Protein AF-M7AT17-F1 (afdb_monomer)

Sequence (692 aa):
MFPAANNSLFRRRFQAIQIISGFTQISFGIALMITESPAPALTVASGVYFWIGFLLVSSGSVLVETERRESIWLVKVCYIISGLVILATLAAVIIHSVEIGQDIPWCSILEGSKMTLLNCSQSVYILSHGINSVFILLCLLELCTAIAALVFGHKAMKQQDYTRMDKPLHTSWERKMKERQEKKIVKDFARHLQEEKQREREEKKQRREENLKRRLENERKAEIVQVIRNPLKLKRAKKKQLRRIEKRDTLALLQKRQAQRKEAKEFQAQHPSVMIQLRVTPETSLVDMPVRIHVSGLAPTQLVTLQSSLTDERGVQFRARAFYRADEAGEVDLERAAATGGDYVGIWPMGLFWFLKPEKLFHRLVKRDVMSGPFCFQLDLFDSCQLLPSPQVVPLATCTVERWYVGPGVERVPVKQGRVRGALFLPPGPGPFPGVIDMFGGAGGLIEFRSSLLASRGFAVLALAFFGYDDLPQVLAEVDLEYFEEAANLLLKHPKVRGPGLGVIGVSKGAEVSLAMAAFLEQVVAAVWINGTGFLNGTPLRYKGIHIPHIPYCPERLLITEMGALDNYHVFRDPQDPAHAAAVIPVEKAQGEVLFVVGEADRNFNSKLFAEMAIERMKSHGKKNYTLLSYPGAGHLIEPPGSPLCSISLIRGSPKPVHWGGEPEPHAKAQEHSWQEILKFLDRCLGPSSNL

Secondary structure (DSSP, 8-state):
----STTHHHHHHHHHHHHHHHHHHHHHHHHHHHHTTTS--HHHHTTHHHHHHHHHHHHHHHHHHHHHS--HHHHHHHHHHHHHHHHHHHHHHHHHHHHHH------SS--SS--------HHHHHHHHHHHHHHHHHHHHHHHHHHHHHHHHHHHHHHHHHHHH-PPS---HHHHHHHHHHHHHHHHHHHHHHHHHHHHHHHHHHHHHHHHHHHHHHHHHH--PPP---THHHHTS-HHHHTT------HHHHHHHHHHHHHHHHHHHH--PPPPEEEEESSEEETTS--EEEEESPPTT-EEEEEEEEE-TTS-EEEEEEEEE--TTS-EETTTPPB-EES--B--TTHHHHT-EESSTTPPP----SSS--EEEEEEEESS---S--TTPPPSEEEEEEEESS-TT-EEEEEEETTEEEEEEE-SSS--EEEEEEE--TT-S---HHHHHHHTTT-EEEEEE-SSSTTS-SS---EEHHHHHHHHHHHHTSTTEEEEEEEEEEETHHHHHHHHHHHH-TTEEEEEEES--SB-BSS-EEETTEEE--BPP-GGG-EE-TTS-EE-TTTS--TTSGGGGGGB--GGG--SEEEEEEETTBSSS-HHHHHHHHHHHHHHTT---EEEEEETT--S--PSTTPPP-SEE--TT-SS-EE-B--HHHHHHHHHHHHHHHHHHHHHHH---S--

Solvent-accessible surface area (backbone atoms only — not comparable to full-atom values): 36832 Å² total; per-residue (Å²): 135,78,85,73,76,84,43,56,68,57,50,53,52,52,34,50,49,35,32,53,51,10,54,49,32,32,52,50,37,53,52,51,47,66,74,30,70,90,70,57,52,71,56,54,69,67,40,46,37,43,55,50,13,51,45,30,32,50,32,20,51,37,51,53,46,42,74,76,38,98,42,69,68,46,41,54,50,35,29,53,45,21,51,51,45,38,55,48,35,54,50,44,43,51,46,44,49,50,61,66,68,54,88,72,80,91,80,80,86,78,90,78,82,90,79,81,92,68,84,85,48,73,65,57,57,55,50,50,47,48,51,44,52,53,48,43,55,50,39,52,52,49,39,55,52,26,50,54,52,29,54,50,31,51,53,57,52,54,56,43,59,58,53,64,73,64,64,79,80,81,82,55,71,66,58,57,50,51,53,51,49,52,53,48,52,55,51,53,50,55,48,50,55,51,52,50,56,48,48,54,52,51,51,54,49,53,52,50,55,50,50,50,52,51,48,55,51,47,53,61,68,66,56,87,76,81,83,84,85,56,75,71,56,64,81,73,51,56,77,78,61,60,74,73,65,78,95,74,91,54,64,70,61,50,52,52,52,50,50,53,52,48,53,52,52,57,56,58,72,74,50,94,66,69,72,58,43,61,48,56,47,66,42,66,43,50,40,69,52,87,51,50,45,38,34,38,51,48,56,57,60,38,52,29,20,44,34,26,33,37,65,49,99,84,72,49,43,32,40,16,40,31,28,38,58,22,38,86,83,5,34,40,43,30,84,72,43,47,26,77,30,73,68,50,67,43,70,46,54,58,40,56,44,36,47,33,40,50,78,51,84,47,54,64,92,71,68,75,64,46,84,84,52,52,53,60,33,41,36,36,31,31,86,39,88,72,90,64,96,52,95,86,64,75,59,74,30,72,42,70,34,35,32,21,42,48,43,88,67,49,43,80,44,80,39,81,54,92,88,44,41,37,36,36,20,35,36,62,76,84,64,59,18,37,29,34,40,34,31,62,37,87,59,47,31,78,73,42,45,65,27,29,42,45,8,55,51,30,26,25,16,33,16,47,33,86,18,45,40,93,91,43,51,76,63,72,74,58,46,57,47,59,57,54,50,50,46,51,53,54,50,54,65,35,85,48,26,35,65,91,44,28,34,30,36,12,31,32,55,16,9,31,48,27,47,45,42,27,28,73,36,89,47,28,37,28,27,37,32,29,34,30,46,41,43,33,62,70,27,30,38,37,43,92,96,46,73,36,52,42,44,67,66,37,74,89,48,51,42,70,46,98,88,63,27,37,30,35,38,58,16,54,67,71,78,83,42,76,91,40,60,71,16,52,50,63,52,62,56,34,80,27,40,36,40,40,38,25,20,67,31,26,26,48,36,65,21,49,60,27,50,52,53,43,50,49,49,19,46,78,68,73,49,75,56,62,47,80,47,79,29,70,39,10,19,47,80,78,49,64,35,56,61,41,69,60,36,42,25,63,50,68,92,52,97,49,32,36,31,22,34,42,39,68,68,45,27,49,53,40,15,46,53,51,45,54,52,50,52,54,48,49,29,66,63,62,42,76,38,93,61,128

Nearest PDB structures (foldseek):
  3hlk-assembly2_B  TM=9.603E-01  e=2.230E-57  Homo sapiens
  3k2i-assembly1_A  TM=9.736E-01  e=3.328E-56  Homo sapiens
  3hlk-assembly1_A  TM=9.611E-01  e=2.527E-55  Homo sapiens
  8zgt-assembly1_B  TM=7.626E-01  e=5.104E-05  Rattus norvegicus
  6y90-assembly1_B  TM=5.721E-01  e=1.564E-05  Homo sapiens

Foldseek 3Di:
DPDPPPCPVVLVVLLVVLLVQLVVLLVVLVVQCVVQPVHHQLLNVVCLSNVLSVLSNVLSVLSVVVVVDVDLVSLVVNLVSLVVNLVSLVVLLVSLVVSLVDPDPPPPPDPDDDDDDDPPDPVVNVVSNVVSVVVNVVSVVSNVSSVVSNVVSVVVVVVVVVVVVVDDPDDDPVVVVVVVVVVVVVVVVVVVVVVVVVVVVVVVVVVVVVVVVVVVVVVVVPPDDDDDPDVVVLVVDDPVVVVVDDDDDCPVVVVVVVVVVVVVVVVCVPDPQDQWDWDKPPLEDALLDAIKIKIARAAAQFKKKKKKWFAAPVRWIKIFIFIWTAHNRRMDTLQPTFGPDTLDTGRDRLCRLASIDTPDPFAFHADAPLPPFFTKMKIFMFRDDDPDDDPVGDGSDIGIGGHHLAAPQWDWAFDDDDPWGWIKTAADDDAQFAEEEEEEAQLFEFGCSQQRNVNNQQYGYTRTTQECYDPHHPHQQAAELVNVLVVLVVRCPDPSHDDDAHAYEYAERGLCSQLLCLQPPPRHQYYEHALYAQFAACHWYDYDPDTQDHDYFDVVQWDQDPVRAIQQAPRGDDCPPPVRVSRGRQSLNGPHAYEYQYECFFRNYRSVVRVVVSVVSNVVSVHDRYHYDYFYQAWRDLEAASGYDSQWHDGHPDPGIHGGGGDSVSNNVSNSVVVVVVSVRNCVRRPHRPHD

pLDDT: mean 85.52, std 16.24, range [27.02, 98.94]

InterPro domains:
  IPR006862 Acyl-CoA thioester hydrolase/bile acid-CoA amino acid N-acetyltransferase [PF04775] (288-417)
  IPR007237 CD20-like, transmembrane domain [PF04103] (15-153)
  IPR014940 BAAT/Acyl-CoA thioester hydrolase C-terminal [PF08840] (479-687)
  IPR029058 Alpha/Beta hydrolase fold [G3DSA:3.40.50.1820] (407-690)
  IPR029058 Alpha/Beta hydrolase fold [SSF53474] (340-689)
  IPR042490 Acyl-CoA thioester hydrolase/BAAT, N-terminal [G3DSA:2.60.40.2240] (258-406)

Radius of gyration: 37.88 Å; Cα contacts (8 Å, |Δi|>4): 1193; chains: 1; bounding box: 81×113×100 Å

Mean predicted aligned error: 17.93 Å

Organism: Chelonia mydas (NCBI:txid8469)

Structure (mmCIF, N/CA/C/O backbone):
data_AF-M7AT17-F1
#
_entry.id   AF-M7AT17-F1
#
loop_
_atom_site.group_PDB
_atom_site.id
_atom_site.type_symbol
_atom_site.label_atom_id
_atom_site.label_alt_id
_atom_site.label_comp_id
_atom_site.label_asym_id
_atom_site.label_entity_id
_atom_site.label_seq_id
_atom_site.pdbx_PDB_ins_code
_atom_site.Cartn_x
_atom_site.Cartn_y
_atom_site.Cartn_z
_atom_site.occupancy
_atom_site.B_iso_or_equiv
_atom_site.auth_seq_id
_atom_site.auth_comp_id
_atom_site.auth_asym_id
_atom_site.auth_atom_id
_atom_site.pdbx_PDB_model_num
ATOM 1 N N . MET A 1 1 ? 15.123 30.249 16.321 1.00 32.62 1 MET A N 1
ATOM 2 C CA . MET A 1 1 ? 14.551 30.642 15.012 1.00 32.62 1 MET A CA 1
ATOM 3 C C . MET A 1 1 ? 13.028 30.565 15.148 1.00 32.62 1 MET A C 1
ATOM 5 O O . MET A 1 1 ? 12.520 29.476 15.350 1.00 32.62 1 MET A O 1
ATOM 9 N N . PHE A 1 2 ? 12.308 31.693 15.199 1.00 27.02 2 PHE A N 1
ATOM 10 C CA . PHE A 1 2 ? 10.831 31.697 15.286 1.00 27.02 2 PHE A CA 1
ATOM 11 C C . PHE A 1 2 ? 10.215 31.299 13.924 1.00 27.02 2 PHE A C 1
ATOM 13 O O . PHE A 1 2 ? 10.840 31.572 12.897 1.00 27.02 2 PHE A O 1
ATOM 20 N N . PRO A 1 3 ? 9.022 30.671 13.875 1.00 33.19 3 PRO A N 1
ATOM 21 C CA . PRO A 1 3 ? 8.499 30.009 12.679 1.00 33.19 3 PRO A CA 1
ATOM 22 C C . PRO A 1 3 ? 8.146 31.035 11.591 1.00 33.19 3 PRO A C 1
ATOM 24 O O . PRO A 1 3 ? 7.141 31.741 11.668 1.00 33.19 3 PRO A O 1
ATOM 27 N N . ALA A 1 4 ? 8.992 31.128 10.565 1.00 38.94 4 ALA A N 1
ATOM 28 C CA . ALA A 1 4 ? 8.856 32.088 9.469 1.00 38.94 4 ALA A CA 1
ATOM 29 C C . ALA A 1 4 ? 7.935 31.611 8.325 1.00 38.94 4 ALA A C 1
ATOM 31 O O . ALA A 1 4 ? 7.623 32.392 7.432 1.00 38.94 4 ALA A O 1
ATOM 32 N N . ALA A 1 5 ? 7.459 30.361 8.342 1.00 36.03 5 ALA A N 1
ATOM 33 C CA . ALA A 1 5 ? 6.724 29.793 7.207 1.00 36.03 5 ALA A CA 1
ATOM 34 C C . ALA A 1 5 ? 5.196 30.021 7.245 1.00 36.03 5 ALA A C 1
ATOM 36 O O . ALA A 1 5 ? 4.594 30.185 6.189 1.00 36.03 5 ALA A O 1
ATOM 37 N N . ASN A 1 6 ? 4.568 30.128 8.425 1.00 35.91 6 ASN A N 1
ATOM 38 C CA . ASN A 1 6 ? 3.104 30.303 8.536 1.00 35.91 6 ASN A CA 1
ATOM 39 C C . ASN A 1 6 ? 2.611 31.757 8.395 1.00 35.91 6 ASN A C 1
ATOM 41 O O . ASN A 1 6 ? 1.409 31.998 8.393 1.00 35.91 6 ASN A O 1
ATOM 45 N N . ASN A 1 7 ? 3.513 32.734 8.249 1.00 51.84 7 ASN A N 1
ATOM 46 C CA . ASN A 1 7 ? 3.166 34.160 8.292 1.00 51.84 7 ASN A CA 1
ATOM 47 C C . ASN A 1 7 ? 3.278 34.905 6.954 1.00 51.84 7 ASN A C 1
ATOM 49 O O . ASN A 1 7 ? 2.933 36.083 6.907 1.00 51.84 7 ASN A O 1
ATOM 53 N N . SER A 1 8 ? 3.726 34.277 5.862 1.00 56.31 8 SER A N 1
ATOM 54 C CA . SER A 1 8 ? 3.899 34.990 4.582 1.00 56.31 8 SER A CA 1
ATOM 55 C C . SER A 1 8 ? 2.560 35.384 3.947 1.00 56.31 8 SER A C 1
ATOM 57 O O . SER A 1 8 ? 2.399 36.505 3.472 1.00 56.31 8 SER A O 1
ATOM 59 N N . LEU A 1 9 ? 1.561 34.496 3.999 1.00 53.53 9 LEU A N 1
ATOM 60 C CA . LEU A 1 9 ? 0.222 34.780 3.478 1.00 53.53 9 LEU A CA 1
ATOM 61 C C . LEU A 1 9 ? -0.512 35.817 4.343 1.00 53.53 9 LEU A C 1
ATOM 63 O O . LEU A 1 9 ? -1.179 36.702 3.814 1.00 53.53 9 LEU A O 1
ATOM 67 N N . PHE A 1 10 ? -0.355 35.727 5.668 1.00 55.75 10 PHE A N 1
ATOM 68 C CA . PHE A 1 10 ? -0.950 36.661 6.624 1.00 55.75 10 PHE A CA 1
ATOM 69 C C . PHE A 1 10 ? -0.348 38.070 6.490 1.00 55.75 10 PHE A C 1
ATOM 71 O O . PHE A 1 10 ? -1.092 39.043 6.408 1.00 55.75 10 PHE A O 1
ATOM 78 N N . ARG A 1 11 ? 0.982 38.191 6.350 1.00 63.56 11 ARG A N 1
ATOM 79 C CA . ARG A 1 11 ? 1.666 39.482 6.141 1.00 63.56 11 ARG A CA 1
ATOM 80 C C . ARG A 1 11 ? 1.321 40.142 4.810 1.00 63.56 11 ARG A C 1
ATOM 82 O O . ARG A 1 11 ? 1.053 41.339 4.788 1.00 63.56 11 ARG A O 1
ATOM 89 N N . ARG A 1 12 ? 1.238 39.370 3.721 1.00 66.38 12 ARG A N 1
ATOM 90 C CA . ARG A 1 12 ? 0.817 39.897 2.410 1.00 66.38 12 ARG A CA 1
ATOM 91 C C . ARG A 1 12 ? -0.625 40.395 2.420 1.00 66.38 12 ARG A C 1
ATOM 93 O O . ARG A 1 12 ? -0.915 41.437 1.840 1.00 66.38 12 ARG A O 1
ATOM 100 N N . ARG A 1 13 ? -1.528 39.680 3.103 1.00 70.69 13 ARG A N 1
ATOM 101 C CA . ARG A 1 13 ? -2.917 40.131 3.298 1.00 70.69 13 ARG A CA 1
ATOM 102 C C . ARG A 1 13 ? -2.974 41.410 4.132 1.00 70.69 13 ARG A C 1
ATOM 104 O O . ARG A 1 13 ? -3.710 42.320 3.780 1.00 70.69 13 ARG A O 1
ATOM 111 N N . PHE A 1 14 ? -2.153 41.511 5.171 1.00 69.12 14 PHE A N 1
ATOM 112 C CA . PHE A 1 14 ? -2.066 42.689 6.030 1.00 69.12 14 PHE A CA 1
ATOM 113 C C . PHE A 1 14 ? -1.559 43.945 5.297 1.00 69.12 14 PHE A C 1
ATOM 115 O O . PHE A 1 14 ? -2.155 45.011 5.418 1.00 69.12 14 PHE A O 1
ATOM 122 N N . GLN A 1 15 ? -0.515 43.809 4.474 1.00 78.00 15 GLN A N 1
ATOM 123 C CA . GLN A 1 15 ? 0.001 44.891 3.620 1.00 78.00 15 GLN A CA 1
ATOM 124 C C . GLN A 1 15 ? -1.053 45.392 2.628 1.00 78.00 15 GLN A C 1
ATOM 126 O O . GLN A 1 15 ? -1.236 46.596 2.465 1.00 78.00 15 GLN A O 1
ATOM 131 N N . ALA A 1 16 ? -1.771 44.466 1.986 1.00 79.88 16 ALA A N 1
ATOM 132 C CA . ALA A 1 16 ? -2.835 44.814 1.053 1.00 79.88 16 ALA A CA 1
ATOM 133 C C . ALA A 1 16 ? -3.976 45.577 1.747 1.00 79.88 16 ALA A C 1
ATOM 135 O O . ALA A 1 16 ? -4.474 46.553 1.193 1.00 79.88 16 ALA A O 1
ATOM 136 N N . ILE A 1 17 ? -4.348 45.180 2.970 1.00 79.38 17 ILE A N 1
ATOM 137 C CA . ILE A 1 17 ? -5.390 45.855 3.757 1.00 79.38 17 ILE A CA 1
ATOM 138 C C . ILE A 1 17 ? -5.005 47.309 4.063 1.00 79.38 17 ILE A C 1
ATOM 140 O O . ILE A 1 17 ? -5.834 48.189 3.860 1.00 79.38 17 ILE A O 1
ATOM 144 N N . GLN A 1 18 ? -3.764 47.591 4.477 1.00 79.19 18 GLN A N 1
ATOM 145 C CA . GLN A 1 18 ? -3.329 48.969 4.768 1.00 79.19 18 GLN A CA 1
ATOM 146 C C . GLN A 1 18 ? -3.375 49.875 3.531 1.00 79.19 18 GLN A C 1
ATOM 148 O O . GLN A 1 18 ? -3.844 51.009 3.611 1.00 79.19 18 GLN A O 1
ATOM 153 N N . ILE A 1 19 ? -2.944 49.364 2.373 1.00 86.50 19 ILE A N 1
ATOM 154 C CA . ILE A 1 19 ? -2.974 50.122 1.114 1.00 86.50 19 ILE A CA 1
ATOM 155 C C . ILE A 1 19 ? -4.422 50.396 0.682 1.00 86.50 19 ILE A C 1
ATOM 157 O O . ILE A 1 19 ? -4.751 51.523 0.317 1.00 86.50 19 ILE A O 1
ATOM 161 N N . ILE A 1 20 ? -5.299 49.389 0.752 1.00 86.25 20 ILE A N 1
ATOM 162 C CA . ILE A 1 20 ? -6.714 49.531 0.377 1.00 86.25 20 ILE A CA 1
ATOM 163 C C . ILE A 1 20 ? -7.447 50.481 1.336 1.00 86.25 20 ILE A C 1
ATOM 165 O O . ILE A 1 20 ? -8.200 51.337 0.867 1.00 86.25 20 ILE A O 1
ATOM 169 N N . SER A 1 21 ? -7.204 50.382 2.649 1.00 82.81 21 SER A N 1
ATOM 170 C CA . SER A 1 21 ? -7.790 51.300 3.640 1.00 82.81 21 SER A CA 1
ATOM 171 C C . SER A 1 21 ? -7.372 52.740 3.357 1.00 82.81 21 SER A C 1
ATOM 173 O O . SER A 1 21 ? -8.219 53.628 3.292 1.00 82.81 21 SER A O 1
ATOM 175 N N . GLY A 1 22 ? -6.087 52.960 3.058 1.00 86.38 22 GLY A N 1
ATOM 176 C CA . GLY A 1 22 ? -5.578 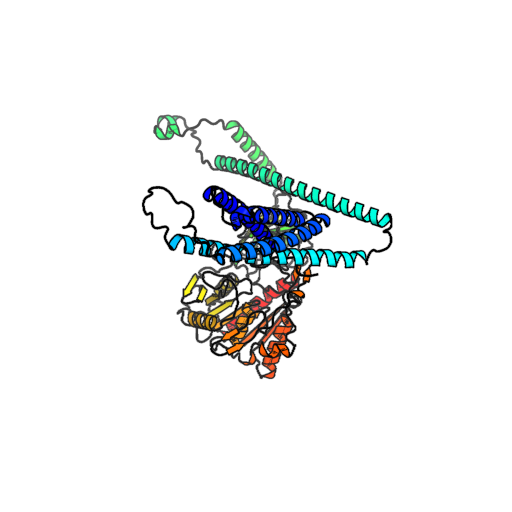54.293 2.754 1.00 86.38 22 GLY A CA 1
ATOM 177 C C . GLY A 1 22 ? -6.205 54.921 1.504 1.00 86.38 22 GLY A C 1
ATOM 178 O O . GLY A 1 22 ? -6.637 56.072 1.546 1.00 86.38 22 GLY A O 1
ATOM 179 N N . PHE A 1 23 ? -6.353 54.165 0.409 1.00 88.62 23 PHE A N 1
ATOM 180 C CA . PHE A 1 23 ? -7.069 54.657 -0.778 1.00 88.62 23 PHE A CA 1
ATOM 181 C C . PHE A 1 23 ? -8.551 54.929 -0.509 1.00 88.62 23 PHE A C 1
ATOM 183 O O . PHE A 1 23 ? -9.108 55.890 -1.045 1.00 88.62 23 PHE A O 1
ATOM 190 N N . THR A 1 24 ? -9.182 54.105 0.327 1.00 84.88 24 THR A N 1
ATOM 191 C CA . THR A 1 24 ? -10.584 54.282 0.716 1.00 84.88 24 THR A CA 1
ATOM 192 C C . THR A 1 24 ? -10.755 55.592 1.485 1.00 84.88 24 THR A C 1
ATOM 194 O O . THR A 1 24 ? -11.587 56.409 1.099 1.00 84.88 24 THR A O 1
ATOM 197 N N . GLN A 1 25 ? -9.913 55.861 2.486 1.00 83.12 25 GLN A N 1
ATOM 198 C CA . GLN A 1 25 ? -9.959 57.108 3.259 1.00 83.12 25 GLN A CA 1
ATOM 199 C C . GLN A 1 25 ? -9.713 58.358 2.411 1.00 83.12 25 GLN A C 1
ATOM 201 O O . GLN A 1 25 ? -10.453 59.328 2.544 1.00 83.12 25 GLN A O 1
ATOM 206 N N . ILE A 1 26 ? -8.734 58.330 1.500 1.00 86.50 26 ILE A N 1
ATOM 207 C CA . ILE A 1 26 ? -8.482 59.456 0.585 1.00 86.50 26 ILE A CA 1
ATOM 208 C C . ILE A 1 26 ? -9.715 59.719 -0.286 1.00 86.50 26 ILE A C 1
ATOM 210 O O . ILE A 1 26 ? -10.133 60.864 -0.440 1.00 86.50 26 ILE A O 1
ATOM 214 N N . SER A 1 27 ? -10.317 58.659 -0.831 1.00 84.19 27 SER A N 1
ATOM 215 C CA . SER A 1 27 ? -11.486 58.771 -1.710 1.00 84.19 27 SER A CA 1
ATOM 216 C C . SER A 1 27 ? -12.701 59.340 -0.972 1.00 84.19 27 SER A C 1
ATOM 218 O O . SER A 1 27 ? -13.363 60.240 -1.486 1.00 84.19 27 SER A O 1
ATOM 220 N N . PHE A 1 28 ? -12.963 58.867 0.251 1.00 81.50 28 PHE A N 1
ATOM 221 C CA . PHE A 1 28 ? -14.031 59.404 1.099 1.00 81.50 28 PHE A CA 1
ATOM 222 C C . PHE A 1 28 ? -13.756 60.846 1.533 1.00 81.50 28 PHE A C 1
ATOM 224 O O . PHE A 1 28 ? -14.663 61.670 1.469 1.00 81.50 28 PHE A O 1
ATOM 231 N N . GLY A 1 29 ? -12.517 61.181 1.903 1.00 80.62 29 GLY A N 1
ATOM 232 C CA . GLY A 1 29 ? -12.135 62.543 2.277 1.00 80.62 29 GLY A CA 1
ATOM 233 C C . GLY A 1 29 ? -12.348 63.550 1.145 1.00 80.62 29 GLY A C 1
ATOM 234 O O . GLY A 1 29 ? -12.890 64.626 1.379 1.00 80.62 29 GLY A O 1
ATOM 235 N N . ILE A 1 30 ? -11.994 63.185 -0.093 1.00 81.62 30 ILE A N 1
ATOM 236 C CA . ILE A 1 30 ? -12.245 64.023 -1.277 1.00 81.62 30 ILE A CA 1
ATOM 237 C C . ILE A 1 30 ? -13.750 64.191 -1.511 1.00 81.62 30 ILE A C 1
ATOM 239 O O . ILE A 1 30 ? -14.207 65.304 -1.763 1.00 81.62 30 ILE A O 1
ATOM 243 N N . ALA A 1 31 ? -14.525 63.106 -1.413 1.00 80.88 31 ALA A N 1
ATOM 244 C CA . ALA A 1 31 ? -15.972 63.164 -1.596 1.00 80.88 31 ALA A CA 1
ATOM 245 C C . ALA A 1 31 ? -16.640 64.083 -0.560 1.00 80.88 31 ALA A C 1
ATOM 247 O O . ALA A 1 31 ? -17.401 64.966 -0.949 1.00 80.88 31 ALA A O 1
ATOM 248 N N . LEU A 1 32 ? -16.295 63.933 0.725 1.00 75.06 32 LEU A N 1
ATOM 249 C CA . LEU A 1 32 ? -16.825 64.757 1.816 1.00 75.06 32 LEU A CA 1
ATOM 250 C C . LEU A 1 32 ? -16.436 66.235 1.668 1.00 75.06 32 LEU A C 1
ATOM 252 O O . LEU A 1 32 ? -17.274 67.119 1.842 1.00 75.06 32 LEU A O 1
ATOM 256 N N . MET A 1 33 ? -15.195 66.512 1.257 1.00 78.19 33 MET A N 1
ATOM 257 C CA . MET A 1 33 ? -14.732 67.877 0.997 1.00 78.19 33 MET A CA 1
ATOM 258 C C . MET A 1 33 ? -15.529 68.560 -0.119 1.00 78.19 33 MET A C 1
ATOM 260 O O . MET A 1 33 ? -15.831 69.742 -0.008 1.00 78.19 33 MET A O 1
ATOM 264 N N . ILE A 1 34 ? -15.898 67.831 -1.176 1.00 77.38 34 ILE A N 1
ATOM 265 C CA . ILE A 1 34 ? -16.710 68.375 -2.273 1.00 77.38 34 ILE A CA 1
ATOM 266 C C . ILE A 1 34 ? -18.155 68.613 -1.816 1.00 77.38 34 ILE A C 1
ATOM 268 O O . ILE A 1 34 ? -18.758 69.616 -2.197 1.00 77.38 34 ILE A O 1
ATOM 272 N N . THR A 1 35 ? -18.718 67.716 -1.002 1.00 71.69 35 THR A N 1
ATOM 273 C CA . THR A 1 35 ? -20.123 67.803 -0.577 1.00 71.69 35 THR A CA 1
ATOM 274 C C . THR A 1 35 ? -20.386 68.872 0.482 1.00 71.69 35 THR A C 1
ATOM 276 O O . THR A 1 35 ? -21.495 69.396 0.528 1.00 71.69 35 THR A O 1
ATOM 279 N N . GLU A 1 36 ? -19.399 69.228 1.308 1.00 68.75 36 GLU A N 1
ATOM 280 C CA . GLU A 1 36 ? -19.579 70.149 2.446 1.00 68.75 36 GLU A CA 1
ATOM 281 C C . GLU A 1 36 ? -19.055 71.582 2.198 1.00 68.75 36 GLU A C 1
ATOM 283 O O . GLU A 1 36 ? -18.945 72.388 3.121 1.00 68.75 36 GLU A O 1
ATOM 288 N N . SER A 1 37 ? -18.727 71.934 0.950 1.00 57.91 37 SER A N 1
ATOM 289 C CA . SER A 1 37 ? -17.960 73.145 0.609 1.00 57.91 37 SER A CA 1
ATOM 290 C C . SER A 1 37 ? -18.773 74.448 0.460 1.00 57.91 37 SER A C 1
ATOM 292 O O . SER A 1 37 ? -18.560 75.207 -0.493 1.00 57.91 37 SER A O 1
ATOM 294 N N . PRO A 1 38 ? -19.656 74.780 1.414 1.00 58.56 38 PRO A N 1
ATOM 295 C CA . PRO A 1 38 ? -19.527 76.129 1.974 1.00 58.56 38 PRO A CA 1
ATOM 296 C C . PRO A 1 38 ? -19.246 76.168 3.487 1.00 58.56 38 PRO A C 1
ATOM 298 O O . PRO A 1 38 ? -18.842 77.220 3.975 1.00 58.56 38 PRO A O 1
ATOM 301 N N . ALA A 1 39 ? -19.406 75.061 4.222 1.00 68.50 39 ALA A N 1
ATOM 302 C CA . ALA A 1 39 ? -19.170 74.976 5.669 1.00 68.50 39 ALA A CA 1
ATOM 303 C C . ALA A 1 39 ? -18.754 73.543 6.078 1.00 68.50 39 ALA A C 1
ATOM 305 O O . ALA A 1 39 ? -19.603 72.769 6.522 1.00 68.50 39 ALA A O 1
ATOM 306 N N . PRO A 1 40 ? -17.470 73.168 5.909 1.00 70.81 40 PRO A N 1
ATOM 307 C CA . PRO A 1 40 ? -17.007 71.810 6.180 1.00 70.81 40 PRO A CA 1
ATOM 308 C C . PRO A 1 40 ? -17.059 71.470 7.670 1.00 70.81 40 PRO A C 1
ATOM 310 O O . PRO A 1 40 ? -16.732 72.305 8.520 1.00 70.81 40 PRO A O 1
ATOM 313 N N . ALA A 1 41 ? -17.403 70.221 7.980 1.00 71.38 41 ALA A N 1
ATOM 314 C CA . ALA A 1 41 ? -17.291 69.663 9.319 1.00 71.38 41 ALA A CA 1
ATOM 315 C C . ALA A 1 41 ? -15.831 69.686 9.802 1.00 71.38 41 ALA A C 1
ATOM 317 O O . ALA A 1 41 ? -14.889 69.723 9.005 1.00 71.38 41 ALA A O 1
ATOM 318 N N . LEU A 1 42 ? -15.614 69.648 11.119 1.00 78.12 42 LEU A N 1
ATOM 319 C CA . LEU A 1 42 ? -14.275 69.728 11.717 1.00 78.12 42 LEU A CA 1
ATOM 320 C C . LEU A 1 42 ? -13.355 68.603 11.206 1.00 78.12 42 LEU A C 1
ATOM 322 O O . LEU A 1 42 ? -12.171 68.821 10.928 1.00 78.12 42 LEU A O 1
ATOM 326 N N . THR A 1 43 ? -13.908 67.408 11.020 1.00 76.69 43 THR A N 1
ATOM 327 C CA . THR A 1 43 ? -13.230 66.246 10.431 1.00 76.69 43 THR A CA 1
ATOM 328 C C . THR A 1 43 ? -12.792 66.484 8.985 1.00 76.69 43 THR A C 1
ATOM 330 O O . THR A 1 43 ? -11.670 66.135 8.616 1.00 76.69 43 THR A O 1
ATOM 333 N N . VAL A 1 44 ? -13.616 67.142 8.173 1.00 77.56 44 VAL A N 1
ATOM 334 C CA . VAL A 1 44 ? -13.298 67.470 6.777 1.00 77.56 44 VAL A CA 1
ATOM 335 C C . VAL A 1 44 ? -12.300 68.627 6.701 1.00 77.56 44 VAL A C 1
ATOM 337 O O . VAL A 1 44 ? -11.292 68.528 6.000 1.00 77.56 44 VAL A O 1
ATOM 340 N N . ALA A 1 45 ? -12.512 69.683 7.489 1.00 78.75 45 ALA A N 1
ATOM 341 C CA . ALA A 1 45 ? -11.639 70.854 7.555 1.00 78.75 45 ALA A CA 1
ATOM 342 C C . ALA A 1 45 ? -10.226 70.518 8.063 1.00 78.75 45 ALA A C 1
ATOM 344 O O . ALA A 1 45 ? -9.245 71.094 7.597 1.00 78.75 45 ALA A O 1
ATOM 345 N N . SER A 1 46 ? -10.102 69.558 8.985 1.00 80.75 46 SER A N 1
ATOM 346 C CA . SER A 1 46 ? -8.803 69.093 9.492 1.00 80.75 46 SER A CA 1
ATOM 347 C C . SER A 1 46 ? -7.985 68.297 8.465 1.00 80.75 46 SER A C 1
ATOM 349 O O . SER A 1 46 ? -6.793 68.063 8.677 1.00 80.75 46 SER A O 1
ATOM 351 N N . GLY A 1 47 ? -8.597 67.861 7.356 1.00 81.38 47 GLY A N 1
ATOM 352 C CA . GLY A 1 47 ? -7.942 67.048 6.330 1.00 81.38 47 GLY A CA 1
ATOM 353 C C . GLY A 1 47 ? -7.512 65.663 6.824 1.00 81.38 47 GLY A C 1
ATOM 354 O O . GLY A 1 47 ? -6.684 65.009 6.184 1.00 81.38 47 GLY A O 1
ATOM 355 N N . VAL A 1 48 ? -8.048 65.210 7.961 1.00 83.00 48 VAL A N 1
ATOM 356 C CA . VAL A 1 48 ? -7.576 64.013 8.668 1.00 83.00 48 VAL A CA 1
ATOM 357 C C . VAL A 1 48 ? -7.673 62.753 7.801 1.00 83.00 48 VAL A C 1
ATOM 359 O O . VAL A 1 48 ? -6.732 61.963 7.753 1.00 83.00 48 VAL A O 1
ATOM 362 N N . TYR A 1 49 ? -8.738 62.631 7.007 1.00 79.88 49 TYR A N 1
ATOM 363 C CA . TYR A 1 49 ? -8.941 61.527 6.064 1.00 79.88 49 TYR A CA 1
ATOM 364 C C . TYR A 1 49 ? -7.875 61.462 4.967 1.00 79.88 49 TYR A C 1
ATOM 366 O O . TYR A 1 49 ? -7.415 60.385 4.588 1.00 79.88 49 TYR A O 1
ATOM 374 N N . PHE A 1 50 ? -7.460 62.622 4.459 1.00 83.56 50 PHE A N 1
ATOM 375 C CA . PHE A 1 50 ? -6.461 62.701 3.403 1.00 83.56 50 PHE A CA 1
ATOM 376 C C . PHE A 1 50 ? -5.072 62.333 3.938 1.00 83.56 50 PHE A C 1
ATOM 378 O O . PHE A 1 50 ? -4.364 61.514 3.346 1.00 83.56 50 PHE A O 1
ATOM 385 N N . TRP A 1 51 ? -4.696 62.892 5.091 1.00 83.94 51 TRP A N 1
ATOM 386 C CA . TRP A 1 51 ? -3.371 62.686 5.673 1.00 83.94 51 TRP A CA 1
ATOM 387 C C . TRP A 1 51 ? -3.177 61.283 6.252 1.00 83.94 51 TRP A C 1
ATOM 389 O O . TRP A 1 51 ? -2.122 60.683 6.031 1.00 83.94 51 TRP A O 1
ATOM 399 N N . ILE A 1 52 ? -4.180 60.715 6.931 1.00 85.12 52 ILE A N 1
ATOM 400 C CA . ILE A 1 52 ? -4.101 59.331 7.428 1.00 85.12 52 ILE A CA 1
ATOM 401 C C . ILE A 1 52 ? -4.068 58.354 6.261 1.00 85.12 52 ILE A C 1
ATOM 403 O O . ILE A 1 52 ? -3.208 57.470 6.236 1.00 85.12 52 ILE A O 1
ATOM 407 N N . GLY A 1 53 ? -4.910 58.563 5.248 1.00 85.38 53 GLY A N 1
ATOM 408 C CA . GLY A 1 53 ? -4.914 57.707 4.074 1.00 85.38 53 GLY A CA 1
ATOM 409 C C . GLY A 1 53 ? -3.567 57.711 3.342 1.00 85.38 53 GLY A C 1
ATOM 410 O O . GLY A 1 53 ? -3.054 56.647 2.984 1.00 85.38 53 GLY A O 1
ATOM 411 N N . PHE A 1 54 ? -2.920 58.875 3.208 1.00 88.69 54 PHE A N 1
ATOM 412 C CA . PHE A 1 54 ? -1.574 58.972 2.634 1.00 88.69 54 PHE A CA 1
ATOM 413 C C . PHE A 1 54 ? -0.519 58.233 3.471 1.00 88.69 54 PHE A C 1
ATOM 415 O O . PHE A 1 54 ? 0.327 57.514 2.923 1.00 88.69 54 PHE A O 1
ATOM 422 N N . LEU A 1 55 ? -0.569 58.371 4.800 1.00 87.44 55 LEU A N 1
ATOM 423 C CA . LEU A 1 55 ? 0.343 57.674 5.707 1.00 87.44 55 LEU A CA 1
ATOM 424 C C . LEU A 1 55 ? 0.152 56.150 5.653 1.00 87.44 55 LEU A C 1
ATOM 426 O O . LEU A 1 55 ? 1.144 55.421 5.664 1.00 87.44 55 LEU A O 1
ATOM 430 N N . LEU A 1 56 ? -1.084 55.659 5.524 1.00 85.50 56 LEU A N 1
ATOM 431 C CA . LEU A 1 56 ? -1.391 54.229 5.391 1.00 85.50 56 LEU A CA 1
ATOM 432 C C . LEU A 1 56 ? -0.897 53.641 4.067 1.00 85.50 56 LEU A C 1
ATOM 434 O O . LEU A 1 56 ? -0.263 52.582 4.073 1.00 85.50 56 LEU A O 1
ATOM 438 N N . VAL A 1 57 ? -1.106 54.339 2.945 1.00 89.56 57 VAL A N 1
ATOM 439 C CA . VAL A 1 57 ? -0.572 53.915 1.637 1.00 89.56 57 VAL A CA 1
ATOM 440 C C . VAL A 1 57 ? 0.956 53.897 1.665 1.00 89.56 57 VAL A C 1
ATOM 442 O O . VAL A 1 57 ? 1.570 52.932 1.200 1.00 89.56 57 VAL A O 1
ATOM 445 N N . SER A 1 58 ? 1.576 54.924 2.248 1.00 87.69 58 SER A N 1
ATOM 446 C CA . SER A 1 58 ? 3.034 55.017 2.377 1.00 87.69 58 SER A CA 1
ATOM 447 C C . SER A 1 58 ? 3.590 53.897 3.260 1.00 87.69 58 SER A C 1
ATOM 449 O O . SER A 1 58 ? 4.526 53.208 2.858 1.00 87.69 58 SER A O 1
ATOM 451 N N . SER A 1 59 ? 2.979 53.659 4.424 1.00 84.94 59 SER A N 1
ATOM 452 C CA . SER A 1 59 ? 3.362 52.589 5.353 1.00 84.94 59 SER A CA 1
ATOM 453 C C . SER A 1 59 ? 3.242 51.208 4.706 1.00 84.94 59 SER A C 1
ATOM 455 O O . SER A 1 59 ? 4.211 50.447 4.680 1.00 84.94 59 SER A O 1
ATOM 457 N N . GLY A 1 60 ? 2.093 50.913 4.088 1.00 84.44 60 GLY A N 1
ATOM 458 C CA . GLY A 1 60 ? 1.852 49.646 3.403 1.00 84.44 60 GLY A CA 1
ATOM 459 C C . GLY A 1 60 ? 2.810 49.419 2.231 1.00 84.44 60 GLY A C 1
ATOM 460 O O . GLY A 1 60 ? 3.331 48.316 2.068 1.00 84.44 60 GLY A O 1
ATOM 461 N N . SER A 1 61 ? 3.122 50.464 1.459 1.00 87.50 61 SER A N 1
ATOM 462 C CA . SER A 1 61 ? 4.066 50.386 0.333 1.00 87.50 61 SER A CA 1
ATOM 463 C C . SER A 1 61 ? 5.497 50.105 0.793 1.00 87.50 61 SER A C 1
ATOM 465 O O . SER A 1 61 ? 6.177 49.252 0.220 1.00 87.50 61 SER A O 1
ATOM 467 N N . VAL A 1 62 ? 5.953 50.774 1.858 1.00 84.56 62 VAL A N 1
ATOM 468 C CA . VAL A 1 62 ? 7.274 50.511 2.448 1.00 84.56 62 VAL A CA 1
ATOM 469 C C . VAL A 1 62 ? 7.322 49.096 3.024 1.00 84.56 62 VAL A C 1
ATOM 471 O O . VAL A 1 62 ? 8.316 48.400 2.825 1.00 84.56 62 VAL A O 1
ATOM 474 N N . LEU A 1 63 ? 6.245 48.626 3.659 1.00 78.81 63 LEU A N 1
ATOM 475 C CA . LEU A 1 63 ? 6.167 47.274 4.211 1.00 78.81 63 LEU A CA 1
ATOM 476 C C . LEU A 1 63 ? 6.254 46.196 3.111 1.00 78.81 63 LEU A C 1
ATOM 478 O O . LEU A 1 63 ? 6.990 45.222 3.273 1.00 78.81 63 LEU A O 1
ATOM 482 N N . VAL A 1 64 ? 5.605 46.398 1.958 1.00 83.44 64 VAL A N 1
ATOM 483 C CA . VAL A 1 64 ? 5.758 45.521 0.777 1.00 83.44 64 VAL A CA 1
ATOM 484 C C . VAL A 1 64 ? 7.207 45.507 0.283 1.00 83.44 64 VAL A C 1
ATOM 486 O O . VAL A 1 64 ? 7.753 44.445 -0.028 1.00 83.44 64 VAL A O 1
ATOM 489 N N . GLU A 1 65 ? 7.857 46.669 0.222 1.00 80.12 65 GLU A N 1
ATOM 490 C CA . GLU A 1 65 ? 9.234 46.750 -0.268 1.00 80.12 65 GLU A CA 1
ATOM 491 C C . GLU A 1 65 ? 10.243 46.156 0.728 1.00 80.12 65 GLU A C 1
ATOM 493 O O . GLU A 1 65 ? 11.226 45.552 0.298 1.00 80.12 65 GLU A O 1
ATOM 498 N N . THR A 1 66 ? 9.976 46.214 2.041 1.00 75.50 66 THR A N 1
ATOM 499 C CA . THR A 1 66 ? 10.790 45.508 3.052 1.00 75.50 66 THR A CA 1
ATOM 500 C C . THR A 1 66 ? 10.737 43.984 2.916 1.00 75.50 66 THR A C 1
ATOM 502 O O . THR A 1 66 ? 11.696 43.319 3.300 1.00 75.50 66 THR A O 1
ATOM 505 N N . GLU A 1 67 ? 9.670 43.405 2.347 1.00 70.75 67 GLU A N 1
ATOM 506 C CA . GLU A 1 67 ? 9.638 41.967 2.025 1.00 70.75 67 GLU A CA 1
ATOM 507 C C . GLU A 1 67 ? 10.437 41.626 0.765 1.00 70.75 67 GLU A C 1
ATOM 509 O O . GLU A 1 67 ? 10.962 40.518 0.645 1.00 70.75 67 GLU A O 1
ATOM 514 N N . ARG A 1 68 ? 10.512 42.551 -0.197 1.00 72.62 68 ARG A N 1
ATOM 515 C CA . ARG A 1 68 ? 11.229 42.334 -1.461 1.00 72.62 68 ARG A CA 1
ATOM 516 C C . ARG A 1 68 ? 12.722 42.590 -1.338 1.00 72.62 68 ARG A C 1
ATOM 518 O O . ARG A 1 68 ? 13.508 41.953 -2.039 1.00 72.62 68 ARG A O 1
ATOM 525 N N . ARG A 1 69 ? 13.110 43.539 -0.487 1.00 70.44 69 ARG A N 1
ATOM 526 C CA . ARG A 1 69 ? 14.496 43.948 -0.277 1.00 70.44 69 ARG A CA 1
ATOM 527 C C . ARG A 1 69 ? 14.827 43.888 1.202 1.00 70.44 69 ARG A C 1
ATOM 529 O O . ARG A 1 69 ? 14.223 44.587 2.008 1.00 70.44 69 ARG A O 1
ATOM 536 N N . GLU A 1 70 ? 15.879 43.151 1.537 1.00 65.62 70 GLU A N 1
ATOM 537 C CA . GLU A 1 70 ? 16.468 43.135 2.879 1.00 65.62 70 GLU A CA 1
ATOM 538 C C . GLU A 1 70 ? 17.244 44.442 3.145 1.00 65.62 70 GLU A C 1
ATOM 540 O O . GLU A 1 70 ? 18.469 44.465 3.256 1.00 65.62 70 GLU A O 1
ATOM 545 N N . SER A 1 71 ? 16.531 45.571 3.192 1.00 77.00 71 SER A N 1
ATOM 546 C CA . SER A 1 71 ? 17.096 46.894 3.460 1.00 77.00 71 SER A CA 1
ATOM 547 C C . SER A 1 71 ? 16.682 47.386 4.840 1.00 77.00 71 SER A C 1
ATOM 549 O O . SER A 1 71 ? 15.524 47.705 5.101 1.00 77.00 71 SER A O 1
ATOM 551 N N . ILE A 1 72 ? 17.668 47.522 5.721 1.00 73.69 72 ILE A N 1
ATOM 552 C CA . ILE A 1 72 ? 17.487 48.030 7.088 1.00 73.69 72 ILE A CA 1
ATOM 553 C C . ILE A 1 72 ? 16.976 49.474 7.083 1.00 73.69 72 ILE A C 1
ATOM 555 O O . ILE A 1 72 ? 16.207 49.869 7.959 1.00 73.69 72 ILE A O 1
ATOM 559 N N . TRP A 1 73 ? 17.384 50.266 6.090 1.00 81.88 73 TRP A N 1
ATOM 560 C CA . TRP A 1 73 ? 16.895 51.632 5.943 1.00 81.88 73 TRP A CA 1
ATOM 561 C C . TRP A 1 73 ? 15.376 51.650 5.740 1.00 81.88 73 TRP A C 1
ATOM 563 O O . TRP A 1 73 ? 14.689 52.420 6.403 1.00 81.88 73 TRP A O 1
ATOM 573 N N . LEU A 1 74 ? 14.839 50.723 4.936 1.00 81.06 74 LEU A N 1
ATOM 574 C CA . LEU A 1 74 ? 13.393 50.588 4.746 1.00 81.06 74 LEU A CA 1
ATOM 575 C C . LEU A 1 74 ? 12.677 50.167 6.036 1.00 81.06 74 LEU A C 1
ATOM 577 O O . LEU A 1 74 ? 11.601 50.679 6.319 1.00 81.06 74 LEU A O 1
ATOM 581 N N . VAL A 1 75 ? 13.281 49.305 6.864 1.00 80.25 75 VAL A N 1
ATOM 582 C CA . VAL A 1 75 ? 12.703 48.909 8.165 1.00 80.25 75 VAL A CA 1
ATOM 583 C C . VAL A 1 75 ? 12.635 50.095 9.133 1.00 80.25 75 VAL A C 1
ATOM 585 O O . VAL A 1 75 ? 11.623 50.277 9.808 1.00 80.25 75 VAL A O 1
ATOM 588 N N . LYS A 1 76 ? 13.673 50.942 9.176 1.00 83.12 76 LYS A N 1
ATOM 589 C CA . LYS A 1 76 ? 13.678 52.169 9.994 1.00 83.12 76 LYS A CA 1
ATOM 590 C C . LYS A 1 76 ? 12.638 53.178 9.518 1.00 83.12 76 LYS A C 1
ATOM 592 O O . LYS A 1 76 ? 11.919 53.743 10.335 1.00 83.12 76 LYS A O 1
ATOM 597 N N . VAL A 1 77 ? 12.534 53.369 8.204 1.00 86.44 77 VAL A N 1
ATOM 598 C CA . VAL A 1 77 ? 11.510 54.227 7.596 1.00 86.44 77 VAL A CA 1
ATOM 599 C C . VAL A 1 77 ? 10.111 53.695 7.922 1.00 86.44 77 VAL A C 1
ATOM 601 O O . VAL A 1 77 ? 9.271 54.456 8.389 1.00 86.44 77 VAL A O 1
ATOM 604 N N . CYS A 1 78 ? 9.882 52.385 7.795 1.00 84.19 78 CYS A N 1
ATOM 605 C CA . CYS A 1 78 ? 8.615 51.743 8.152 1.00 84.19 78 CYS A CA 1
ATOM 606 C C . CYS A 1 78 ? 8.254 51.946 9.631 1.00 84.19 78 CYS A C 1
ATOM 608 O O . CYS A 1 78 ? 7.100 52.226 9.952 1.00 84.19 78 CYS A O 1
ATOM 610 N N . TYR A 1 79 ? 9.234 51.823 10.532 1.00 84.94 79 TYR A N 1
ATOM 611 C CA . TYR A 1 79 ? 9.050 52.041 11.967 1.00 84.94 79 TYR A CA 1
ATOM 612 C C . TYR A 1 79 ? 8.622 53.482 12.277 1.00 84.94 79 TYR A C 1
ATOM 614 O O . TYR A 1 79 ? 7.664 53.690 13.020 1.00 84.94 79 TYR A O 1
ATOM 622 N N . ILE A 1 80 ? 9.283 54.470 11.664 1.00 88.12 80 ILE A N 1
ATOM 623 C CA . ILE A 1 80 ? 8.958 55.893 11.845 1.00 88.12 80 ILE A CA 1
ATOM 624 C C . ILE A 1 80 ? 7.560 56.199 11.297 1.00 88.12 80 ILE A C 1
ATOM 626 O O . ILE A 1 80 ? 6.746 56.789 12.004 1.00 88.12 80 ILE A O 1
ATOM 630 N N . ILE A 1 81 ? 7.251 55.752 10.074 1.00 87.19 81 ILE A N 1
ATOM 631 C CA . ILE A 1 81 ? 5.938 55.982 9.453 1.00 87.19 81 ILE A CA 1
ATOM 632 C C . ILE A 1 81 ? 4.827 55.320 10.279 1.00 87.19 81 ILE A C 1
ATOM 634 O O . ILE A 1 81 ? 3.793 55.938 10.507 1.00 87.19 81 ILE A O 1
ATOM 638 N N . SER A 1 82 ? 5.048 54.108 10.800 1.00 85.19 82 SER A N 1
ATOM 639 C CA . SER A 1 82 ? 4.065 53.427 11.659 1.00 85.19 82 SER A CA 1
ATOM 640 C C . SER A 1 82 ? 3.795 54.200 12.954 1.00 85.19 82 SER A C 1
ATOM 642 O O . SER A 1 82 ? 2.650 54.277 13.387 1.00 85.19 82 SER A O 1
ATOM 644 N N . GLY A 1 83 ? 4.818 54.824 13.549 1.00 87.69 83 GLY A N 1
ATOM 645 C CA . GLY A 1 83 ? 4.642 55.709 14.706 1.00 87.69 83 GLY A CA 1
ATOM 646 C C . GLY A 1 83 ? 3.817 56.958 14.379 1.00 87.69 83 GLY A C 1
ATOM 647 O O . GLY A 1 83 ? 2.944 57.340 15.157 1.00 87.69 83 GLY A O 1
ATOM 648 N N . LEU A 1 84 ? 4.030 57.554 13.202 1.00 89.00 84 LEU A N 1
ATOM 649 C CA . LEU A 1 84 ? 3.239 58.696 12.730 1.00 89.00 84 LEU A CA 1
ATOM 650 C C . LEU A 1 84 ? 1.774 58.319 12.466 1.00 89.00 84 LEU A C 1
ATOM 652 O O . LEU A 1 84 ? 0.887 59.089 12.820 1.00 89.00 84 LEU A O 1
ATOM 656 N N . VAL A 1 85 ? 1.509 57.126 11.918 1.00 87.50 85 VAL A N 1
ATOM 657 C CA . VAL A 1 85 ? 0.139 56.607 11.739 1.00 87.50 85 VAL A CA 1
ATOM 658 C C . VAL A 1 85 ? -0.576 56.470 13.087 1.00 87.50 85 VAL A C 1
ATOM 660 O O . VAL A 1 85 ? -1.737 56.851 13.198 1.00 87.50 85 VAL A O 1
ATOM 663 N N . ILE A 1 86 ? 0.102 55.984 14.132 1.00 88.31 86 ILE A N 1
ATOM 664 C CA . ILE A 1 86 ? -0.482 55.876 15.483 1.00 88.31 86 ILE A CA 1
ATOM 665 C C . ILE A 1 86 ? -0.866 57.258 16.027 1.00 88.31 86 ILE A C 1
ATOM 667 O O . ILE A 1 86 ? -1.971 57.442 16.527 1.00 88.31 86 ILE A O 1
ATOM 671 N N . LEU A 1 87 ? 0.019 58.248 15.907 1.00 89.38 87 LEU A N 1
ATOM 672 C CA . LEU A 1 87 ? -0.271 59.604 16.380 1.00 89.38 87 LEU A CA 1
ATOM 673 C C . LEU A 1 87 ? -1.424 60.247 15.596 1.00 89.38 87 LEU A C 1
ATOM 675 O O . LEU A 1 87 ? -2.317 60.843 16.196 1.00 89.38 87 LEU A O 1
ATOM 679 N N . ALA A 1 88 ? -1.430 60.087 14.271 1.00 87.69 88 ALA A N 1
ATOM 680 C CA . ALA A 1 88 ? -2.474 60.634 13.412 1.00 87.69 88 ALA A CA 1
ATOM 681 C C . ALA A 1 88 ? -3.839 59.972 13.670 1.00 87.69 88 ALA A C 1
ATOM 683 O O . ALA A 1 88 ? -4.843 60.672 13.757 1.00 87.69 88 ALA A O 1
ATOM 684 N N . THR A 1 89 ? -3.881 58.650 13.868 1.00 87.12 89 THR A N 1
ATOM 685 C CA . THR A 1 89 ? -5.122 57.921 14.198 1.00 87.12 89 THR A CA 1
ATOM 686 C C . THR A 1 89 ? -5.677 58.313 15.567 1.00 87.12 89 THR A C 1
ATOM 688 O O . THR A 1 89 ? -6.883 58.504 15.691 1.00 87.12 89 THR A O 1
ATOM 691 N N . LEU A 1 90 ? -4.826 58.524 16.578 1.00 88.31 90 LEU A N 1
ATOM 692 C CA . LEU A 1 90 ? -5.266 59.041 17.881 1.00 88.31 90 LEU A CA 1
ATOM 693 C C . LEU A 1 90 ? -5.851 60.456 17.771 1.00 88.31 90 LEU A C 1
ATOM 695 O O . LEU A 1 90 ? -6.898 60.729 18.357 1.00 88.31 90 LEU A O 1
ATOM 699 N N . ALA A 1 91 ? -5.221 61.338 16.988 1.00 87.44 91 ALA A N 1
ATOM 700 C CA . ALA A 1 91 ? -5.761 62.669 16.717 1.00 87.44 91 ALA A CA 1
ATOM 701 C C . ALA A 1 91 ? -7.114 62.596 15.987 1.00 87.44 91 ALA A C 1
ATOM 703 O O . ALA A 1 91 ? -8.040 63.314 16.355 1.00 87.44 91 ALA A O 1
ATOM 704 N N . ALA A 1 92 ? -7.265 61.683 15.021 1.00 86.19 92 ALA A N 1
ATOM 705 C CA . ALA A 1 92 ? -8.526 61.447 14.316 1.00 86.19 92 ALA A CA 1
ATOM 706 C C . ALA A 1 92 ? -9.648 61.033 15.263 1.00 86.19 92 ALA A C 1
ATOM 708 O O . ALA A 1 92 ? -10.732 61.604 15.218 1.00 86.19 92 ALA A O 1
ATOM 709 N N . VAL A 1 93 ? -9.380 60.074 16.156 1.00 86.81 93 VAL A N 1
ATOM 710 C CA . VAL A 1 93 ? -10.366 59.610 17.140 1.00 86.81 93 VAL A CA 1
ATOM 711 C C . VAL A 1 93 ? -10.827 60.767 18.023 1.00 86.81 93 VAL A C 1
ATOM 713 O O . VAL A 1 93 ? -12.024 60.888 18.275 1.00 86.81 93 VAL A O 1
ATOM 716 N N . ILE A 1 94 ? -9.915 61.649 18.444 1.00 86.19 94 ILE A N 1
ATOM 717 C CA . ILE A 1 94 ? -10.267 62.846 19.218 1.00 86.19 94 ILE A CA 1
ATOM 718 C C . ILE A 1 94 ? -11.143 63.787 18.384 1.00 86.19 94 ILE A C 1
ATOM 720 O O . ILE A 1 94 ? -12.185 64.213 18.871 1.00 86.19 94 ILE A O 1
ATOM 724 N N . ILE A 1 95 ? -10.773 64.072 17.133 1.00 85.62 95 ILE A N 1
ATOM 725 C CA . ILE A 1 95 ? -11.534 64.970 16.250 1.00 85.62 95 ILE A CA 1
ATOM 726 C C . ILE A 1 95 ? -12.949 64.425 15.989 1.00 85.62 95 ILE A C 1
ATOM 728 O O . ILE A 1 95 ? -13.917 65.159 16.176 1.00 85.62 95 ILE A O 1
ATOM 732 N N . HIS A 1 96 ? -13.095 63.136 15.658 1.00 83.19 96 HIS A N 1
ATOM 733 C CA . HIS A 1 96 ? -14.407 62.493 15.495 1.00 83.19 96 HIS A CA 1
ATOM 734 C C . HIS A 1 96 ? -15.219 62.505 16.794 1.00 83.19 96 HIS A C 1
ATOM 736 O O . HIS A 1 96 ? -16.423 62.736 16.764 1.00 83.19 96 HIS A O 1
ATOM 742 N N . SER A 1 97 ? -14.573 62.286 17.943 1.00 81.88 97 SER A N 1
ATOM 743 C CA . SER A 1 97 ? -15.255 62.298 19.246 1.00 81.88 97 SER A CA 1
ATOM 744 C C . SER A 1 97 ? -15.739 63.698 19.628 1.00 81.88 97 SER A C 1
ATOM 746 O O . SER A 1 97 ? -16.828 63.836 20.177 1.00 81.88 97 SER A O 1
ATOM 748 N N . VAL A 1 98 ? -14.958 64.738 19.320 1.00 81.88 98 VAL A N 1
ATOM 749 C CA . VAL A 1 98 ? -15.353 66.140 19.524 1.00 81.88 98 VAL A CA 1
ATOM 750 C C . VAL A 1 98 ? -16.517 66.504 18.611 1.00 81.88 98 VAL A C 1
ATOM 752 O O . VAL A 1 98 ? -17.457 67.136 19.075 1.00 81.88 98 VAL A O 1
ATOM 755 N N . GLU A 1 99 ? -16.506 66.063 17.353 1.00 76.81 99 GLU A N 1
ATOM 756 C CA . GLU A 1 99 ? -17.610 66.312 16.420 1.00 76.81 99 GLU A CA 1
ATOM 757 C C . GLU A 1 99 ? -18.903 65.591 16.837 1.00 76.81 99 GLU A C 1
ATOM 759 O O . GLU A 1 99 ? -19.987 66.151 16.717 1.00 76.81 99 GLU A O 1
ATOM 764 N N . ILE A 1 100 ? -18.802 64.388 17.416 1.00 76.50 100 ILE A N 1
ATOM 765 C CA . ILE A 1 100 ? -19.955 63.711 18.031 1.00 76.50 100 ILE A CA 1
ATOM 766 C C . ILE A 1 100 ? -20.445 64.464 19.278 1.00 76.50 100 ILE A C 1
ATOM 768 O O . ILE A 1 100 ? -21.645 64.489 19.534 1.00 76.50 100 ILE A O 1
ATOM 772 N N . GLY A 1 101 ? -19.535 65.055 20.057 1.00 69.50 101 GLY A N 1
ATOM 773 C CA . GLY A 1 101 ? -19.851 65.753 21.305 1.00 69.50 101 GLY A CA 1
ATOM 774 C C . GLY A 1 101 ? -20.307 67.210 21.154 1.00 69.50 101 GLY A C 1
ATOM 775 O O . GLY A 1 101 ? -20.782 67.788 22.130 1.00 69.50 101 GLY A O 1
ATOM 776 N N . GLN A 1 102 ? -20.152 67.824 19.978 1.00 70.19 102 GLN A N 1
ATOM 777 C CA . GLN A 1 102 ? -20.579 69.199 19.715 1.00 70.19 102 GLN A CA 1
ATOM 778 C C . GLN A 1 102 ? -22.016 69.242 19.166 1.00 70.19 102 GLN A C 1
ATOM 780 O O . GLN A 1 102 ? -22.234 69.165 17.960 1.00 70.19 102 GLN A O 1
ATOM 785 N N . ASP A 1 103 ? -23.001 69.456 20.044 1.00 55.81 103 ASP A N 1
ATOM 786 C CA . ASP A 1 103 ? -24.349 69.908 19.662 1.00 55.81 103 ASP A CA 1
ATOM 787 C C . ASP A 1 103 ? -24.278 71.377 19.192 1.00 55.81 103 ASP A C 1
ATOM 789 O O . ASP A 1 103 ? -24.460 72.304 19.984 1.00 55.81 103 ASP A O 1
ATOM 793 N N . ILE A 1 104 ? -23.971 71.631 17.913 1.00 51.81 104 ILE A N 1
ATOM 794 C CA . ILE A 1 104 ? -24.048 72.991 17.348 1.00 51.81 104 ILE A CA 1
ATOM 795 C C . ILE A 1 104 ? -25.427 73.194 16.693 1.00 51.81 104 ILE A C 1
ATOM 797 O O . ILE A 1 104 ? -25.705 72.589 15.652 1.00 51.81 104 ILE A O 1
ATOM 801 N N . PRO A 1 105 ? -26.292 74.079 17.230 1.00 44.94 105 PRO A N 1
ATOM 802 C CA . PRO A 1 105 ? -27.541 74.458 16.586 1.00 44.94 105 PRO A CA 1
ATOM 803 C C . PRO A 1 105 ? -27.245 75.411 15.420 1.00 44.94 105 PRO A C 1
ATOM 805 O O . PRO A 1 105 ? -27.145 76.623 15.589 1.00 44.94 105 PRO A O 1
ATOM 808 N N . TRP A 1 106 ? -27.133 74.882 14.203 1.00 44.19 106 TRP A N 1
ATOM 809 C CA . TRP A 1 106 ? -27.016 75.676 12.969 1.00 44.19 106 TRP A CA 1
ATOM 810 C C . TRP A 1 106 ? -28.357 76.309 12.540 1.00 44.19 106 TRP A C 1
ATOM 812 O O . TRP A 1 106 ? -28.750 76.255 11.379 1.00 44.19 106 TRP A O 1
ATOM 822 N N . CYS A 1 107 ? -29.088 76.917 13.481 1.00 43.06 107 CYS A N 1
ATOM 823 C CA . CYS A 1 107 ? -30.368 77.579 13.202 1.00 43.06 107 CYS A CA 1
ATOM 824 C C . CYS A 1 107 ? -30.410 79.058 13.620 1.00 43.06 107 CYS A C 1
ATOM 826 O O . CYS A 1 107 ? -31.491 79.625 13.755 1.00 43.06 107 CYS A O 1
ATOM 828 N N . SER A 1 108 ? -29.259 79.705 13.818 1.00 38.78 108 SER A N 1
ATOM 829 C CA . SER A 1 108 ? -29.214 81.097 14.288 1.00 38.78 108 SER A CA 1
ATOM 830 C C . SER A 1 108 ? -28.249 82.003 13.523 1.00 38.78 108 SER A C 1
ATOM 832 O O . SER A 1 108 ? -27.705 82.929 14.113 1.00 38.78 108 SER A O 1
ATOM 834 N N . ILE A 1 109 ? -28.045 81.778 12.219 1.00 43.06 109 ILE A N 1
ATOM 835 C CA . ILE A 1 109 ? -27.457 82.790 11.323 1.00 43.06 109 ILE A CA 1
ATOM 836 C C . ILE A 1 109 ? -28.137 82.700 9.951 1.00 43.06 109 ILE A C 1
ATOM 838 O O . ILE A 1 109 ? -27.673 81.980 9.075 1.00 43.06 109 ILE A O 1
ATOM 842 N N . LEU A 1 110 ? -29.270 83.395 9.807 1.00 36.94 110 LEU A N 1
ATOM 843 C CA . LEU A 1 110 ? -29.752 84.066 8.587 1.00 36.94 110 LEU A CA 1
ATOM 844 C C . LEU A 1 110 ? -31.084 84.760 8.927 1.00 36.94 110 LEU A C 1
ATOM 846 O O . LEU A 1 110 ? -32.176 84.282 8.623 1.00 36.94 110 LEU A O 1
ATOM 850 N N . GLU A 1 111 ? -30.981 85.903 9.610 1.00 39.66 111 GLU A N 1
ATOM 851 C CA . GLU A 1 111 ? -32.030 86.921 9.580 1.00 39.66 111 GLU A CA 1
ATOM 852 C C . GLU A 1 111 ? -32.136 87.467 8.151 1.00 39.66 111 GLU A C 1
ATOM 854 O O . GLU A 1 111 ? -31.153 87.942 7.587 1.00 39.66 111 GLU A O 1
ATOM 859 N N . GLY A 1 112 ? -33.340 87.421 7.578 1.00 37.59 112 GLY A N 1
ATOM 860 C CA . GLY A 1 112 ? -33.671 88.178 6.374 1.00 37.59 112 GLY A CA 1
ATOM 861 C C . GLY A 1 112 ? -34.242 87.346 5.232 1.00 37.59 112 GLY A C 1
ATOM 862 O O . GLY A 1 112 ? -33.529 86.891 4.347 1.00 37.59 112 GLY A O 1
ATOM 863 N N . SER A 1 113 ? -35.576 87.311 5.179 1.00 35.44 113 SER A N 1
ATOM 864 C CA . SER A 1 113 ? -36.421 87.043 4.001 1.00 35.44 113 SER A CA 1
ATOM 865 C C . SER A 1 113 ? -36.510 85.610 3.439 1.00 35.44 113 SER A C 1
ATOM 867 O O . SER A 1 113 ? -35.741 85.187 2.589 1.00 35.44 113 SER A O 1
ATOM 869 N N . LYS A 1 114 ? -37.621 84.959 3.827 1.00 44.00 114 LYS A N 1
ATOM 870 C CA . LYS A 1 114 ? -38.444 83.992 3.071 1.00 44.00 114 LYS A CA 1
ATOM 871 C C . LYS A 1 114 ? -37.691 82.874 2.339 1.00 44.00 114 LYS A C 1
ATOM 873 O O . LYS A 1 114 ? -37.448 82.965 1.140 1.00 44.00 114 LYS A O 1
ATOM 878 N N . MET A 1 115 ? -37.523 81.742 3.020 1.00 32.97 115 MET A N 1
ATOM 879 C CA . MET A 1 115 ? -37.347 80.463 2.341 1.00 32.97 115 MET A CA 1
ATOM 880 C C . MET A 1 115 ? -38.097 79.339 3.059 1.00 32.97 115 MET A C 1
ATOM 882 O O . MET A 1 115 ? -38.174 79.271 4.282 1.00 32.97 115 MET A O 1
ATOM 886 N N . THR A 1 116 ? -38.726 78.527 2.227 1.00 35.19 116 THR A N 1
ATOM 887 C CA . THR A 1 116 ? -39.634 77.412 2.474 1.00 35.19 116 THR A CA 1
ATOM 888 C C . THR A 1 116 ? -39.083 76.401 3.485 1.00 35.19 116 THR A C 1
ATOM 890 O O . THR A 1 116 ? -37.935 75.979 3.375 1.00 35.19 116 THR A O 1
ATOM 893 N N . LEU A 1 117 ? -39.929 75.974 4.432 1.00 36.88 117 LEU A N 1
ATOM 894 C CA . LEU A 1 117 ? -39.692 74.837 5.325 1.00 36.88 117 LEU A CA 1
ATOM 895 C C . LEU A 1 117 ? -39.330 73.582 4.513 1.00 36.88 117 LEU A C 1
ATOM 897 O O . LEU A 1 117 ? -40.204 72.937 3.933 1.00 36.88 117 LEU A O 1
ATOM 901 N N . LEU A 1 118 ? -38.055 73.199 4.532 1.00 38.84 118 LEU A N 1
ATOM 902 C CA . LEU A 1 118 ? -37.658 71.805 4.405 1.00 38.84 118 LEU A CA 1
ATOM 903 C C . LEU A 1 118 ? -37.288 71.347 5.816 1.00 38.84 118 LEU A C 1
ATOM 905 O O . LEU A 1 118 ? -36.373 71.898 6.422 1.00 38.84 118 LEU A O 1
ATOM 909 N N . ASN A 1 119 ? -38.029 70.375 6.349 1.00 39.78 119 ASN A N 1
ATOM 910 C CA . ASN A 1 119 ? -37.669 69.641 7.559 1.00 39.78 119 ASN A CA 1
ATOM 911 C C . ASN A 1 119 ? -36.212 69.167 7.441 1.00 39.78 119 ASN A C 1
ATOM 913 O O . ASN A 1 119 ? -35.950 68.148 6.799 1.00 39.78 119 ASN A O 1
ATOM 917 N N . CYS A 1 120 ? -35.267 69.880 8.057 1.00 44.25 120 CYS A N 1
ATOM 918 C CA . CYS A 1 120 ? -33.917 69.374 8.255 1.00 44.25 120 CYS A CA 1
ATOM 919 C C . CYS A 1 120 ? -34.019 68.314 9.355 1.00 44.25 120 CYS A C 1
ATOM 921 O O . CYS A 1 120 ? -34.033 68.595 10.551 1.00 44.25 120 CYS A O 1
ATOM 923 N N . SER A 1 121 ? -34.306 67.097 8.906 1.00 53.59 121 SER A N 1
ATOM 924 C CA . SER A 1 121 ? -34.744 65.977 9.720 1.00 53.59 121 SER A CA 1
ATOM 925 C C . SER A 1 121 ? -33.650 65.518 10.679 1.00 53.59 121 SER A C 1
ATOM 927 O O . SER A 1 121 ? -32.505 65.335 10.267 1.00 53.59 121 SER A O 1
ATOM 929 N N . GLN A 1 122 ? -34.045 65.192 11.907 1.00 55.66 122 GLN A N 1
ATOM 930 C CA . GLN A 1 122 ? -33.305 64.405 12.903 1.00 55.66 122 GLN A CA 1
ATOM 931 C C . GLN A 1 122 ? -32.546 63.193 12.306 1.00 55.66 122 GLN A C 1
ATOM 933 O O . GLN A 1 122 ? -31.509 62.782 12.819 1.00 55.66 122 GLN A O 1
ATOM 938 N N . SER A 1 123 ? -33.008 62.674 11.166 1.00 56.09 123 SER A N 1
ATOM 939 C CA . SER A 1 123 ? -32.369 61.637 10.351 1.00 56.09 123 SER A CA 1
ATOM 940 C C . SER A 1 123 ? -30.957 61.985 9.851 1.00 56.09 123 SER A C 1
ATOM 942 O O . SER A 1 123 ? -30.121 61.091 9.765 1.00 56.09 123 SER A O 1
ATOM 944 N N . VAL A 1 124 ? -30.664 63.253 9.534 1.00 60.19 124 VAL A N 1
ATOM 945 C CA . VAL A 1 124 ? -29.338 63.687 9.039 1.00 60.19 124 VAL A CA 1
ATOM 946 C C . VAL A 1 124 ? -28.310 63.684 10.173 1.00 60.19 124 VAL A C 1
ATOM 948 O O . VAL A 1 124 ? -27.187 63.226 9.978 1.00 60.19 124 VAL A O 1
ATOM 951 N N . TYR A 1 125 ? -28.717 64.094 11.379 1.00 60.00 125 TYR A N 1
ATOM 952 C CA . TYR A 1 125 ? -27.884 64.025 12.584 1.00 60.00 125 TYR A CA 1
ATOM 953 C C . TYR A 1 125 ? -27.560 62.579 12.967 1.00 60.00 125 TYR A C 1
ATOM 955 O O . TYR A 1 125 ? -26.397 62.240 13.174 1.00 60.00 125 TYR A O 1
ATOM 963 N N . ILE A 1 126 ? -28.566 61.696 12.983 1.00 64.75 126 ILE A N 1
ATOM 964 C CA . ILE A 1 126 ? -28.366 60.263 13.260 1.00 64.75 126 ILE A CA 1
ATOM 965 C C . ILE A 1 126 ? -27.418 59.637 12.228 1.00 64.75 126 ILE A C 1
ATOM 967 O O . ILE A 1 126 ? -26.543 58.852 12.593 1.00 64.75 126 ILE A O 1
ATOM 971 N N . LEU A 1 127 ? -27.558 60.003 10.950 1.00 67.12 127 LEU A N 1
ATOM 972 C CA . LEU A 1 127 ? -26.684 59.513 9.890 1.00 67.12 127 LEU A CA 1
ATOM 973 C C . LEU A 1 127 ? -25.244 60.026 10.054 1.00 67.12 127 LEU A C 1
ATOM 975 O O . LEU A 1 127 ? -24.318 59.229 9.949 1.00 67.12 127 LEU A O 1
ATOM 979 N N . SER A 1 128 ? -25.046 61.308 10.371 1.00 69.19 128 SER A N 1
ATOM 980 C CA . SER A 1 128 ? -23.714 61.893 10.586 1.00 69.19 128 SER A CA 1
ATOM 981 C C . SER A 1 128 ? -23.000 61.297 11.807 1.00 69.19 128 SER A C 1
ATOM 983 O O . SER A 1 128 ? -21.865 60.828 11.697 1.00 69.19 128 SER A O 1
ATOM 985 N N . HIS A 1 129 ? -23.676 61.194 12.957 1.00 74.00 129 HIS A N 1
ATOM 986 C CA . HIS A 1 129 ? -23.108 60.540 14.143 1.00 74.00 129 HIS A CA 1
ATOM 987 C C . HIS A 1 129 ? -22.847 59.048 13.912 1.00 74.00 129 HIS A C 1
ATOM 989 O O . HIS A 1 129 ? -21.831 58.520 14.373 1.00 74.00 129 HIS A O 1
ATOM 995 N N . GLY A 1 130 ? -23.727 58.367 13.171 1.00 75.44 130 GLY A N 1
ATOM 996 C CA . GLY A 1 130 ? -23.525 56.981 12.754 1.00 75.44 130 GLY A CA 1
ATOM 997 C C . GLY A 1 130 ? -22.279 56.817 11.882 1.00 75.44 130 GLY A C 1
ATOM 998 O O . GLY A 1 130 ? -21.462 55.935 12.138 1.00 75.44 130 GLY A O 1
ATOM 999 N N . ILE A 1 131 ? -22.088 57.705 10.905 1.00 76.25 131 ILE A N 1
ATOM 1000 C CA . ILE A 1 131 ? -20.915 57.725 10.024 1.00 76.25 131 ILE A CA 1
ATOM 1001 C C . ILE A 1 131 ? -19.633 58.000 10.829 1.00 76.25 131 ILE A C 1
ATOM 1003 O O . ILE A 1 131 ? -18.682 57.222 10.737 1.00 76.25 131 ILE A O 1
ATOM 1007 N N . ASN A 1 132 ? -19.619 59.024 11.689 1.00 76.44 132 ASN A N 1
ATOM 1008 C CA . ASN A 1 132 ? -18.482 59.329 12.566 1.00 76.44 132 ASN A CA 1
ATOM 1009 C C . ASN A 1 132 ? -18.154 58.166 13.530 1.00 76.44 132 ASN A C 1
ATOM 1011 O O . ASN A 1 132 ? -16.984 57.859 13.757 1.00 76.44 132 ASN A O 1
ATOM 1015 N N . SER A 1 133 ? -19.162 57.443 14.033 1.00 79.56 133 SER A N 1
ATOM 1016 C CA . SER A 1 133 ? -18.959 56.250 14.877 1.00 79.56 133 SER A CA 1
ATOM 1017 C C . SER A 1 133 ? -18.316 55.087 14.115 1.00 79.56 133 SER A C 1
ATOM 1019 O O . SER A 1 133 ? -17.422 54.415 14.634 1.00 79.56 133 SER A O 1
ATOM 1021 N N . VAL A 1 134 ? -18.730 54.857 12.865 1.00 82.00 134 VAL A N 1
ATOM 1022 C CA . VAL A 1 134 ? -18.096 53.861 11.986 1.00 82.00 134 VAL A CA 1
ATOM 1023 C C . VAL A 1 134 ? -16.639 54.241 11.713 1.00 82.00 134 VAL A C 1
ATOM 1025 O O . VAL A 1 134 ? -15.767 53.372 11.745 1.00 82.00 134 VAL A O 1
ATOM 1028 N N . PHE A 1 135 ? -16.345 55.526 11.513 1.00 80.00 135 PHE A N 1
ATOM 1029 C CA . PHE A 1 135 ? -14.973 55.986 11.307 1.00 80.00 135 PHE A CA 1
ATOM 1030 C C . PHE A 1 135 ? -14.089 55.816 12.541 1.00 80.00 135 PHE A C 1
ATOM 1032 O O . PHE A 1 135 ? -12.949 55.383 12.394 1.00 80.00 135 PHE A O 1
ATOM 1039 N N . ILE A 1 136 ? -14.612 56.016 13.753 1.00 83.50 136 ILE A N 1
ATOM 1040 C CA . ILE A 1 136 ? -13.871 55.695 14.984 1.00 83.50 136 ILE A CA 1
ATOM 1041 C C . ILE A 1 136 ? -13.494 54.207 15.021 1.00 83.50 136 ILE A C 1
ATOM 1043 O O . ILE A 1 136 ? -12.349 53.872 15.327 1.00 83.50 136 ILE A O 1
ATOM 1047 N N . LEU A 1 137 ? -14.413 53.304 14.661 1.00 83.75 137 LEU A N 1
ATOM 1048 C CA . LEU A 1 137 ? -14.120 51.866 14.599 1.00 83.75 137 LEU A CA 1
ATOM 1049 C C . LEU A 1 137 ? -13.042 51.537 13.556 1.00 83.75 137 LEU A C 1
ATOM 1051 O O . LEU A 1 137 ? -12.168 50.706 13.817 1.00 83.75 137 LEU A O 1
ATOM 1055 N N . LEU A 1 138 ? -13.068 52.204 12.400 1.00 82.06 138 LEU A N 1
ATOM 1056 C CA . LEU A 1 138 ? -12.030 52.060 11.377 1.00 82.06 138 LEU A CA 1
ATOM 1057 C C . LEU A 1 138 ? -10.673 52.586 11.869 1.00 82.06 138 LEU A C 1
ATOM 1059 O O . LEU A 1 138 ? -9.673 51.887 11.720 1.00 82.06 138 LEU A O 1
ATOM 1063 N N . CYS A 1 139 ? -10.628 53.740 12.541 1.00 83.25 139 CYS A N 1
ATOM 1064 C CA . CYS A 1 139 ? -9.399 54.272 13.137 1.00 83.25 139 CYS A CA 1
ATOM 1065 C C . CYS A 1 139 ? -8.826 53.346 14.222 1.00 83.25 139 CYS A C 1
ATOM 1067 O O . CYS A 1 139 ? -7.608 53.197 14.322 1.00 83.25 139 CYS A O 1
ATOM 1069 N N . LEU A 1 140 ? -9.675 52.682 15.014 1.00 84.12 140 LEU A N 1
ATOM 1070 C CA . LEU A 1 140 ? -9.234 51.691 16.003 1.00 84.12 140 LEU A CA 1
ATOM 1071 C C . LEU A 1 140 ? -8.646 50.441 15.339 1.00 84.12 140 LEU A C 1
ATOM 1073 O O . LEU A 1 140 ? -7.610 49.938 15.780 1.00 84.12 140 LEU A O 1
ATOM 1077 N N . LEU A 1 141 ? -9.259 49.960 14.255 1.00 82.88 141 LEU A N 1
ATOM 1078 C CA . LEU A 1 141 ? -8.699 48.866 13.462 1.00 82.88 141 LEU A CA 1
ATOM 1079 C C . LEU A 1 141 ? -7.328 49.258 12.890 1.00 82.88 141 LEU A C 1
ATOM 1081 O O . LEU A 1 141 ? -6.371 48.485 12.971 1.00 82.88 141 LEU A O 1
ATOM 1085 N N . GLU A 1 142 ? -7.208 50.473 12.361 1.00 83.50 142 GLU A N 1
ATOM 1086 C CA . GLU A 1 142 ? -5.962 51.008 11.811 1.00 83.50 142 GLU A CA 1
ATOM 1087 C C . GLU A 1 142 ? -4.876 51.151 12.872 1.00 83.50 142 GLU A C 1
ATOM 1089 O O . GLU A 1 142 ? -3.737 50.742 12.628 1.00 83.50 142 GLU A O 1
ATOM 1094 N N . LEU A 1 143 ? -5.232 51.611 14.071 1.00 86.50 143 LEU A N 1
ATOM 1095 C CA . LEU A 1 143 ? -4.347 51.664 15.228 1.00 86.50 143 LEU A CA 1
ATOM 1096 C C . LEU A 1 143 ? -3.792 50.273 15.567 1.00 86.50 143 LEU A C 1
ATOM 1098 O O . LEU A 1 143 ? -2.579 50.120 15.733 1.00 86.50 143 LEU A O 1
ATOM 1102 N N . CYS A 1 144 ? -4.637 49.236 15.587 1.00 83.25 144 CYS A N 1
ATOM 1103 C CA . CYS A 1 144 ? -4.182 47.858 15.786 1.00 83.25 144 CYS A CA 1
ATOM 1104 C C . CYS A 1 144 ? -3.175 47.430 14.709 1.00 83.25 144 CYS A C 1
ATOM 1106 O O . CYS A 1 144 ? -2.161 46.795 15.024 1.00 83.25 144 CYS A O 1
ATOM 1108 N N . THR A 1 145 ? -3.411 47.801 13.445 1.00 79.56 145 THR A N 1
ATOM 1109 C CA . THR A 1 145 ? -2.464 47.478 12.369 1.00 79.56 145 THR A CA 1
ATOM 1110 C C . THR A 1 145 ? -1.137 48.235 12.512 1.00 79.56 145 THR A C 1
ATOM 1112 O O . THR A 1 145 ? -0.059 47.653 12.368 1.00 79.56 145 THR A O 1
ATOM 1115 N N . ALA A 1 146 ? -1.175 49.518 12.863 1.00 83.19 146 ALA A N 1
ATOM 1116 C CA . ALA A 1 146 ? 0.025 50.329 13.014 1.00 83.19 146 ALA A CA 1
ATOM 1117 C C . ALA A 1 146 ? 0.885 49.859 14.201 1.00 83.19 146 ALA A C 1
ATOM 1119 O O . ALA A 1 146 ? 2.108 49.766 14.077 1.00 83.19 146 ALA A O 1
ATOM 1120 N N . ILE A 1 147 ? 0.261 49.452 15.313 1.00 85.25 147 ILE A N 1
ATOM 1121 C CA . ILE A 1 147 ? 0.953 48.861 16.470 1.00 85.25 147 ILE A CA 1
ATOM 1122 C C . ILE A 1 147 ? 1.640 47.547 16.084 1.00 85.25 147 ILE A C 1
ATOM 1124 O O . ILE A 1 147 ? 2.807 47.341 16.421 1.00 85.25 147 ILE A O 1
ATOM 1128 N N . ALA A 1 148 ? 0.965 46.667 15.339 1.00 81.62 148 ALA A N 1
ATOM 1129 C CA . ALA A 1 148 ? 1.565 45.412 14.890 1.00 81.62 148 ALA A CA 1
ATOM 1130 C C . ALA A 1 148 ? 2.797 45.647 13.990 1.00 81.62 148 ALA A C 1
ATOM 1132 O O . ALA A 1 148 ? 3.823 44.977 14.157 1.00 81.62 148 ALA A O 1
ATOM 1133 N N . ALA A 1 149 ? 2.730 46.629 13.084 1.00 77.94 149 ALA A N 1
ATOM 1134 C CA . ALA A 1 149 ? 3.858 47.033 12.242 1.00 77.94 149 ALA A CA 1
ATOM 1135 C C . ALA A 1 149 ? 5.012 47.642 13.062 1.00 77.94 149 ALA A C 1
ATOM 1137 O O . ALA A 1 149 ? 6.181 47.320 12.829 1.00 77.94 149 ALA A O 1
ATOM 1138 N N . LEU A 1 150 ? 4.700 48.452 14.078 1.00 83.56 150 LEU A N 1
ATOM 1139 C CA . LEU A 1 150 ? 5.690 49.066 14.964 1.00 83.56 150 LEU A CA 1
ATOM 1140 C C . LEU A 1 150 ? 6.412 48.028 15.837 1.00 83.56 150 LEU A C 1
ATOM 1142 O O . LEU A 1 150 ? 7.639 48.063 15.944 1.00 83.56 150 LEU A O 1
ATOM 1146 N N . VAL A 1 151 ? 5.686 47.052 16.394 1.00 82.81 151 VAL A N 1
ATOM 1147 C CA . VAL A 1 151 ? 6.263 45.925 17.152 1.00 82.81 151 VAL A CA 1
ATOM 1148 C C . VAL A 1 151 ? 7.173 45.078 16.263 1.00 82.81 151 VAL A C 1
ATOM 1150 O O . VAL A 1 151 ? 8.258 44.671 16.689 1.00 82.81 151 VAL A O 1
ATOM 1153 N N . PHE A 1 152 ? 6.767 44.840 15.014 1.00 79.44 152 PHE A N 1
ATOM 1154 C CA . PHE A 1 152 ? 7.601 44.150 14.036 1.00 79.44 152 PHE A CA 1
ATOM 1155 C C . PHE A 1 152 ? 8.906 44.914 13.761 1.00 79.44 152 PHE A C 1
ATOM 1157 O O . PHE A 1 152 ? 9.986 44.330 13.884 1.00 79.44 152 PHE A O 1
ATOM 1164 N N . GLY A 1 153 ? 8.820 46.215 13.467 1.00 78.38 153 GLY A N 1
ATOM 1165 C CA . GLY A 1 153 ? 9.989 47.071 13.251 1.00 78.38 153 GLY A CA 1
ATOM 1166 C C . GLY A 1 153 ? 10.917 47.117 14.468 1.00 78.38 153 GLY A C 1
ATOM 1167 O O . GLY A 1 153 ? 12.129 46.958 14.330 1.00 78.38 153 GLY A O 1
ATOM 1168 N N . HIS A 1 154 ? 1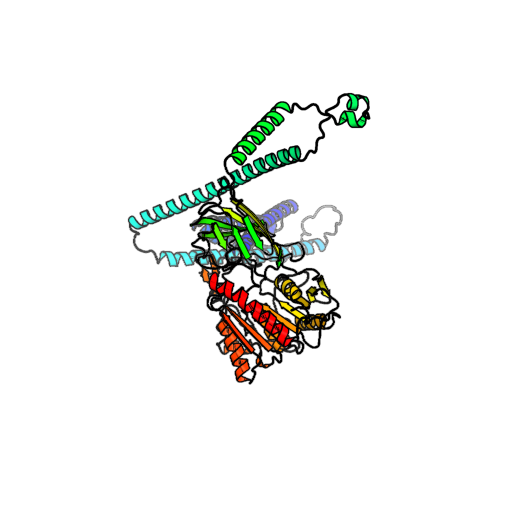0.358 47.236 15.675 1.00 80.81 154 HIS A N 1
ATOM 1169 C CA . HIS A 1 154 ? 11.124 47.247 16.922 1.00 80.81 154 HIS A CA 1
ATOM 1170 C C . HIS A 1 154 ? 11.869 45.926 17.156 1.00 80.81 154 HIS A C 1
ATOM 1172 O O . HIS A 1 154 ? 13.059 45.929 17.473 1.00 80.81 154 HIS A O 1
ATOM 1178 N N . LYS A 1 155 ? 11.200 44.783 16.949 1.00 77.56 155 LYS A N 1
ATOM 1179 C CA . LYS A 1 155 ? 11.820 43.456 17.092 1.00 77.56 155 LYS A CA 1
ATOM 1180 C C . LYS A 1 155 ? 12.942 43.247 16.073 1.00 77.56 155 LYS A C 1
ATOM 1182 O O . LYS A 1 155 ? 13.992 42.724 16.440 1.00 77.56 155 LYS A O 1
ATOM 1187 N N . ALA A 1 156 ? 12.744 43.691 14.831 1.00 73.12 156 ALA A N 1
ATOM 1188 C CA . ALA A 1 156 ? 13.755 43.618 13.779 1.00 73.12 156 ALA A CA 1
ATOM 1189 C C . ALA A 1 156 ? 14.987 44.490 14.089 1.00 73.12 156 ALA A C 1
ATOM 1191 O O . ALA A 1 156 ? 16.115 44.026 13.932 1.00 73.12 156 ALA A O 1
ATOM 1192 N N . MET A 1 157 ? 14.792 45.715 14.593 1.00 74.12 157 MET A N 1
ATOM 1193 C CA . MET A 1 157 ? 15.898 46.596 14.997 1.00 74.12 157 MET A CA 1
ATOM 1194 C C . MET A 1 157 ? 16.647 46.067 16.228 1.00 74.12 157 MET A C 1
ATOM 1196 O O . MET A 1 157 ? 17.875 46.031 16.222 1.00 74.12 157 MET A O 1
ATOM 1200 N N . LYS A 1 158 ? 15.933 45.574 17.251 1.00 70.31 158 LYS A N 1
ATOM 1201 C CA . LYS A 1 158 ? 16.543 45.021 18.474 1.00 70.31 158 LYS A CA 1
ATOM 1202 C C . LYS A 1 158 ? 17.390 43.782 18.179 1.00 70.31 158 LYS A C 1
ATOM 1204 O O . LYS A 1 158 ? 18.486 43.645 18.709 1.00 70.31 158 LYS A O 1
ATOM 1209 N N . GLN A 1 159 ? 16.920 42.900 17.296 1.00 64.44 159 GLN A N 1
ATOM 1210 C CA . GLN A 1 159 ? 17.679 41.726 16.857 1.00 64.44 159 GLN A CA 1
ATOM 1211 C C . GLN A 1 159 ? 18.981 42.118 16.133 1.00 64.44 159 GLN A C 1
ATOM 1213 O O . GLN A 1 159 ? 19.977 41.405 16.247 1.00 64.44 159 GLN A O 1
ATOM 1218 N N . GLN A 1 160 ? 19.003 43.276 15.460 1.00 62.22 160 GLN A N 1
ATOM 1219 C CA . GLN A 1 160 ? 20.212 43.804 14.841 1.00 62.22 160 GLN A CA 1
ATOM 1220 C C . GLN A 1 160 ? 21.223 44.319 15.872 1.00 62.22 160 GLN A C 1
ATOM 1222 O O . GLN A 1 160 ? 22.405 44.008 15.733 1.00 62.22 160 GLN A O 1
ATOM 1227 N N . ASP A 1 161 ? 20.798 45.073 16.890 1.00 56.50 161 ASP A N 1
ATOM 1228 C CA . ASP A 1 161 ? 21.715 45.572 17.928 1.00 56.50 161 ASP A CA 1
ATOM 1229 C C . ASP A 1 161 ? 22.429 44.418 18.645 1.00 56.50 161 ASP A C 1
ATOM 1231 O O . ASP A 1 161 ? 23.644 44.481 18.832 1.00 56.50 161 ASP A O 1
ATOM 1235 N N . TYR A 1 162 ? 21.732 43.299 18.885 1.00 52.28 162 TYR A N 1
ATOM 1236 C CA . TYR A 1 162 ? 22.358 42.057 19.356 1.00 52.28 162 TYR A CA 1
ATOM 1237 C C . TYR A 1 162 ? 23.383 41.487 18.354 1.00 52.28 162 TYR A C 1
ATOM 1239 O O . TYR A 1 162 ? 24.509 41.191 18.737 1.00 52.28 162 TYR A O 1
ATOM 1247 N N . THR A 1 163 ? 23.069 41.400 17.055 1.00 50.31 163 THR A N 1
ATOM 1248 C CA . THR A 1 163 ? 24.042 40.922 16.042 1.00 50.31 163 THR A CA 1
ATOM 1249 C C . THR A 1 163 ? 25.187 41.896 15.740 1.00 50.31 163 THR A C 1
ATOM 1251 O O . THR A 1 163 ? 26.212 41.492 15.196 1.00 50.31 163 THR A O 1
ATOM 1254 N N . ARG A 1 164 ? 25.041 43.191 16.049 1.00 45.78 164 ARG A N 1
ATOM 1255 C CA . ARG A 1 164 ? 26.091 44.200 15.845 1.00 45.78 164 ARG A CA 1
ATOM 1256 C C . ARG A 1 164 ? 27.124 44.168 16.972 1.00 45.78 164 ARG A C 1
ATOM 1258 O O . ARG A 1 164 ? 28.271 44.530 16.713 1.00 45.78 164 ARG A O 1
ATOM 1265 N N . MET A 1 165 ? 26.724 43.720 18.165 1.00 40.19 165 MET A N 1
ATOM 1266 C CA . MET A 1 165 ? 27.634 43.391 19.266 1.00 40.19 165 MET A CA 1
ATOM 1267 C C . MET A 1 165 ? 28.448 42.118 18.973 1.00 40.19 165 MET A C 1
ATOM 1269 O O . MET A 1 165 ? 29.620 42.069 19.327 1.00 40.19 165 MET A O 1
ATOM 1273 N N . ASP A 1 166 ? 27.896 41.174 18.203 1.00 42.88 166 ASP A N 1
ATOM 1274 C CA . ASP A 1 166 ? 28.584 39.966 17.713 1.00 42.88 166 ASP A CA 1
ATOM 1275 C C . ASP A 1 166 ? 29.219 40.152 16.320 1.00 42.88 166 ASP A C 1
ATOM 1277 O O . ASP A 1 166 ? 28.954 39.406 15.372 1.00 42.88 166 ASP A O 1
ATOM 1281 N N . LYS A 1 167 ? 30.092 41.152 16.154 1.00 38.19 167 LYS A N 1
ATOM 1282 C CA . LYS A 1 167 ? 30.975 41.189 14.974 1.00 38.19 167 LYS A CA 1
ATOM 1283 C C . LYS A 1 167 ? 32.261 40.404 15.251 1.00 38.19 167 LYS A C 1
ATOM 1285 O O . LYS A 1 167 ? 33.039 40.833 16.100 1.00 38.19 167 LYS A O 1
ATOM 1290 N N . PRO A 1 168 ? 32.570 39.336 14.490 1.00 41.38 168 PRO A N 1
ATOM 1291 C CA . PRO A 1 168 ? 33.900 38.760 14.518 1.00 41.38 168 PRO A CA 1
ATOM 1292 C C . PRO A 1 168 ? 34.888 39.700 13.815 1.00 41.38 168 PRO A C 1
ATOM 1294 O O . PRO A 1 168 ? 34.575 40.325 12.795 1.00 41.38 168 PRO A O 1
ATOM 1297 N N . LEU A 1 169 ? 36.092 39.781 14.379 1.00 48.81 169 LEU A N 1
ATOM 1298 C CA . LEU A 1 169 ? 37.257 40.442 13.796 1.00 48.81 169 LEU A CA 1
ATOM 1299 C C . LEU A 1 169 ? 37.480 39.967 12.346 1.00 48.81 169 LEU A C 1
ATOM 1301 O O . LEU A 1 169 ? 37.420 38.777 12.054 1.00 48.81 169 LEU A O 1
ATOM 1305 N N . HIS A 1 170 ? 37.686 40.941 11.456 1.00 53.16 170 HIS A N 1
ATOM 1306 C CA . HIS A 1 170 ? 38.178 40.868 10.073 1.00 53.16 170 HIS A CA 1
ATOM 1307 C C . HIS A 1 170 ? 38.277 39.459 9.428 1.00 53.16 170 HIS A C 1
ATOM 1309 O O . HIS A 1 170 ? 39.192 38.690 9.710 1.00 53.16 170 HIS A O 1
ATOM 1315 N N . THR A 1 171 ? 37.391 39.128 8.475 1.00 59.25 171 THR A N 1
ATOM 1316 C CA . THR A 1 171 ? 37.507 37.880 7.694 1.00 59.25 171 THR A CA 1
ATOM 1317 C C . THR A 1 171 ? 38.700 37.929 6.730 1.00 59.25 171 THR A C 1
ATOM 1319 O O . THR A 1 171 ? 38.891 38.921 6.017 1.00 59.25 171 THR A O 1
ATOM 1322 N N . SER A 1 172 ? 39.509 36.859 6.703 1.00 68.50 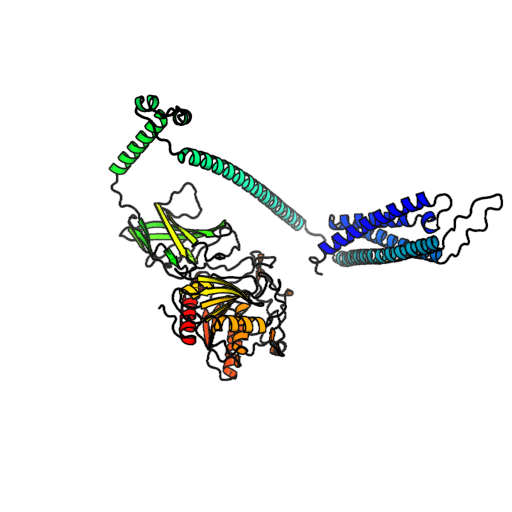172 SER A N 1
ATOM 1323 C CA . SER A 1 172 ? 40.693 36.761 5.835 1.00 68.50 172 SER A CA 1
ATOM 1324 C C . SER A 1 172 ? 40.313 36.770 4.346 1.00 68.50 172 SER A C 1
ATOM 1326 O O . SER A 1 172 ? 39.203 36.392 3.953 1.00 68.50 172 SER A O 1
ATOM 1328 N N . TRP A 1 173 ? 41.242 37.220 3.499 1.00 65.44 173 TRP A N 1
ATOM 1329 C CA . TRP A 1 173 ? 41.055 37.310 2.047 1.00 65.44 173 TRP A CA 1
ATOM 1330 C C . TRP A 1 173 ? 40.706 35.953 1.406 1.00 65.44 173 TRP A C 1
ATOM 1332 O O . TRP A 1 173 ? 39.865 35.899 0.511 1.00 65.44 173 TRP A O 1
ATOM 1342 N N . GLU A 1 174 ? 41.245 34.848 1.929 1.00 67.12 174 GLU A N 1
ATOM 1343 C CA . GLU A 1 174 ? 40.942 33.485 1.469 1.00 67.12 174 GLU A CA 1
ATOM 1344 C C . GLU A 1 174 ? 39.466 33.118 1.629 1.00 67.12 174 GLU A C 1
ATOM 1346 O O . GLU A 1 174 ? 38.856 32.566 0.713 1.00 67.12 174 GLU A O 1
ATOM 1351 N N . ARG A 1 175 ? 38.846 33.482 2.758 1.00 67.94 175 ARG A N 1
ATOM 1352 C CA . ARG A 1 175 ? 37.425 33.198 2.994 1.00 67.94 175 ARG A CA 1
ATOM 1353 C C . ARG A 1 175 ? 36.530 33.984 2.034 1.00 67.94 175 ARG A C 1
ATOM 1355 O O . ARG A 1 175 ? 35.566 33.436 1.506 1.00 67.94 175 ARG A O 1
ATOM 1362 N N . LYS A 1 176 ? 36.899 35.234 1.724 1.00 71.56 176 LYS A N 1
ATOM 1363 C CA . LYS A 1 176 ? 36.209 36.048 0.704 1.00 71.56 176 LYS A CA 1
ATOM 1364 C C . LYS A 1 176 ? 36.354 35.461 -0.700 1.00 71.56 176 LYS A C 1
ATOM 1366 O O . LYS A 1 176 ? 35.411 35.538 -1.489 1.00 71.56 176 LYS A O 1
ATOM 1371 N N . MET A 1 177 ? 37.512 34.888 -1.023 1.00 73.25 177 MET A N 1
ATOM 1372 C CA . MET A 1 177 ? 37.728 34.215 -2.305 1.00 73.25 177 MET A CA 1
ATOM 1373 C C . MET A 1 177 ? 36.912 32.926 -2.406 1.00 73.25 177 MET A C 1
ATOM 1375 O O . MET A 1 177 ? 36.242 32.728 -3.418 1.00 73.25 177 MET A O 1
ATOM 1379 N N . LYS A 1 178 ? 36.864 32.124 -1.337 1.00 79.88 178 LYS A N 1
ATOM 1380 C CA . LYS A 1 178 ? 36.049 30.905 -1.266 1.00 79.88 178 LYS A CA 1
ATOM 1381 C C . LYS A 1 178 ? 34.556 31.197 -1.440 1.00 79.88 178 LYS A C 1
ATOM 1383 O O . LYS A 1 178 ? 33.912 30.593 -2.290 1.00 79.88 178 LYS A O 1
ATOM 1388 N N . GLU A 1 179 ? 34.027 32.206 -0.751 1.00 76.88 179 GLU A N 1
ATOM 1389 C CA . GLU A 1 179 ? 32.623 32.624 -0.897 1.00 76.88 179 GLU A CA 1
ATOM 1390 C C . GLU A 1 179 ? 32.300 33.146 -2.310 1.00 76.88 179 GLU A C 1
ATOM 1392 O O . GLU A 1 179 ? 31.203 32.925 -2.832 1.00 76.88 179 GLU A O 1
ATOM 1397 N N . ARG A 1 180 ? 33.243 33.835 -2.969 1.00 79.81 180 ARG A N 1
ATOM 1398 C CA . ARG A 1 180 ? 33.084 34.245 -4.377 1.00 79.81 180 ARG A CA 1
ATOM 1399 C C . ARG A 1 180 ? 33.063 33.042 -5.316 1.00 79.81 180 ARG A C 1
ATOM 1401 O O . ARG A 1 180 ? 32.293 33.045 -6.276 1.00 79.81 180 ARG A O 1
ATOM 1408 N N . GLN A 1 181 ? 33.882 32.035 -5.039 1.00 81.44 181 GLN A N 1
ATOM 1409 C CA . GLN A 1 181 ? 33.957 30.807 -5.822 1.00 81.44 181 GLN A CA 1
ATOM 1410 C C . GLN A 1 181 ? 32.672 29.981 -5.670 1.00 81.44 181 GLN A C 1
ATOM 1412 O O . GLN A 1 181 ? 32.078 29.592 -6.673 1.00 81.44 181 GLN A O 1
ATOM 1417 N N . GLU A 1 182 ? 32.162 29.835 -4.447 1.00 80.06 182 GLU A N 1
ATOM 1418 C CA . GLU A 1 182 ? 30.881 29.178 -4.157 1.00 80.06 182 GLU A CA 1
ATOM 1419 C C . GLU A 1 182 ? 29.704 29.904 -4.825 1.00 80.06 182 GLU A C 1
ATOM 1421 O O . GLU A 1 182 ? 28.884 29.275 -5.495 1.00 80.06 182 GLU A O 1
ATOM 1426 N N . LYS A 1 183 ? 29.651 31.242 -4.758 1.00 81.62 183 LYS A N 1
ATOM 1427 C CA . LYS A 1 183 ? 28.621 32.027 -5.467 1.00 81.62 183 LYS A CA 1
ATOM 1428 C C . LYS A 1 183 ? 28.690 31.866 -6.983 1.00 81.62 183 LYS A C 1
ATOM 1430 O O . LYS A 1 183 ? 27.647 31.873 -7.637 1.00 81.62 183 LYS A O 1
ATOM 1435 N N . LYS A 1 184 ? 29.892 31.731 -7.550 1.00 89.19 184 LYS A N 1
ATOM 1436 C CA . LYS A 1 184 ? 30.070 31.481 -8.984 1.00 89.19 184 LYS A CA 1
ATOM 1437 C C . LYS A 1 184 ? 29.536 30.098 -9.365 1.00 89.19 184 LYS A C 1
ATOM 1439 O O . LYS A 1 184 ? 28.747 30.017 -10.299 1.00 89.19 184 LYS A O 1
ATOM 1444 N N . ILE A 1 185 ? 29.856 29.064 -8.584 1.00 87.44 185 ILE A N 1
ATOM 1445 C CA . ILE A 1 185 ? 29.358 27.693 -8.788 1.00 87.44 185 ILE A CA 1
ATOM 1446 C C . ILE A 1 185 ? 27.828 27.649 -8.720 1.00 87.44 185 ILE A C 1
ATOM 1448 O O . ILE A 1 185 ? 27.190 27.108 -9.619 1.00 87.44 185 ILE A O 1
ATOM 1452 N N . VAL A 1 186 ? 27.220 28.277 -7.710 1.00 82.00 186 VAL A N 1
ATOM 1453 C CA . VAL A 1 186 ? 25.754 28.331 -7.572 1.00 82.00 186 VAL A CA 1
ATOM 1454 C C . VAL A 1 186 ? 25.107 29.044 -8.763 1.00 82.00 186 VAL A C 1
ATOM 1456 O O . VAL A 1 186 ? 24.071 28.606 -9.263 1.00 82.00 186 VAL A O 1
ATOM 1459 N N . LYS A 1 187 ? 25.719 30.128 -9.253 1.00 85.75 187 LYS A N 1
ATOM 1460 C CA . LYS A 1 187 ? 25.211 30.881 -10.406 1.00 85.75 187 LYS A CA 1
ATOM 1461 C C . LYS A 1 187 ? 25.334 30.093 -11.713 1.00 85.75 187 LYS A C 1
ATOM 1463 O O . LYS A 1 187 ? 24.399 30.106 -12.512 1.00 85.75 187 LYS A O 1
ATOM 1468 N N . ASP A 1 188 ? 26.449 29.399 -11.915 1.00 87.81 188 ASP A N 1
ATOM 1469 C CA . ASP A 1 188 ? 26.667 28.548 -13.086 1.00 87.81 188 ASP A CA 1
ATOM 1470 C C . ASP A 1 188 ? 25.722 27.331 -13.070 1.00 87.81 188 ASP A C 1
ATOM 1472 O O . ASP A 1 188 ? 25.132 27.004 -14.100 1.00 87.81 188 ASP A O 1
ATOM 1476 N N . PHE A 1 189 ? 25.473 26.739 -11.897 1.00 82.38 189 PHE A N 1
ATOM 1477 C CA . PHE A 1 189 ? 24.503 25.653 -11.721 1.00 82.38 189 PHE A CA 1
ATOM 1478 C C . PHE A 1 189 ? 23.060 26.103 -11.993 1.00 82.38 189 PHE A C 1
ATOM 1480 O O . PHE A 1 189 ? 22.310 25.419 -12.689 1.00 82.38 189 PHE A O 1
ATOM 1487 N N . ALA A 1 190 ? 22.671 27.288 -11.511 1.00 80.88 190 ALA A N 1
ATOM 1488 C CA . ALA A 1 190 ? 21.355 27.861 -11.793 1.00 80.88 190 ALA A CA 1
ATOM 1489 C C . ALA A 1 190 ? 21.144 28.126 -13.294 1.00 80.88 190 ALA A C 1
ATOM 1491 O O . ALA A 1 190 ? 20.055 27.870 -13.811 1.00 80.88 190 ALA A O 1
ATOM 1492 N N . ARG A 1 191 ? 22.184 28.592 -14.003 1.00 86.81 191 ARG A N 1
ATOM 1493 C CA . ARG A 1 191 ? 22.145 28.774 -15.461 1.00 86.81 191 ARG A CA 1
ATOM 1494 C C . ARG A 1 191 ? 21.986 27.434 -16.185 1.00 86.81 191 ARG A C 1
ATOM 1496 O O . ARG A 1 191 ? 21.112 27.330 -17.039 1.00 86.81 191 ARG A O 1
ATOM 1503 N N . HIS A 1 192 ? 22.738 26.406 -15.788 1.00 85.62 192 HIS A N 1
ATOM 1504 C CA . HIS A 1 192 ? 22.631 25.063 -16.369 1.00 85.62 192 HIS A CA 1
ATOM 1505 C C . HIS A 1 192 ? 21.216 24.475 -16.216 1.00 85.62 192 HIS A C 1
ATOM 1507 O O . HIS A 1 192 ? 20.630 23.999 -17.182 1.00 85.62 192 HIS A O 1
ATOM 1513 N N . LEU A 1 193 ? 20.611 24.598 -15.030 1.00 81.44 193 LEU A N 1
ATOM 1514 C CA . LEU A 1 193 ? 19.219 24.194 -14.771 1.00 81.44 193 LEU A CA 1
ATOM 1515 C C . LEU A 1 193 ? 18.201 24.920 -15.664 1.00 81.44 193 LEU A C 1
ATOM 1517 O O . LEU A 1 193 ? 17.149 24.372 -16.006 1.00 81.44 193 LEU A O 1
ATOM 1521 N N . GLN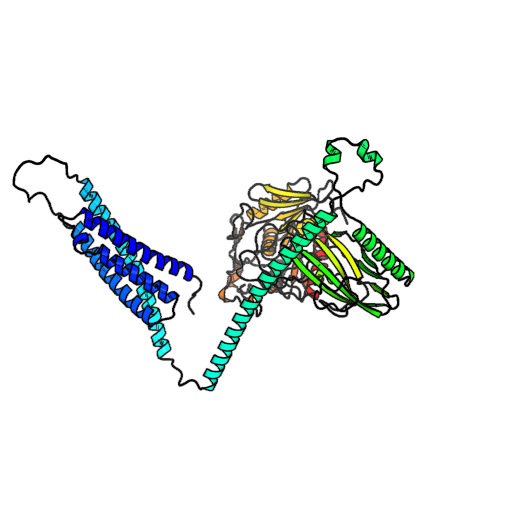 A 1 194 ? 18.474 26.178 -16.002 1.00 81.25 194 GLN A N 1
ATOM 1522 C CA . GLN A 1 194 ? 17.601 26.982 -16.849 1.00 81.25 194 GLN A CA 1
ATOM 1523 C C . GLN A 1 194 ? 17.735 26.589 -18.328 1.00 81.25 194 GLN A C 1
ATOM 1525 O O . GLN A 1 194 ? 16.717 26.461 -19.010 1.00 81.25 194 GLN A O 1
ATOM 1530 N N . GLU A 1 195 ? 18.957 26.326 -18.789 1.00 89.50 195 GLU A N 1
ATOM 1531 C CA . GLU A 1 195 ? 19.259 25.812 -20.132 1.00 89.50 195 GLU A CA 1
ATOM 1532 C C . GLU A 1 195 ? 18.685 24.401 -20.344 1.00 89.50 195 GLU A C 1
ATOM 1534 O O . GLU A 1 195 ? 18.069 24.130 -21.375 1.00 89.50 195 GLU A O 1
ATOM 1539 N N . GLU A 1 196 ? 18.779 23.526 -19.342 1.00 84.88 1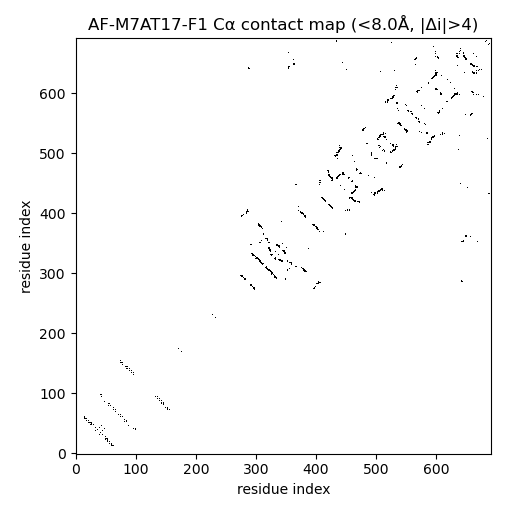96 GLU A N 1
ATOM 1540 C CA . GLU A 1 196 ? 18.217 22.171 -19.374 1.00 84.88 196 GLU A CA 1
ATOM 1541 C C . GLU A 1 196 ? 16.684 22.191 -19.471 1.00 84.88 196 GLU A C 1
ATOM 1543 O O . GLU A 1 196 ? 16.095 21.532 -20.331 1.00 84.88 196 GLU A O 1
ATOM 1548 N N . LYS A 1 197 ? 16.017 23.052 -18.688 1.00 84.50 197 LYS A N 1
ATOM 1549 C CA . LYS A 1 197 ? 14.566 23.284 -18.819 1.00 84.50 197 LYS A CA 1
ATOM 1550 C C . LYS A 1 197 ? 14.169 23.803 -20.200 1.00 84.50 197 LYS A C 1
ATOM 1552 O O . LYS A 1 197 ? 13.052 23.536 -20.649 1.00 84.50 197 LYS A O 1
ATOM 1557 N N . GLN A 1 198 ? 15.028 24.585 -20.849 1.00 81.12 198 GLN A N 1
ATOM 1558 C CA . GLN A 1 198 ? 14.768 25.117 -22.182 1.00 81.12 198 GLN A CA 1
ATOM 1559 C C . GLN A 1 198 ? 14.939 24.030 -23.251 1.00 81.12 198 GLN A C 1
ATOM 1561 O O . GLN A 1 198 ? 14.041 23.863 -24.079 1.00 81.12 198 GLN A O 1
ATOM 1566 N N . ARG A 1 199 ? 15.987 23.205 -23.143 1.00 88.25 199 ARG A N 1
ATOM 1567 C CA . ARG A 1 199 ? 16.177 21.995 -23.957 1.00 88.25 199 ARG A CA 1
ATOM 1568 C C . ARG A 1 199 ? 15.008 21.023 -23.840 1.00 88.25 199 ARG A C 1
ATOM 1570 O O . ARG A 1 199 ? 14.462 20.616 -24.859 1.00 88.25 199 ARG A O 1
ATOM 1577 N N . GLU A 1 200 ? 14.535 20.726 -22.629 1.00 83.88 200 GLU A N 1
ATOM 1578 C CA . GLU A 1 200 ? 13.365 19.857 -22.448 1.00 83.88 200 GLU A CA 1
ATOM 1579 C C . GLU A 1 200 ? 12.110 20.395 -23.154 1.00 83.88 200 GLU A C 1
ATOM 1581 O O . GLU A 1 200 ? 11.288 19.624 -23.658 1.00 83.88 200 GLU A O 1
ATOM 1586 N N . ARG A 1 201 ? 11.911 21.720 -23.161 1.00 81.44 201 ARG A N 1
ATOM 1587 C CA . ARG A 1 201 ? 10.771 22.350 -23.846 1.00 81.44 201 ARG A CA 1
ATOM 1588 C C . ARG A 1 201 ? 10.898 22.226 -25.361 1.00 81.44 201 ARG A C 1
ATOM 1590 O O . ARG A 1 201 ? 9.894 21.946 -26.019 1.00 81.44 201 ARG A O 1
ATOM 1597 N N . GLU A 1 202 ? 12.100 22.403 -25.900 1.00 83.56 202 GLU A N 1
ATOM 1598 C CA . GLU A 1 202 ? 12.386 22.235 -27.327 1.00 83.56 202 GLU A CA 1
ATOM 1599 C C . GLU A 1 202 ? 12.237 20.776 -27.765 1.00 83.56 202 GLU A C 1
ATOM 1601 O O . GLU A 1 202 ? 11.541 20.509 -28.744 1.00 83.56 202 GLU A O 1
ATOM 1606 N N . GLU A 1 203 ? 12.752 19.819 -26.992 1.00 86.12 203 GLU A N 1
ATOM 1607 C CA . GLU A 1 203 ? 12.563 18.388 -27.252 1.00 86.12 203 GLU A CA 1
ATOM 1608 C C . GLU A 1 203 ? 11.086 17.987 -27.198 1.00 86.12 203 GLU A C 1
ATOM 1610 O O . GLU A 1 203 ? 10.600 17.266 -28.070 1.00 86.12 203 GLU A O 1
ATOM 1615 N N . LYS A 1 204 ? 10.320 18.489 -26.218 1.00 81.69 204 LYS A N 1
ATOM 1616 C CA . LYS A 1 204 ? 8.864 18.262 -26.153 1.00 81.69 204 LYS A CA 1
ATOM 1617 C C . LYS A 1 204 ? 8.149 18.833 -27.377 1.00 81.69 204 LYS A C 1
ATOM 1619 O O . LYS A 1 204 ? 7.182 18.226 -27.842 1.00 81.69 204 LYS A O 1
ATOM 1624 N N . LYS A 1 205 ? 8.600 19.971 -27.912 1.00 85.25 205 LYS A N 1
ATOM 1625 C CA . LYS A 1 205 ? 8.052 20.563 -29.141 1.00 85.25 205 LYS A CA 1
ATOM 1626 C C . LYS A 1 205 ? 8.390 19.707 -30.366 1.00 85.25 205 LYS A C 1
ATOM 1628 O O . LYS A 1 205 ? 7.478 19.350 -31.107 1.00 85.25 205 LYS A O 1
ATOM 1633 N N . GLN A 1 206 ? 9.646 19.289 -30.514 1.00 84.62 206 GLN A N 1
ATOM 1634 C CA . GLN A 1 206 ? 10.087 18.420 -31.610 1.00 84.62 206 GLN A CA 1
ATOM 1635 C C . GLN A 1 206 ? 9.373 17.061 -31.591 1.00 84.62 206 GLN A C 1
ATOM 1637 O O . GLN A 1 206 ? 8.852 16.633 -32.618 1.00 84.62 206 GLN A O 1
ATOM 1642 N N . ARG A 1 207 ? 9.228 16.425 -30.419 1.00 84.94 207 ARG A N 1
ATOM 1643 C CA . ARG A 1 207 ? 8.476 15.163 -30.273 1.00 84.94 207 ARG A CA 1
ATOM 1644 C C . ARG A 1 207 ? 7.004 15.314 -30.655 1.00 84.94 207 ARG A C 1
ATOM 1646 O O . ARG A 1 207 ? 6.427 14.395 -31.230 1.00 84.94 207 ARG A O 1
ATOM 1653 N N . ARG A 1 208 ? 6.371 16.455 -30.354 1.00 76.25 208 ARG A N 1
ATOM 1654 C CA . ARG A 1 208 ? 4.985 16.734 -30.778 1.00 76.25 208 ARG A CA 1
ATOM 1655 C C . ARG A 1 208 ? 4.879 16.864 -32.294 1.00 76.25 208 ARG A C 1
ATOM 1657 O O . ARG A 1 208 ? 3.960 16.293 -32.874 1.00 76.25 208 ARG A O 1
ATOM 1664 N N . GLU A 1 209 ? 5.811 17.571 -32.924 1.00 82.06 209 GLU A N 1
ATOM 1665 C CA . GLU A 1 209 ? 5.856 17.722 -34.382 1.00 82.06 209 GLU A CA 1
ATOM 1666 C C . GLU A 1 209 ? 6.125 16.383 -35.084 1.00 82.06 209 GLU A C 1
ATOM 1668 O O . GLU A 1 209 ? 5.465 16.058 -36.072 1.00 82.06 209 GLU A O 1
ATOM 1673 N N . GLU A 1 210 ? 7.031 15.563 -34.551 1.00 81.69 210 GLU A N 1
ATOM 1674 C CA . GLU A 1 210 ? 7.323 14.233 -35.086 1.00 81.69 210 GLU A CA 1
ATOM 1675 C C . GLU A 1 210 ? 6.145 13.269 -34.900 1.00 81.69 210 GLU A C 1
ATOM 1677 O O . GLU A 1 210 ? 5.752 12.586 -35.846 1.00 81.69 210 GLU A O 1
ATOM 1682 N N . ASN A 1 211 ? 5.512 13.261 -33.724 1.00 79.56 211 ASN A N 1
ATOM 1683 C CA . ASN A 1 211 ? 4.311 12.464 -33.476 1.00 79.56 211 ASN A CA 1
ATOM 1684 C C . ASN A 1 211 ? 3.152 12.877 -34.385 1.00 79.56 211 ASN A C 1
ATOM 1686 O O . ASN A 1 211 ? 2.422 12.011 -34.864 1.00 79.56 211 ASN A O 1
ATOM 1690 N N . LEU A 1 212 ? 2.988 14.175 -34.655 1.00 78.56 212 LEU A N 1
ATOM 1691 C CA . LEU A 1 212 ? 1.985 14.663 -35.597 1.00 78.56 212 LEU A CA 1
ATOM 1692 C C . LEU A 1 212 ? 2.288 14.177 -37.022 1.00 78.56 212 LEU A C 1
ATOM 1694 O O . LEU A 1 212 ? 1.391 13.670 -37.692 1.00 78.56 212 LEU A O 1
ATOM 1698 N N . LYS A 1 213 ? 3.551 14.243 -37.464 1.00 78.62 213 LYS A N 1
ATOM 1699 C CA . LYS A 1 213 ? 3.977 13.700 -38.766 1.00 78.62 213 LYS A CA 1
ATOM 1700 C C . LYS A 1 213 ? 3.739 12.191 -38.866 1.00 78.62 213 LYS A C 1
ATOM 1702 O O . LYS A 1 213 ? 3.169 11.742 -39.857 1.00 78.62 213 LYS A O 1
ATOM 1707 N N . ARG A 1 214 ? 4.100 11.419 -37.835 1.00 76.00 214 ARG A N 1
ATOM 1708 C CA . ARG A 1 214 ? 3.872 9.963 -37.777 1.00 76.00 214 ARG A CA 1
ATOM 1709 C C . ARG A 1 214 ? 2.385 9.615 -37.772 1.00 76.00 214 ARG A C 1
ATOM 1711 O O . ARG A 1 214 ? 1.992 8.672 -38.447 1.00 76.00 214 ARG A O 1
ATOM 1718 N N . ARG A 1 215 ? 1.544 10.380 -37.064 1.00 71.06 215 ARG A N 1
ATOM 1719 C CA . ARG A 1 215 ? 0.080 10.210 -37.096 1.00 71.06 215 ARG A CA 1
ATOM 1720 C C . ARG A 1 215 ? -0.483 10.458 -38.490 1.00 71.06 215 ARG A C 1
ATOM 1722 O O . ARG A 1 215 ? -1.187 9.594 -38.991 1.00 71.06 215 ARG A O 1
ATOM 1729 N N . LEU A 1 216 ? -0.105 11.561 -39.138 1.00 72.19 216 LEU A N 1
ATOM 1730 C CA . LEU A 1 216 ? -0.528 11.868 -40.510 1.00 72.19 216 LEU A CA 1
ATOM 1731 C C . LEU A 1 216 ? -0.055 10.801 -41.511 1.00 72.19 216 LEU A C 1
ATOM 1733 O O . LEU A 1 216 ? -0.764 10.465 -42.457 1.00 72.19 216 LEU A O 1
ATOM 1737 N N . GLU A 1 217 ? 1.137 10.239 -41.316 1.00 69.56 217 GLU A N 1
ATOM 1738 C CA . GLU A 1 217 ? 1.644 9.144 -42.143 1.00 69.56 217 GLU A CA 1
ATOM 1739 C C . GLU A 1 217 ? 0.905 7.822 -41.881 1.00 69.56 217 GLU A C 1
ATOM 1741 O O . GLU A 1 217 ? 0.591 7.095 -42.824 1.00 69.56 217 GLU A O 1
ATOM 1746 N N . ASN A 1 218 ? 0.582 7.520 -40.624 1.00 68.62 218 ASN A N 1
ATOM 1747 C CA . ASN A 1 218 ? -0.196 6.343 -40.251 1.00 68.62 218 ASN A CA 1
ATOM 1748 C C . ASN A 1 218 ? -1.647 6.446 -40.731 1.00 68.62 218 ASN A C 1
ATOM 1750 O O . ASN A 1 218 ? -2.169 5.458 -41.229 1.00 68.62 218 ASN A O 1
ATOM 1754 N N . GLU A 1 219 ? -2.268 7.626 -40.679 1.00 67.25 219 GLU A N 1
ATOM 1755 C CA . GLU A 1 219 ? -3.579 7.891 -41.286 1.00 67.25 219 GLU A CA 1
ATOM 1756 C C . GLU A 1 219 ? -3.542 7.661 -42.804 1.00 67.25 219 GLU A C 1
ATOM 1758 O O . GLU A 1 219 ? -4.406 6.972 -43.343 1.00 67.25 219 GLU A O 1
ATOM 1763 N N . ARG A 1 220 ? -2.487 8.127 -43.492 1.00 69.25 220 ARG A N 1
ATOM 1764 C CA . ARG A 1 220 ? -2.269 7.839 -44.924 1.00 69.25 220 ARG A CA 1
ATOM 1765 C C . ARG A 1 220 ? -2.066 6.349 -45.215 1.00 69.25 220 ARG A C 1
ATOM 1767 O O . ARG A 1 220 ? -2.480 5.881 -46.270 1.00 69.25 220 ARG A O 1
ATOM 1774 N N . LYS A 1 221 ? -1.409 5.600 -44.321 1.00 62.56 221 LYS A N 1
ATOM 1775 C CA . LYS A 1 221 ? -1.189 4.144 -44.460 1.00 62.56 221 LYS A CA 1
ATOM 1776 C C . LYS A 1 221 ? -2.428 3.318 -44.100 1.00 62.56 221 LYS A C 1
ATOM 1778 O O . LYS A 1 221 ? -2.597 2.236 -44.655 1.00 62.56 221 LYS A O 1
ATOM 1783 N N . ALA A 1 222 ? -3.265 3.814 -43.190 1.00 51.41 222 ALA A N 1
ATOM 1784 C CA . ALA A 1 222 ? -4.519 3.196 -42.763 1.00 51.41 222 ALA A CA 1
ATOM 1785 C C . ALA A 1 222 ? -5.676 3.445 -43.749 1.00 51.41 222 ALA A C 1
ATOM 1787 O O . ALA A 1 222 ? -6.715 2.795 -43.650 1.00 51.41 222 ALA A O 1
ATOM 1788 N N . GLU A 1 223 ? -5.499 4.343 -44.725 1.00 60.06 223 GLU A N 1
ATOM 1789 C CA . GLU A 1 223 ? -6.413 4.515 -45.854 1.00 60.06 223 GLU A CA 1
ATOM 1790 C C . GLU A 1 223 ? -6.405 3.244 -46.734 1.00 60.06 223 GLU A C 1
ATOM 1792 O O . GLU A 1 223 ? -5.540 3.039 -47.588 1.00 60.06 223 GLU A O 1
ATOM 1797 N N . ILE A 1 224 ? -7.367 2.342 -46.505 1.00 57.84 224 ILE A N 1
ATOM 1798 C CA . ILE A 1 224 ? -7.519 1.102 -47.278 1.00 57.84 224 ILE A CA 1
ATOM 1799 C C . ILE A 1 224 ? -8.019 1.452 -48.686 1.00 57.84 224 ILE A C 1
ATOM 1801 O O . ILE A 1 224 ? -9.217 1.617 -48.921 1.00 57.84 224 ILE A O 1
ATOM 1805 N N . VAL A 1 225 ? -7.097 1.543 -49.645 1.00 60.34 225 VAL A N 1
ATOM 1806 C CA . VAL A 1 225 ? -7.407 1.786 -51.062 1.00 60.34 225 VAL A CA 1
ATOM 1807 C C . VAL A 1 225 ? -7.375 0.489 -51.874 1.00 60.34 225 VAL A C 1
ATOM 1809 O O . VAL A 1 225 ? -6.434 -0.301 -51.796 1.00 60.34 225 VAL A O 1
ATOM 1812 N N . GLN A 1 226 ? -8.394 0.268 -52.709 1.00 58.56 226 GLN A N 1
ATOM 1813 C CA . GLN A 1 226 ? -8.398 -0.819 -53.691 1.00 58.56 226 GLN A CA 1
ATOM 1814 C C . GLN A 1 226 ? -7.953 -0.308 -55.064 1.00 58.56 226 GLN A C 1
ATOM 1816 O O . GLN A 1 226 ? -8.582 0.566 -55.656 1.00 58.56 226 GLN A O 1
ATOM 1821 N N . VAL A 1 227 ? -6.883 -0.896 -55.603 1.00 65.81 227 VAL A N 1
ATOM 1822 C CA . VAL A 1 227 ? -6.365 -0.555 -56.936 1.00 65.81 227 VAL A CA 1
ATOM 1823 C C . VAL A 1 227 ? -7.273 -1.143 -58.022 1.00 65.81 227 VAL A C 1
ATOM 1825 O O . VAL A 1 227 ? -7.394 -2.364 -58.155 1.00 65.81 227 VAL A O 1
ATOM 1828 N N . ILE A 1 228 ? -7.884 -0.285 -58.843 1.00 65.31 228 ILE A N 1
ATOM 1829 C CA . ILE A 1 228 ? -8.711 -0.707 -59.983 1.00 65.31 228 ILE A CA 1
ATOM 1830 C C . ILE A 1 228 ? -7.795 -1.080 -61.155 1.00 65.31 228 ILE A C 1
ATOM 1832 O O . ILE A 1 228 ? -7.311 -0.218 -61.878 1.00 65.31 228 ILE A O 1
ATOM 1836 N N . ARG A 1 229 ? -7.562 -2.382 -61.354 1.00 64.69 229 ARG A N 1
ATOM 1837 C CA . ARG A 1 229 ? -6.671 -2.901 -62.415 1.00 64.69 229 ARG A CA 1
ATOM 1838 C C . ARG A 1 229 ? -7.326 -3.033 -63.794 1.00 64.69 229 ARG A C 1
ATOM 1840 O O . ARG A 1 229 ? -6.623 -3.088 -64.792 1.00 64.69 229 ARG A O 1
ATOM 1847 N N . ASN A 1 230 ? -8.658 -3.116 -63.858 1.00 77.25 230 ASN A N 1
ATOM 1848 C CA . ASN A 1 230 ? -9.390 -3.314 -65.112 1.00 77.25 230 ASN A CA 1
ATOM 1849 C C . ASN A 1 230 ? -10.180 -2.043 -65.489 1.00 77.25 230 ASN A C 1
ATOM 1851 O O . ASN A 1 230 ? -11.152 -1.718 -64.797 1.00 77.25 230 ASN A O 1
ATOM 1855 N N . PRO A 1 231 ? -9.831 -1.355 -66.592 1.00 70.06 231 PRO A N 1
ATOM 1856 C CA . PRO A 1 231 ? -10.473 -0.105 -66.999 1.00 70.06 231 PRO A CA 1
ATOM 1857 C C . PRO A 1 231 ? -11.943 -0.273 -67.421 1.00 70.06 231 PRO A C 1
ATOM 1859 O O . PRO A 1 231 ? -12.718 0.681 -67.335 1.00 70.06 231 PRO A O 1
ATOM 1862 N N . LEU A 1 232 ? -12.387 -1.482 -67.788 1.00 74.38 232 LEU A N 1
ATOM 1863 C CA . LEU A 1 232 ? -13.795 -1.756 -68.110 1.00 74.38 232 LEU A CA 1
ATOM 1864 C C . LEU A 1 232 ? -14.718 -1.618 -66.887 1.00 74.38 232 LEU A C 1
ATOM 1866 O O . LEU A 1 232 ? -15.911 -1.357 -67.048 1.00 74.38 232 LEU A O 1
ATOM 1870 N N . LYS A 1 233 ? -14.178 -1.728 -65.663 1.00 66.38 233 LYS A N 1
ATOM 1871 C CA . LYS A 1 233 ? -14.939 -1.517 -64.418 1.00 66.38 233 LYS A CA 1
ATOM 1872 C C . LYS A 1 233 ? -15.306 -0.047 -64.190 1.00 66.38 233 LYS A C 1
ATOM 1874 O O . LYS A 1 233 ? -16.333 0.218 -63.576 1.00 66.38 233 LYS A O 1
ATOM 1879 N N . LEU A 1 234 ? -14.530 0.899 -64.729 1.00 71.19 234 LEU A N 1
ATOM 1880 C CA . LEU A 1 234 ? -14.815 2.337 -64.633 1.00 71.19 234 LEU A CA 1
ATOM 1881 C C . LEU A 1 234 ? -16.037 2.722 -65.474 1.00 71.19 234 LEU A C 1
ATOM 1883 O O . LEU A 1 234 ? -16.880 3.492 -65.025 1.00 71.19 234 LEU A O 1
ATOM 1887 N N . LYS A 1 235 ? -16.183 2.118 -66.661 1.00 71.88 235 LYS A N 1
ATOM 1888 C CA . LYS A 1 235 ? -17.324 2.356 -67.563 1.00 71.88 235 LYS A CA 1
ATOM 1889 C C . LYS A 1 235 ? -18.659 1.828 -67.018 1.00 71.88 235 LYS A C 1
ATOM 1891 O O . LYS A 1 235 ? -19.708 2.259 -67.478 1.00 71.88 235 LYS A O 1
ATOM 1896 N N . ARG A 1 236 ? -18.626 0.906 -66.047 1.00 72.56 236 ARG A N 1
ATOM 1897 C CA . ARG A 1 236 ? -19.811 0.279 -65.428 1.00 72.56 236 ARG A CA 1
ATOM 1898 C C . ARG A 1 236 ? -20.109 0.790 -64.008 1.00 72.56 236 ARG A C 1
ATOM 1900 O O . ARG A 1 236 ? -21.057 0.323 -63.384 1.00 72.56 236 ARG A O 1
ATOM 1907 N N . ALA A 1 237 ? -19.305 1.713 -63.471 1.00 72.69 237 ALA A N 1
ATOM 1908 C CA . ALA A 1 237 ? -19.427 2.189 -62.092 1.00 72.69 237 ALA A CA 1
ATOM 1909 C C . ALA A 1 237 ? -20.461 3.319 -61.941 1.00 72.69 237 ALA A C 1
ATOM 1911 O O . ALA A 1 237 ? -20.627 4.163 -62.821 1.00 72.69 237 ALA A O 1
ATOM 1912 N N . LYS A 1 238 ? -21.136 3.384 -60.784 1.00 79.69 238 LYS A N 1
ATOM 1913 C CA . LYS A 1 238 ? -22.106 4.455 -60.493 1.00 79.69 238 LYS A CA 1
ATOM 1914 C C . LYS A 1 238 ? -21.392 5.807 -60.334 1.00 79.69 238 LYS A C 1
ATOM 1916 O O . LYS A 1 238 ? -20.316 5.891 -59.744 1.00 79.69 238 LYS A O 1
ATOM 1921 N N . LYS A 1 239 ? -22.045 6.900 -60.748 1.00 73.62 239 LYS A N 1
ATOM 1922 C CA . LYS A 1 239 ? -21.502 8.281 -60.740 1.00 73.62 239 LYS A CA 1
ATOM 1923 C C . LYS A 1 239 ? -20.940 8.734 -59.377 1.00 73.62 239 LYS A C 1
ATOM 1925 O O . LYS A 1 239 ? -19.974 9.487 -59.332 1.00 73.62 239 LYS A O 1
ATOM 1930 N N . LYS A 1 240 ? -21.496 8.240 -58.260 1.00 70.62 240 LYS A N 1
ATOM 1931 C CA . LYS A 1 240 ? -21.014 8.508 -56.885 1.00 70.62 240 LYS A CA 1
ATOM 1932 C C . LYS A 1 240 ? -19.693 7.794 -56.551 1.00 70.62 240 LYS A C 1
ATOM 1934 O O . LYS A 1 240 ? -18.902 8.328 -55.785 1.00 70.62 240 LYS A O 1
ATOM 1939 N N . GLN A 1 241 ? -19.445 6.617 -57.130 1.00 66.38 241 GLN A N 1
ATOM 1940 C CA . GLN A 1 241 ? -18.200 5.860 -56.945 1.00 66.38 241 GLN A CA 1
ATOM 1941 C C . GLN A 1 241 ? -17.061 6.458 -57.773 1.00 66.38 241 GLN A C 1
ATOM 1943 O O . GLN A 1 241 ? -15.946 6.548 -57.279 1.00 66.38 241 GLN A O 1
ATOM 1948 N N . LEU A 1 242 ? -17.363 6.957 -58.976 1.00 71.12 242 LEU A N 1
ATOM 1949 C CA . LEU A 1 242 ? -16.388 7.627 -59.844 1.00 71.12 242 LEU A CA 1
ATOM 1950 C C . LEU A 1 242 ? -15.775 8.887 -59.207 1.00 71.12 242 LEU A C 1
ATOM 1952 O O . LEU A 1 242 ? -14.616 9.187 -59.459 1.00 71.12 242 LEU A O 1
ATOM 1956 N N . ARG A 1 243 ? -16.515 9.589 -58.334 1.00 72.62 243 ARG A N 1
ATOM 1957 C CA . ARG A 1 243 ? -16.030 10.783 -57.608 1.00 72.62 243 ARG A CA 1
ATOM 1958 C C . ARG A 1 243 ? -15.007 10.488 -56.504 1.00 72.62 243 ARG A C 1
ATOM 1960 O O . ARG A 1 243 ? -14.380 11.420 -56.026 1.00 72.62 243 ARG A O 1
ATOM 1967 N N . ARG A 1 244 ? -14.868 9.229 -56.071 1.00 67.12 244 ARG A N 1
ATOM 1968 C CA . ARG A 1 244 ? -13.911 8.804 -55.028 1.00 67.12 244 ARG A CA 1
ATOM 1969 C C . ARG A 1 244 ? -12.619 8.214 -55.610 1.00 67.12 244 ARG A C 1
ATOM 1971 O O . ARG A 1 244 ? -11.811 7.674 -54.865 1.00 67.12 244 ARG A O 1
ATOM 1978 N N . ILE A 1 245 ? -12.456 8.245 -56.934 1.00 70.38 245 ILE A N 1
ATOM 1979 C CA . ILE A 1 245 ? -11.303 7.664 -57.626 1.00 70.38 245 ILE A CA 1
ATOM 1980 C C . ILE A 1 245 ? -10.253 8.753 -57.821 1.00 70.38 245 ILE A C 1
ATOM 1982 O O . ILE A 1 245 ? -10.489 9.723 -58.537 1.00 70.38 245 ILE A O 1
ATOM 1986 N N . GLU A 1 246 ? -9.082 8.560 -57.225 1.00 68.06 246 GLU A N 1
ATOM 1987 C CA . GLU A 1 246 ? -7.922 9.434 -57.396 1.00 68.06 246 GLU A CA 1
ATOM 1988 C C . GLU A 1 246 ? -6.836 8.744 -58.230 1.00 68.06 246 GLU A C 1
ATOM 1990 O O . GLU A 1 246 ? -6.570 7.550 -58.070 1.00 68.06 246 GLU A O 1
ATOM 1995 N N . LYS A 1 247 ? -6.179 9.497 -59.121 1.00 64.25 247 LYS A N 1
ATOM 1996 C CA . LYS A 1 247 ? -5.037 9.012 -59.907 1.00 64.25 247 LYS A CA 1
ATOM 1997 C C . LYS A 1 247 ? -3.751 9.298 -59.127 1.00 64.25 247 LYS A C 1
ATOM 1999 O O . LYS A 1 247 ? -3.365 10.454 -58.994 1.00 64.25 247 LYS A O 1
ATOM 2004 N N . ARG A 1 248 ? -3.094 8.255 -58.611 1.00 64.94 248 ARG A N 1
ATOM 2005 C CA . ARG A 1 248 ? -1.804 8.351 -57.904 1.00 64.94 248 ARG A CA 1
ATOM 2006 C C . ARG A 1 248 ? -0.745 7.521 -58.639 1.00 64.94 248 ARG A C 1
ATOM 2008 O O . ARG A 1 248 ? -1.048 6.421 -59.097 1.00 64.94 248 ARG A O 1
ATOM 2015 N N . ASP A 1 249 ? 0.474 8.044 -58.761 1.00 60.78 249 ASP A N 1
ATOM 2016 C CA . ASP A 1 249 ? 1.604 7.316 -59.349 1.00 60.78 249 ASP A CA 1
ATOM 2017 C C . ASP A 1 249 ? 2.259 6.418 -58.286 1.00 60.78 249 ASP A C 1
ATOM 2019 O O . ASP A 1 249 ? 2.847 6.896 -57.315 1.00 60.78 249 ASP A O 1
ATOM 2023 N N . THR A 1 250 ? 2.092 5.101 -58.419 1.00 62.25 250 THR A N 1
ATOM 2024 C CA . THR A 1 250 ? 2.565 4.106 -57.441 1.00 62.25 250 THR A CA 1
ATOM 2025 C C . THR A 1 250 ? 3.831 3.369 -57.881 1.00 62.25 250 THR A C 1
ATOM 2027 O O . THR A 1 250 ? 4.257 2.445 -57.183 1.00 62.25 250 THR A O 1
ATOM 2030 N N . LEU A 1 251 ? 4.435 3.736 -59.020 1.00 64.12 251 LEU A N 1
ATOM 2031 C CA . LEU A 1 251 ? 5.598 3.036 -59.591 1.00 64.12 251 LEU A CA 1
ATOM 2032 C C . LEU A 1 251 ? 6.800 3.028 -58.638 1.00 64.12 251 LEU A C 1
ATOM 2034 O O . LEU A 1 251 ? 7.347 1.961 -58.360 1.00 64.12 251 LEU A O 1
ATOM 2038 N N . ALA A 1 252 ? 7.130 4.174 -58.037 1.00 61.56 252 ALA A N 1
ATOM 2039 C CA . ALA A 1 252 ? 8.243 4.288 -57.090 1.00 61.56 252 ALA A CA 1
ATOM 2040 C C . ALA A 1 252 ? 8.034 3.453 -55.807 1.00 61.56 252 ALA A C 1
ATOM 2042 O O . ALA A 1 252 ? 8.968 2.861 -55.269 1.00 61.56 252 ALA A O 1
ATOM 2043 N N . LEU A 1 253 ? 6.790 3.353 -55.327 1.00 59.12 253 LEU A N 1
ATOM 2044 C CA . LEU A 1 253 ? 6.422 2.596 -54.122 1.00 59.12 253 LEU A CA 1
ATOM 2045 C C . LEU A 1 253 ? 6.446 1.079 -54.363 1.00 59.12 253 LEU A C 1
ATOM 2047 O O . LEU A 1 253 ? 6.836 0.314 -53.479 1.00 59.12 253 LEU A O 1
ATOM 2051 N N . LEU A 1 254 ? 6.056 0.645 -55.565 1.00 58.62 254 LEU A N 1
ATOM 2052 C CA . LEU A 1 254 ? 6.135 -0.751 -55.994 1.00 58.62 254 LEU A CA 1
ATOM 2053 C C . LEU A 1 254 ? 7.582 -1.194 -56.206 1.00 58.62 254 LEU A C 1
ATOM 2055 O O . LEU A 1 254 ? 7.949 -2.259 -55.716 1.00 58.62 254 LEU A O 1
ATOM 2059 N N . GLN A 1 255 ? 8.405 -0.364 -56.850 1.00 67.88 255 GLN A N 1
ATOM 2060 C CA . GLN A 1 255 ? 9.833 -0.634 -57.040 1.00 67.88 255 GLN A CA 1
ATOM 2061 C C . GLN A 1 255 ? 10.569 -0.712 -55.697 1.00 67.88 255 GLN A C 1
ATOM 2063 O O . GLN A 1 255 ? 11.311 -1.663 -55.463 1.00 67.88 255 GLN A O 1
ATOM 2068 N N . LYS A 1 256 ? 10.276 0.199 -54.757 1.00 63.84 256 LYS A N 1
ATOM 2069 C CA . LYS A 1 256 ? 10.839 0.162 -53.397 1.00 63.84 256 LYS A CA 1
ATOM 2070 C C . LYS A 1 256 ? 10.406 -1.084 -52.613 1.00 63.84 256 LYS A C 1
ATOM 2072 O O . LYS A 1 256 ? 11.235 -1.715 -51.969 1.00 63.84 256 LYS A O 1
ATOM 2077 N N . ARG A 1 257 ? 9.134 -1.496 -52.710 1.00 60.47 257 ARG A N 1
ATOM 2078 C CA . ARG A 1 257 ? 8.642 -2.744 -52.087 1.00 60.47 257 ARG A CA 1
ATOM 2079 C C . ARG A 1 257 ? 9.230 -4.004 -52.720 1.00 60.47 257 ARG A C 1
ATOM 2081 O O . ARG A 1 257 ? 9.416 -4.992 -52.017 1.00 60.47 257 ARG A O 1
ATOM 2088 N N . GLN A 1 258 ? 9.480 -3.998 -54.027 1.00 57.94 258 GLN A N 1
ATOM 2089 C CA . GLN A 1 258 ? 10.108 -5.117 -54.730 1.00 57.94 258 GLN A CA 1
ATOM 2090 C C . GLN A 1 258 ? 11.591 -5.237 -54.375 1.00 57.94 258 GLN A C 1
ATOM 2092 O O . GLN A 1 258 ? 12.031 -6.350 -54.108 1.00 57.94 258 GLN A O 1
ATOM 2097 N N . ALA A 1 259 ? 12.317 -4.119 -54.277 1.00 62.03 259 ALA A N 1
ATOM 2098 C CA . ALA A 1 259 ? 13.697 -4.087 -53.790 1.00 62.03 259 ALA A CA 1
ATOM 2099 C C . ALA A 1 259 ? 13.794 -4.596 -52.342 1.00 62.03 259 ALA A C 1
ATOM 2101 O O . ALA A 1 259 ? 14.519 -5.547 -52.084 1.00 62.03 259 ALA A O 1
ATOM 2102 N N . GLN A 1 260 ? 12.944 -4.092 -51.438 1.00 55.97 260 GLN A N 1
ATOM 2103 C CA . GLN A 1 260 ? 12.892 -4.546 -50.041 1.00 55.97 260 GLN A CA 1
ATOM 2104 C C . GLN A 1 260 ? 12.511 -6.027 -49.897 1.00 55.97 260 GLN A C 1
ATOM 2106 O O . GLN A 1 260 ? 13.032 -6.723 -49.034 1.00 55.97 260 GLN A O 1
ATOM 2111 N N . ARG A 1 261 ? 11.609 -6.546 -50.744 1.00 53.53 261 ARG A N 1
ATOM 2112 C CA . ARG A 1 261 ? 11.276 -7.982 -50.767 1.00 53.53 261 ARG A CA 1
ATOM 2113 C C . ARG A 1 261 ? 12.403 -8.844 -51.319 1.00 53.53 261 ARG A C 1
ATOM 2115 O O . ARG A 1 261 ? 12.482 -10.010 -50.945 1.00 53.53 261 ARG A O 1
ATOM 2122 N N . LYS A 1 262 ? 13.205 -8.310 -52.238 1.00 52.56 262 LYS A N 1
ATOM 2123 C CA . LYS A 1 262 ? 14.345 -9.009 -52.827 1.00 52.56 262 LYS A CA 1
ATOM 2124 C C . LYS A 1 262 ? 15.502 -9.064 -51.827 1.00 52.56 262 LYS A C 1
ATOM 2126 O O . LYS A 1 262 ? 15.962 -10.159 -51.542 1.00 52.56 262 LYS A O 1
ATOM 2131 N N . GLU A 1 263 ? 15.819 -7.943 -51.180 1.00 53.47 263 GLU A N 1
ATOM 2132 C CA . GLU A 1 263 ? 16.788 -7.864 -50.075 1.00 53.47 263 GLU A CA 1
ATOM 2133 C C . GLU A 1 263 ? 16.380 -8.751 -48.888 1.00 53.47 263 GLU A C 1
ATOM 2135 O O . GLU A 1 263 ? 17.199 -9.508 -48.379 1.00 53.47 263 GLU A O 1
ATOM 2140 N N . ALA A 1 264 ? 15.100 -8.751 -48.493 1.00 48.53 264 ALA A N 1
ATOM 2141 C CA . ALA A 1 264 ? 14.612 -9.621 -47.419 1.00 48.53 264 ALA A CA 1
ATOM 2142 C C . ALA A 1 264 ? 14.681 -11.117 -47.778 1.00 48.53 264 ALA A C 1
ATOM 2144 O O . ALA A 1 264 ? 14.983 -11.938 -46.918 1.00 48.53 264 ALA A O 1
ATOM 2145 N N . LYS A 1 265 ? 14.428 -11.486 -49.043 1.00 48.50 265 LYS A N 1
ATOM 2146 C CA . LYS A 1 265 ? 14.544 -12.878 -49.511 1.00 48.50 265 LYS A CA 1
ATOM 2147 C C . LYS A 1 265 ? 15.996 -13.333 -49.656 1.00 48.50 265 LYS A C 1
ATOM 2149 O O . LYS A 1 265 ? 16.277 -14.492 -49.378 1.00 48.50 265 LYS A O 1
ATOM 2154 N N . GLU A 1 266 ? 16.895 -12.450 -50.080 1.00 50.81 266 GLU A N 1
ATOM 2155 C CA . GLU A 1 266 ? 18.328 -12.740 -50.219 1.00 50.81 266 GLU A CA 1
ATOM 2156 C C . GLU A 1 266 ? 19.014 -12.837 -48.845 1.00 50.81 266 GLU A C 1
ATOM 2158 O O . GLU A 1 266 ? 19.812 -13.747 -48.632 1.00 50.81 266 GLU A O 1
ATOM 2163 N N . PHE A 1 267 ? 18.612 -12.010 -47.874 1.00 48.34 267 PHE A N 1
ATOM 2164 C CA . PHE A 1 267 ? 19.069 -12.099 -46.481 1.00 48.34 267 PHE A CA 1
ATOM 2165 C C . PHE A 1 267 ? 18.590 -13.389 -45.786 1.00 48.34 267 PHE A C 1
ATOM 2167 O O . PHE A 1 267 ? 19.362 -14.064 -45.109 1.00 48.34 267 PHE A O 1
ATOM 2174 N N . GLN A 1 268 ? 17.331 -13.781 -46.011 1.00 44.28 268 GLN A N 1
ATOM 2175 C CA . GLN A 1 268 ? 16.719 -14.975 -45.411 1.00 44.28 268 GLN A CA 1
ATOM 2176 C C . GLN A 1 268 ? 17.190 -16.297 -46.047 1.00 44.28 268 GLN A C 1
ATOM 2178 O O . GLN A 1 268 ? 17.081 -17.350 -45.427 1.00 44.28 268 GLN A O 1
ATOM 2183 N N . ALA A 1 269 ? 17.740 -16.256 -47.265 1.00 46.41 269 ALA A N 1
ATOM 2184 C CA . ALA A 1 269 ? 18.309 -17.420 -47.947 1.00 46.41 269 ALA A CA 1
ATOM 2185 C C . ALA A 1 269 ? 19.763 -17.731 -47.536 1.00 46.41 269 ALA A C 1
ATOM 2187 O O . ALA A 1 269 ? 20.238 -18.830 -47.808 1.00 46.41 269 ALA A O 1
ATOM 2188 N N . GLN A 1 270 ? 20.468 -16.790 -46.893 1.00 44.38 270 GLN A N 1
ATOM 2189 C CA . GLN A 1 270 ? 21.886 -16.940 -46.532 1.00 44.38 270 GLN A CA 1
ATOM 2190 C C . GLN A 1 270 ? 22.131 -17.382 -45.078 1.00 44.38 270 GLN A C 1
ATOM 2192 O O . GLN A 1 270 ? 23.250 -17.771 -44.763 1.00 44.38 270 GLN A O 1
ATOM 2197 N N . HIS A 1 271 ? 21.118 -17.359 -44.202 1.00 46.75 271 HIS A N 1
ATOM 2198 C CA . HIS A 1 271 ? 21.250 -17.750 -42.791 1.00 46.75 271 HIS A CA 1
ATOM 2199 C C . HIS A 1 271 ? 19.992 -18.508 -42.323 1.00 46.75 271 HIS A C 1
ATOM 2201 O O . HIS A 1 271 ? 18.974 -17.871 -42.042 1.00 46.75 271 HIS A O 1
ATOM 2207 N N . PRO A 1 272 ? 20.009 -19.851 -42.210 1.00 47.22 272 PRO A N 1
ATOM 2208 C CA . PRO A 1 272 ? 18.947 -20.581 -41.527 1.00 47.22 272 PRO A CA 1
ATOM 2209 C C . PRO A 1 272 ? 19.140 -20.419 -40.011 1.00 47.22 272 PRO A C 1
ATOM 2211 O O . PRO A 1 272 ? 19.575 -21.334 -39.320 1.00 47.22 272 PRO A O 1
ATOM 2214 N N . SER A 1 273 ? 18.898 -19.213 -39.496 1.00 52.19 273 SER A N 1
ATOM 2215 C CA . SER A 1 273 ? 19.059 -18.896 -38.077 1.00 52.19 273 SER A CA 1
ATOM 2216 C C . SER A 1 273 ? 17.915 -19.507 -37.274 1.00 52.19 273 SER A C 1
ATOM 2218 O O . SER A 1 273 ? 16.741 -19.300 -37.593 1.00 52.19 273 SER A O 1
ATOM 2220 N N . VAL A 1 274 ? 18.255 -20.217 -36.201 1.00 58.25 274 VAL A N 1
ATOM 2221 C CA . VAL A 1 274 ? 17.322 -20.547 -35.119 1.00 58.25 274 VAL A CA 1
ATOM 2222 C C . VAL A 1 274 ? 16.640 -19.246 -34.676 1.00 58.25 274 VAL A C 1
ATOM 2224 O O . VAL A 1 274 ? 17.301 -18.244 -34.413 1.00 58.25 274 VAL A O 1
ATOM 2227 N N . MET A 1 275 ? 15.308 -19.221 -34.679 1.00 81.44 275 MET A N 1
ATOM 2228 C CA . MET A 1 275 ? 14.539 -18.041 -34.288 1.00 81.44 275 MET A CA 1
ATOM 2229 C C . MET A 1 275 ? 14.694 -17.830 -32.776 1.00 81.44 275 MET A C 1
ATOM 2231 O O . MET A 1 275 ? 14.286 -18.703 -32.013 1.00 81.44 275 MET A O 1
ATOM 2235 N N . ILE A 1 276 ? 15.251 -16.690 -32.351 1.00 92.50 276 ILE A N 1
ATOM 2236 C CA . ILE A 1 276 ? 15.308 -16.311 -30.930 1.00 92.50 276 ILE A CA 1
ATOM 2237 C C . ILE A 1 276 ? 13.878 -16.151 -30.411 1.00 92.50 276 ILE A C 1
ATOM 2239 O O . ILE A 1 276 ? 13.066 -15.447 -31.016 1.00 92.50 276 ILE A O 1
ATOM 2243 N N . GLN A 1 277 ? 13.564 -16.800 -29.293 1.00 94.56 277 GLN A N 1
ATOM 2244 C CA . GLN A 1 277 ? 12.238 -16.761 -28.681 1.00 94.56 277 GLN A CA 1
ATOM 2245 C C . GLN A 1 277 ? 12.334 -16.321 -27.227 1.00 94.56 277 GLN A C 1
ATOM 2247 O O . GLN A 1 277 ? 13.008 -16.966 -26.432 1.00 94.56 277 GLN A O 1
ATOM 2252 N N . LEU A 1 278 ? 11.608 -15.256 -26.884 1.00 97.56 278 LEU A N 1
ATOM 2253 C CA . LEU A 1 278 ? 11.323 -14.837 -25.513 1.00 97.56 278 LEU A CA 1
ATOM 2254 C C . LEU A 1 278 ? 9.893 -15.271 -25.177 1.00 97.56 278 LEU A C 1
ATOM 2256 O O . LEU A 1 278 ? 8.948 -14.808 -25.816 1.00 97.56 278 LEU A O 1
ATOM 2260 N N . ARG A 1 279 ? 9.735 -16.157 -24.194 1.00 97.00 279 ARG A N 1
ATOM 2261 C CA . ARG A 1 279 ? 8.439 -16.689 -23.759 1.00 97.00 279 ARG A CA 1
ATOM 2262 C C . ARG A 1 279 ? 8.194 -16.371 -22.292 1.00 97.00 279 ARG A C 1
ATOM 2264 O O . ARG A 1 279 ? 9.096 -16.496 -21.464 1.00 97.00 279 ARG A O 1
ATOM 2271 N N . VAL A 1 280 ? 6.951 -16.018 -21.976 1.00 97.81 280 VAL A N 1
ATOM 2272 C CA . VAL A 1 280 ? 6.473 -15.869 -20.600 1.00 97.81 280 VAL A CA 1
ATOM 2273 C C . VAL A 1 280 ? 5.269 -16.772 -20.408 1.00 97.81 280 VAL A C 1
ATOM 2275 O O . VAL A 1 280 ? 4.367 -16.786 -21.238 1.00 97.81 280 VAL A O 1
ATOM 2278 N N . THR A 1 281 ? 5.262 -17.558 -19.337 1.00 97.00 281 THR A N 1
ATOM 2279 C CA . THR A 1 281 ? 4.180 -18.510 -19.070 1.00 97.00 281 THR A CA 1
ATOM 2280 C C . THR A 1 281 ? 3.699 -18.417 -17.622 1.00 97.00 281 THR A C 1
ATOM 2282 O O . THR A 1 281 ? 4.514 -18.560 -16.709 1.00 97.00 281 THR A O 1
ATOM 2285 N N . PRO A 1 282 ? 2.389 -18.205 -17.391 1.00 97.12 282 PRO A N 1
ATOM 2286 C CA . PRO A 1 282 ? 1.385 -17.724 -18.357 1.00 97.12 282 PRO A CA 1
ATOM 2287 C C . PRO A 1 282 ? 1.640 -16.269 -18.820 1.00 97.12 282 PRO A C 1
ATOM 2289 O O . PRO A 1 282 ? 2.243 -15.483 -18.095 1.00 97.12 282 PRO A O 1
ATOM 2292 N N . GLU A 1 283 ? 1.152 -15.893 -20.009 1.00 95.75 283 GLU A N 1
ATOM 2293 C CA . GLU A 1 283 ? 1.224 -14.503 -20.516 1.00 95.75 283 GLU A CA 1
ATOM 2294 C C . GLU A 1 283 ? 0.220 -13.571 -19.823 1.00 95.75 283 GLU A C 1
ATOM 2296 O O . GLU A 1 283 ? 0.476 -12.379 -19.671 1.00 95.75 283 GLU A O 1
ATOM 2301 N N . THR A 1 284 ? -0.901 -14.124 -19.357 1.00 97.44 284 THR A N 1
ATOM 2302 C CA . THR A 1 284 ? -1.937 -13.407 -18.612 1.00 97.44 284 THR A CA 1
ATOM 2303 C C . THR A 1 284 ? -2.135 -14.076 -17.260 1.00 97.44 284 THR A C 1
ATOM 2305 O O . THR A 1 284 ? -2.419 -15.272 -17.184 1.00 97.44 284 THR A O 1
ATOM 2308 N N . SER A 1 285 ? -2.010 -13.315 -16.175 1.00 96.94 285 SER A N 1
ATOM 2309 C CA . SER A 1 285 ? -2.231 -13.825 -14.819 1.00 96.94 285 SER A CA 1
ATOM 2310 C C . SER A 1 285 ? -2.573 -12.714 -13.835 1.00 96.94 285 SER A C 1
ATOM 2312 O O . SER A 1 285 ? -2.448 -11.529 -14.138 1.00 96.94 285 SER A O 1
ATOM 2314 N N . LEU A 1 286 ? -2.942 -13.093 -12.611 1.00 97.25 286 LEU A N 1
ATOM 2315 C CA . LEU A 1 286 ? -2.969 -12.148 -11.499 1.00 97.25 286 LEU A CA 1
ATOM 2316 C C . LEU A 1 286 ? -1.557 -11.657 -11.154 1.00 97.25 286 LEU A C 1
ATOM 2318 O O . LEU A 1 286 ? -0.563 -12.358 -11.378 1.00 97.25 286 LEU A O 1
ATOM 2322 N N . VAL A 1 287 ? -1.471 -10.443 -10.611 1.00 96.25 287 VAL A N 1
ATOM 2323 C CA . VAL A 1 287 ? -0.207 -9.791 -10.238 1.00 96.25 287 VAL A CA 1
ATOM 2324 C C . VAL A 1 287 ? 0.514 -10.491 -9.086 1.00 96.25 287 VAL A C 1
ATOM 2326 O O . VAL A 1 287 ? 1.736 -10.402 -9.003 1.00 96.25 287 VAL A O 1
ATOM 2329 N N . ASP A 1 288 ? -0.212 -11.231 -8.253 1.00 95.31 288 ASP A N 1
ATOM 2330 C CA . ASP A 1 288 ? 0.317 -11.986 -7.118 1.00 95.31 288 ASP A CA 1
ATOM 2331 C C . ASP A 1 288 ? 0.651 -13.451 -7.468 1.00 95.31 288 ASP A C 1
ATOM 2333 O O . ASP A 1 288 ? 0.992 -14.231 -6.583 1.00 95.31 288 ASP A O 1
ATOM 2337 N N . MET A 1 289 ? 0.576 -13.832 -8.751 1.00 95.75 289 MET A N 1
ATOM 2338 C CA . MET A 1 289 ? 0.947 -15.165 -9.245 1.00 95.75 289 MET A CA 1
ATOM 2339 C C . MET A 1 289 ? 2.308 -15.144 -9.956 1.00 95.75 289 MET A C 1
ATOM 2341 O O . MET A 1 289 ? 2.558 -14.231 -10.746 1.00 95.75 289 MET A O 1
ATOM 2345 N N . PRO A 1 290 ? 3.196 -16.127 -9.741 1.00 95.19 290 PRO A N 1
ATOM 2346 C CA . PRO A 1 290 ? 4.478 -16.177 -10.441 1.00 95.19 290 PRO A CA 1
ATOM 2347 C C . PRO A 1 290 ? 4.292 -16.428 -11.945 1.00 95.19 290 PRO A C 1
ATOM 2349 O O . PRO A 1 290 ? 3.292 -17.006 -12.372 1.00 95.19 290 PRO A O 1
ATOM 2352 N N . VAL A 1 291 ? 5.267 -15.995 -12.744 1.00 96.50 291 VAL A N 1
ATOM 2353 C CA . VAL A 1 291 ? 5.399 -16.346 -14.165 1.00 96.50 291 VAL A CA 1
ATOM 2354 C C . VAL A 1 291 ? 6.804 -16.860 -14.426 1.00 96.50 291 VAL A C 1
ATOM 2356 O O . VAL A 1 291 ? 7.763 -16.391 -13.815 1.00 96.50 291 VAL A O 1
ATOM 2359 N N . ARG A 1 292 ? 6.931 -17.788 -15.371 1.00 97.94 292 ARG A N 1
ATOM 2360 C CA . ARG A 1 292 ? 8.224 -18.275 -15.844 1.00 97.94 292 ARG A CA 1
ATOM 2361 C C . ARG A 1 292 ? 8.624 -17.534 -17.107 1.00 97.94 292 ARG A C 1
ATOM 2363 O O . ARG A 1 292 ? 7.845 -17.488 -18.060 1.00 97.94 292 ARG A O 1
ATOM 2370 N N . ILE A 1 293 ? 9.831 -16.978 -17.108 1.00 98.38 293 ILE A N 1
ATOM 2371 C CA . ILE A 1 293 ? 10.419 -16.263 -18.243 1.00 98.38 293 ILE A CA 1
ATOM 2372 C C . ILE A 1 293 ? 11.568 -17.108 -18.784 1.00 98.38 293 ILE A C 1
ATOM 2374 O O . ILE A 1 293 ? 12.503 -17.433 -18.052 1.00 98.38 293 ILE A O 1
ATOM 2378 N N . HIS A 1 294 ? 11.492 -17.445 -20.068 1.00 98.12 294 HIS A N 1
ATOM 2379 C CA . HIS A 1 294 ? 12.470 -18.285 -20.754 1.00 98.12 294 HIS A CA 1
ATOM 2380 C C . HIS A 1 294 ? 12.865 -17.668 -22.092 1.00 98.12 294 HIS A C 1
ATOM 2382 O O . HIS A 1 294 ? 12.016 -17.172 -22.839 1.00 98.12 294 HIS A O 1
ATOM 2388 N N . VAL A 1 295 ? 14.160 -17.703 -22.389 1.00 98.00 295 VAL A N 1
ATOM 2389 C CA . VAL A 1 295 ? 14.729 -17.301 -23.674 1.00 98.00 295 VAL A CA 1
ATOM 2390 C C . VAL A 1 295 ? 15.434 -18.496 -24.294 1.00 98.00 295 VAL A C 1
ATOM 2392 O O . VAL A 1 295 ? 16.191 -19.178 -23.611 1.00 98.00 295 VAL A O 1
ATOM 2395 N N . SER A 1 296 ? 15.224 -18.723 -25.589 1.00 97.06 296 SER A N 1
ATOM 2396 C CA . SER A 1 296 ? 15.908 -19.764 -26.367 1.00 97.06 296 SER A CA 1
ATOM 2397 C C . SER A 1 296 ? 16.366 -19.242 -27.725 1.00 97.06 296 SER A C 1
ATOM 2399 O O . SER A 1 296 ? 15.877 -18.217 -28.211 1.00 97.06 296 SER A O 1
ATOM 2401 N N . GLY A 1 297 ? 17.305 -19.961 -28.343 1.00 95.00 297 GLY A N 1
ATOM 2402 C CA . GLY A 1 297 ? 17.851 -19.630 -29.660 1.00 95.00 297 GLY A CA 1
ATOM 2403 C C . GLY A 1 297 ? 18.985 -18.604 -29.632 1.00 95.00 297 GLY A C 1
ATOM 2404 O O . GLY A 1 297 ? 19.301 -18.039 -30.677 1.00 95.00 297 GLY A O 1
ATOM 2405 N N . LEU A 1 298 ? 19.581 -18.352 -28.462 1.00 95.94 298 LEU A N 1
ATOM 2406 C CA . LEU A 1 298 ? 20.791 -17.538 -28.328 1.00 95.94 298 LEU A CA 1
ATOM 2407 C C . LEU A 1 298 ? 22.032 -18.352 -28.727 1.00 95.94 298 LEU A C 1
ATOM 2409 O O . LEU A 1 298 ? 22.005 -19.579 -28.783 1.00 95.94 298 LEU A O 1
ATOM 2413 N N . ALA A 1 299 ? 23.145 -17.675 -28.988 1.00 94.62 299 ALA A N 1
ATOM 2414 C CA . ALA A 1 299 ? 24.441 -18.328 -29.075 1.00 94.62 299 ALA A CA 1
ATOM 2415 C C . ALA A 1 299 ? 24.902 -18.790 -27.674 1.00 94.62 299 ALA A C 1
ATOM 2417 O O . ALA A 1 299 ? 24.614 -18.110 -26.680 1.00 94.62 299 ALA A O 1
ATOM 2418 N N . PRO A 1 300 ? 25.649 -19.906 -27.571 1.00 95.44 300 PRO A N 1
ATOM 2419 C CA . PRO A 1 300 ? 26.224 -20.351 -26.307 1.00 95.44 300 PRO A CA 1
ATOM 2420 C C . PRO A 1 300 ? 27.000 -19.230 -25.621 1.00 95.44 300 PRO A C 1
ATOM 2422 O O . PRO A 1 300 ? 27.797 -18.534 -26.257 1.00 95.44 300 PRO A O 1
ATOM 2425 N N . THR A 1 301 ? 26.775 -19.036 -24.322 1.00 94.94 301 THR A N 1
ATOM 2426 C CA . THR A 1 301 ? 27.426 -17.989 -23.511 1.00 94.94 301 THR A CA 1
ATOM 2427 C C . THR A 1 301 ? 27.139 -16.538 -23.931 1.00 94.94 301 THR A C 1
ATOM 2429 O O . THR A 1 301 ? 27.785 -15.619 -23.411 1.00 94.94 301 THR A O 1
ATOM 2432 N N . GLN A 1 302 ? 26.174 -16.291 -24.826 1.00 94.94 302 GLN A N 1
ATOM 2433 C CA . GLN A 1 302 ? 25.802 -14.943 -25.266 1.00 94.94 302 GLN A CA 1
ATOM 2434 C C . GLN A 1 302 ? 25.332 -14.088 -24.086 1.00 94.94 302 GLN A C 1
ATOM 2436 O O . GLN A 1 302 ? 24.558 -14.534 -23.238 1.00 94.94 302 GLN A O 1
ATOM 2441 N N . LEU A 1 303 ? 25.815 -12.848 -24.032 1.00 95.81 303 LEU A N 1
ATOM 2442 C CA . LEU A 1 303 ? 25.437 -11.873 -23.015 1.00 95.81 303 LEU A CA 1
ATOM 2443 C C . LEU A 1 303 ? 24.238 -11.064 -23.507 1.00 95.81 303 LEU A C 1
ATOM 2445 O O . LEU A 1 303 ? 24.319 -10.411 -24.543 1.00 95.81 303 LEU A O 1
ATOM 2449 N N . VAL A 1 304 ? 23.153 -11.073 -22.742 1.00 96.25 304 VAL A N 1
ATOM 2450 C CA . VAL A 1 304 ? 21.899 -10.407 -23.104 1.00 96.25 304 VAL A CA 1
ATOM 2451 C C . VAL A 1 304 ? 21.388 -9.525 -21.970 1.00 96.25 304 VAL A C 1
ATOM 2453 O O . VAL A 1 304 ? 21.666 -9.770 -20.794 1.00 96.25 304 VAL A O 1
ATOM 2456 N N . THR A 1 305 ? 20.597 -8.508 -22.313 1.00 97.31 305 THR A N 1
ATOM 2457 C CA . THR A 1 305 ? 19.790 -7.761 -21.335 1.00 97.31 305 THR A CA 1
ATOM 2458 C C . THR A 1 305 ? 18.332 -8.147 -21.484 1.00 97.31 305 THR A C 1
ATOM 2460 O O . THR A 1 305 ? 17.779 -8.032 -22.577 1.00 97.31 305 THR A O 1
ATOM 2463 N N . LEU A 1 306 ? 17.695 -8.514 -20.376 1.00 97.56 306 LEU A N 1
ATOM 2464 C CA . LEU A 1 306 ? 16.242 -8.539 -20.275 1.00 97.56 306 LEU A CA 1
ATOM 2465 C C . LEU A 1 306 ? 15.769 -7.276 -19.567 1.00 97.56 306 LEU A C 1
ATOM 2467 O O . LEU A 1 306 ? 16.249 -6.934 -18.484 1.00 97.56 306 LEU A O 1
ATOM 2471 N N . GLN A 1 307 ? 14.823 -6.585 -20.190 1.00 96.69 307 GLN A N 1
ATOM 2472 C CA . GLN A 1 307 ? 14.190 -5.390 -19.657 1.00 96.69 307 GLN A CA 1
ATOM 2473 C C . GLN A 1 307 ? 12.692 -5.622 -19.531 1.00 96.69 307 GLN A C 1
ATOM 2475 O O . GLN A 1 307 ? 12.060 -6.075 -20.474 1.00 96.69 307 GLN A O 1
ATOM 2480 N N . SER A 1 308 ? 12.120 -5.228 -18.402 1.00 96.62 308 SER A N 1
ATOM 2481 C CA . SER A 1 308 ? 10.680 -5.108 -18.202 1.00 96.62 308 SER A CA 1
ATOM 2482 C C . SER A 1 308 ? 10.310 -3.635 -18.098 1.00 96.62 308 SER A C 1
ATOM 2484 O O . SER A 1 308 ? 11.039 -2.845 -17.486 1.00 96.62 308 SER A O 1
ATOM 2486 N N . SER A 1 309 ? 9.196 -3.244 -18.710 1.00 96.19 309 SER A N 1
ATOM 2487 C CA . SER A 1 309 ? 8.669 -1.889 -18.605 1.00 96.19 309 SER A CA 1
ATOM 2488 C C . SER A 1 309 ? 7.146 -1.843 -18.624 1.00 96.19 309 SER A C 1
ATOM 2490 O O . SER A 1 309 ? 6.499 -2.662 -19.266 1.00 96.19 309 SER A O 1
ATOM 2492 N N . LEU A 1 310 ? 6.568 -0.859 -17.939 1.00 96.38 310 LEU A N 1
ATOM 2493 C CA . LEU A 1 310 ? 5.138 -0.548 -18.013 1.00 96.38 310 LEU A CA 1
ATOM 2494 C C . LEU A 1 310 ? 4.917 0.952 -17.844 1.00 96.38 310 LEU A C 1
ATOM 2496 O O . LEU A 1 310 ? 5.782 1.662 -17.329 1.00 96.38 310 LEU A O 1
ATOM 2500 N N . THR A 1 311 ? 3.747 1.433 -18.249 1.00 95.94 311 THR A N 1
ATOM 2501 C CA . THR A 1 311 ? 3.288 2.795 -17.950 1.00 95.94 311 THR A CA 1
ATOM 2502 C C . THR A 1 311 ? 2.058 2.720 -17.059 1.00 95.94 311 THR A C 1
ATOM 2504 O O . THR A 1 311 ? 1.113 2.004 -17.381 1.00 95.94 311 THR A O 1
ATOM 2507 N N . ASP A 1 312 ? 2.084 3.419 -15.924 1.00 94.75 312 ASP A N 1
ATOM 2508 C CA . ASP A 1 312 ? 0.977 3.395 -14.971 1.00 94.75 312 ASP A CA 1
ATOM 2509 C C . ASP A 1 312 ? -0.223 4.245 -15.435 1.00 94.75 312 ASP A C 1
ATOM 2511 O O . ASP A 1 312 ? -0.175 4.962 -16.437 1.00 94.75 312 ASP A O 1
ATOM 2515 N N . GLU A 1 313 ? -1.307 4.222 -14.658 1.00 94.06 313 GLU A N 1
ATOM 2516 C CA . GLU A 1 313 ? -2.544 4.976 -14.932 1.00 94.06 313 GLU A CA 1
ATOM 2517 C C . GLU A 1 313 ? -2.350 6.506 -14.935 1.00 94.06 313 GLU A C 1
ATOM 2519 O O . GLU A 1 313 ? -3.234 7.249 -15.360 1.00 94.06 313 GLU A O 1
ATOM 2524 N N . ARG A 1 314 ? -1.200 7.003 -14.460 1.00 92.44 314 ARG A N 1
ATOM 2525 C CA . ARG A 1 314 ? -0.834 8.427 -14.453 1.00 92.44 314 ARG A CA 1
ATOM 2526 C C . ARG A 1 314 ? 0.186 8.777 -15.537 1.00 92.44 314 ARG A C 1
ATOM 2528 O O . ARG A 1 314 ? 0.665 9.913 -15.560 1.00 92.44 314 ARG A O 1
ATOM 2535 N N . GLY A 1 315 ? 0.505 7.843 -16.432 1.00 94.44 315 GLY A N 1
ATOM 2536 C CA . GLY A 1 315 ? 1.452 8.046 -17.523 1.00 94.44 315 GLY A CA 1
ATOM 2537 C C . GLY A 1 315 ? 2.919 8.028 -17.090 1.00 94.44 315 GLY A C 1
ATOM 2538 O O . GLY A 1 315 ? 3.767 8.524 -17.830 1.00 94.44 315 GLY A O 1
ATOM 2539 N N . VAL A 1 316 ? 3.237 7.515 -15.897 1.00 95.50 316 VAL A N 1
ATOM 2540 C CA . VAL A 1 316 ? 4.617 7.368 -15.419 1.00 95.50 316 VAL A CA 1
ATOM 2541 C C . VAL A 1 316 ? 5.147 6.002 -15.821 1.00 95.50 316 VAL A C 1
ATOM 2543 O O . VAL A 1 316 ? 4.539 4.974 -15.524 1.00 95.50 316 VAL A O 1
ATOM 2546 N N . GLN A 1 317 ? 6.304 5.997 -16.478 1.00 95.56 317 GLN A N 1
ATOM 2547 C CA . GLN A 1 317 ? 6.967 4.769 -16.881 1.00 95.56 317 GLN A CA 1
ATOM 2548 C C . GLN A 1 317 ? 7.765 4.167 -15.721 1.00 95.56 317 GLN A C 1
ATOM 2550 O O . GLN A 1 317 ? 8.440 4.880 -14.975 1.00 95.56 317 GLN A O 1
ATOM 2555 N N . PHE A 1 318 ? 7.704 2.846 -15.605 1.00 96.56 318 PHE A N 1
ATOM 2556 C CA . PHE A 1 318 ? 8.532 2.038 -14.719 1.00 96.56 318 PHE A CA 1
ATOM 2557 C C . PHE A 1 318 ? 9.386 1.091 -15.552 1.00 96.56 318 PHE A C 1
ATOM 2559 O O . PHE A 1 318 ? 8.922 0.609 -16.590 1.00 96.56 318 PHE A O 1
ATOM 2566 N N . ARG A 1 319 ? 10.615 0.820 -15.101 1.00 95.44 319 ARG A N 1
ATOM 2567 C CA . ARG A 1 319 ? 11.516 -0.148 -15.740 1.00 95.44 319 ARG A CA 1
ATOM 2568 C C . ARG A 1 319 ? 12.348 -0.932 -14.730 1.00 95.44 319 ARG A C 1
ATOM 2570 O O . ARG A 1 319 ? 12.692 -0.408 -13.675 1.00 95.44 319 ARG A O 1
ATOM 2577 N N . ALA A 1 320 ? 12.690 -2.160 -15.099 1.00 95.56 320 ALA A N 1
ATOM 2578 C CA . ALA A 1 320 ? 13.679 -3.009 -14.443 1.00 95.56 320 ALA A CA 1
ATOM 2579 C C . ALA A 1 320 ? 14.499 -3.710 -15.521 1.00 95.56 320 ALA A C 1
ATOM 2581 O O . ALA A 1 320 ? 13.963 -4.075 -16.570 1.00 95.56 320 ALA A O 1
ATOM 2582 N N . ARG A 1 321 ? 15.790 -3.901 -15.277 1.00 95.38 321 ARG A N 1
ATOM 2583 C CA . ARG A 1 321 ? 16.723 -4.539 -16.206 1.00 95.38 321 ARG A CA 1
ATOM 2584 C C . ARG A 1 321 ? 17.640 -5.491 -15.470 1.00 95.38 321 ARG A C 1
ATOM 2586 O O . ARG A 1 321 ? 18.095 -5.184 -14.373 1.00 95.38 321 ARG A O 1
ATOM 2593 N N . ALA A 1 322 ? 17.968 -6.601 -16.110 1.00 97.31 322 ALA A N 1
ATOM 2594 C CA . ALA A 1 322 ? 18.998 -7.506 -15.633 1.00 97.31 322 ALA A CA 1
ATOM 2595 C C . ALA A 1 322 ? 19.782 -8.113 -16.796 1.00 97.31 322 ALA A C 1
ATOM 2597 O O . ALA A 1 322 ? 19.255 -8.308 -17.895 1.00 97.31 322 ALA A O 1
ATOM 2598 N N . PHE A 1 323 ? 21.057 -8.383 -16.537 1.00 97.75 323 PHE A N 1
ATOM 2599 C CA . PHE A 1 323 ? 21.992 -8.962 -17.493 1.00 97.75 323 PHE A CA 1
ATOM 2600 C C . PHE A 1 323 ? 22.128 -10.458 -17.250 1.00 97.75 323 PHE A C 1
ATOM 2602 O O . PHE A 1 323 ? 22.389 -10.884 -16.123 1.00 97.75 323 PHE A O 1
ATOM 2609 N N . TYR A 1 324 ? 22.019 -11.244 -18.312 1.00 97.81 324 TYR A N 1
ATOM 2610 C CA . TYR A 1 324 ? 22.086 -12.699 -18.258 1.00 97.81 324 TYR A CA 1
ATOM 2611 C C . TYR A 1 324 ? 23.090 -13.222 -19.272 1.00 97.81 324 TYR A C 1
ATOM 2613 O O . TYR A 1 324 ? 23.309 -12.614 -20.320 1.00 97.81 324 TYR A O 1
ATOM 2621 N N . ARG A 1 325 ? 23.682 -14.371 -18.958 1.00 97.19 325 ARG A N 1
ATOM 2622 C CA . ARG A 1 325 ? 24.504 -15.131 -19.892 1.00 97.19 325 ARG A CA 1
ATOM 2623 C C . ARG A 1 325 ? 23.759 -16.413 -20.250 1.00 97.19 325 ARG A C 1
ATOM 2625 O O . ARG A 1 325 ? 23.337 -17.119 -19.337 1.00 97.19 325 ARG A O 1
ATOM 2632 N N . ALA A 1 326 ? 23.590 -16.674 -21.543 1.00 97.00 326 ALA A N 1
ATOM 2633 C CA . ALA A 1 326 ? 23.004 -17.920 -22.021 1.00 97.00 326 ALA A CA 1
ATOM 2634 C C . ALA A 1 326 ? 23.868 -19.121 -21.616 1.00 97.00 326 ALA A C 1
ATOM 2636 O O . ALA A 1 326 ? 25.092 -18.998 -21.512 1.00 97.00 326 ALA A O 1
ATOM 2637 N N . ASP A 1 327 ? 23.243 -20.271 -21.390 1.00 96.94 327 ASP A N 1
ATOM 2638 C CA . ASP A 1 327 ? 23.960 -21.524 -21.165 1.00 96.94 327 ASP A CA 1
ATOM 2639 C C . ASP A 1 327 ? 24.576 -22.081 -22.467 1.00 96.94 327 ASP A C 1
ATOM 2641 O O . ASP A 1 327 ? 24.531 -21.449 -23.527 1.00 96.94 327 ASP A O 1
ATOM 2645 N N . GLU A 1 328 ? 25.188 -23.266 -22.393 1.00 96.50 328 GLU A N 1
ATOM 2646 C CA . GLU A 1 328 ? 25.788 -23.942 -23.556 1.00 96.50 328 GLU A CA 1
ATOM 2647 C C . GLU A 1 328 ? 24.753 -24.345 -24.623 1.00 96.50 328 GLU A C 1
ATOM 2649 O O . GLU A 1 328 ? 25.108 -24.548 -25.783 1.00 96.50 328 GLU A O 1
ATOM 2654 N N . ALA A 1 329 ? 23.472 -24.444 -24.252 1.00 95.31 329 ALA A N 1
ATOM 2655 C CA . ALA A 1 329 ? 22.372 -24.713 -25.174 1.00 95.31 329 ALA A CA 1
ATOM 2656 C C . ALA A 1 329 ? 21.798 -23.429 -25.803 1.00 95.31 329 ALA A C 1
ATOM 2658 O O . ALA A 1 329 ? 20.923 -23.514 -26.667 1.00 95.31 329 ALA A O 1
ATOM 2659 N N . GLY A 1 330 ? 22.288 -22.246 -25.413 1.00 96.38 330 GLY A N 1
ATOM 2660 C CA . GLY A 1 330 ? 21.762 -20.974 -25.901 1.00 96.38 330 GLY A CA 1
ATOM 2661 C C . GLY A 1 330 ? 20.450 -20.566 -25.228 1.00 96.38 330 GLY A C 1
ATOM 2662 O O . GLY A 1 330 ? 19.616 -19.899 -25.853 1.00 96.38 330 GLY A O 1
ATOM 2663 N N . GLU A 1 331 ? 20.242 -20.973 -23.974 1.00 97.69 331 GLU A N 1
ATOM 2664 C CA . GLU A 1 331 ? 19.034 -20.685 -23.203 1.00 97.69 331 GLU A CA 1
ATOM 2665 C C . GLU A 1 331 ? 19.292 -19.786 -21.987 1.00 97.69 331 GLU A C 1
ATOM 2667 O O . GLU A 1 331 ? 20.363 -19.793 -21.378 1.00 97.69 331 GLU A O 1
ATOM 2672 N N . VAL A 1 332 ? 18.271 -19.013 -21.608 1.00 98.19 332 VAL A N 1
ATOM 2673 C CA . VAL A 1 332 ? 18.205 -18.287 -20.331 1.00 98.19 332 VAL A CA 1
ATOM 2674 C C . VAL A 1 332 ? 16.855 -18.584 -19.683 1.00 98.19 332 VAL A C 1
ATOM 2676 O O . VAL A 1 332 ? 15.824 -18.073 -20.114 1.00 98.19 332 VAL A O 1
ATOM 2679 N N . ASP A 1 333 ? 16.864 -19.397 -18.628 1.00 98.06 333 ASP A N 1
ATOM 2680 C CA . ASP A 1 333 ? 15.702 -19.672 -17.777 1.00 98.06 333 ASP A CA 1
ATOM 2681 C C . ASP A 1 333 ? 15.834 -18.909 -16.459 1.00 98.06 333 ASP A C 1
ATOM 2683 O O . ASP A 1 333 ? 16.748 -19.189 -15.684 1.00 98.06 333 ASP A O 1
ATOM 2687 N N . LEU A 1 334 ? 14.941 -17.958 -16.177 1.00 97.88 334 LEU A N 1
ATOM 2688 C CA . LEU A 1 334 ? 15.075 -17.072 -15.009 1.00 97.88 334 LEU A CA 1
ATOM 2689 C C . LEU A 1 334 ? 14.882 -17.800 -13.669 1.00 97.88 334 LEU A C 1
ATOM 2691 O O . LEU A 1 334 ? 15.241 -17.258 -12.624 1.00 97.88 334 LEU A O 1
ATOM 2695 N N . GLU A 1 335 ? 14.376 -19.035 -13.682 1.00 97.50 335 GLU A N 1
ATOM 2696 C CA . GLU A 1 335 ? 14.328 -19.899 -12.494 1.00 97.50 335 GLU A CA 1
ATOM 2697 C C . GLU A 1 335 ? 15.697 -20.468 -12.100 1.00 97.50 335 GLU A C 1
ATOM 2699 O O . GLU A 1 335 ? 15.882 -20.927 -10.973 1.00 97.50 335 GLU A O 1
ATOM 2704 N N . ARG A 1 336 ? 16.666 -20.451 -13.022 1.00 97.12 336 ARG A N 1
ATOM 2705 C CA . ARG A 1 336 ? 17.960 -21.136 -12.870 1.00 97.12 336 ARG A CA 1
ATOM 2706 C C . ARG A 1 336 ? 19.145 -20.215 -13.142 1.00 97.12 336 ARG A C 1
ATOM 2708 O O . ARG A 1 336 ? 20.174 -20.321 -12.480 1.00 97.12 336 ARG A O 1
ATOM 2715 N N . ALA A 1 337 ? 19.012 -19.323 -14.117 1.00 97.44 337 ALA A N 1
ATOM 2716 C CA . ALA A 1 337 ? 20.039 -18.384 -14.521 1.00 97.44 337 ALA A CA 1
ATOM 2717 C C . ALA A 1 337 ? 20.123 -17.227 -13.521 1.00 97.44 337 ALA A C 1
ATOM 2719 O O . ALA A 1 337 ? 19.155 -16.505 -13.287 1.00 97.44 337 ALA A O 1
ATOM 2720 N N . ALA A 1 338 ? 21.308 -17.025 -12.950 1.00 97.75 338 ALA A N 1
ATOM 2721 C CA . ALA A 1 338 ? 21.568 -15.872 -12.105 1.00 97.75 338 ALA A CA 1
ATOM 2722 C C . ALA A 1 338 ? 21.747 -14.613 -12.963 1.00 97.75 338 ALA A C 1
ATOM 2724 O O . ALA A 1 338 ? 22.562 -14.593 -13.892 1.00 97.75 338 ALA A O 1
ATOM 2725 N N . ALA A 1 339 ? 21.040 -13.539 -12.613 1.00 97.94 339 ALA A N 1
ATOM 2726 C CA . ALA A 1 339 ? 21.353 -12.215 -13.123 1.00 97.94 339 ALA A CA 1
ATOM 2727 C C . ALA A 1 339 ? 22.775 -11.836 -12.689 1.00 97.94 339 ALA A C 1
ATOM 2729 O O . ALA A 1 339 ? 23.140 -11.956 -11.520 1.00 97.94 339 ALA A O 1
ATOM 2730 N N . THR A 1 340 ? 23.577 -11.366 -13.636 1.00 96.56 340 THR A N 1
ATOM 2731 C CA . THR A 1 340 ? 24.981 -10.973 -13.424 1.00 96.56 340 THR A CA 1
ATOM 2732 C C . THR A 1 340 ? 25.138 -9.492 -13.070 1.00 96.56 340 THR A C 1
ATOM 2734 O O . THR A 1 340 ? 26.207 -9.071 -12.637 1.00 96.56 340 THR A O 1
ATOM 2737 N N . GLY A 1 341 ? 24.082 -8.693 -13.241 1.00 94.75 341 GLY A N 1
ATOM 2738 C CA . GLY A 1 341 ? 24.065 -7.260 -12.964 1.00 94.75 341 GLY A CA 1
ATOM 2739 C C . GLY A 1 341 ? 22.804 -6.587 -13.498 1.00 94.75 341 GLY A C 1
ATOM 2740 O O . GLY A 1 341 ? 21.940 -7.237 -14.084 1.00 94.75 341 GLY A O 1
ATOM 2741 N N . GLY A 1 342 ? 22.726 -5.267 -13.327 1.00 94.12 342 GLY A N 1
ATOM 2742 C CA . GLY A 1 342 ? 21.561 -4.457 -13.681 1.00 94.12 342 GLY A CA 1
ATOM 2743 C C . GLY A 1 342 ? 20.903 -3.888 -12.428 1.00 94.12 342 GLY A C 1
ATOM 2744 O O . GLY A 1 342 ? 21.587 -3.369 -11.549 1.00 94.12 342 GLY A O 1
ATOM 2745 N N . ASP A 1 343 ? 19.580 -3.976 -12.348 1.00 94.12 343 ASP A N 1
ATOM 2746 C CA . ASP A 1 343 ? 18.805 -3.539 -11.186 1.00 94.12 343 ASP A CA 1
ATOM 2747 C C . ASP A 1 343 ? 18.853 -4.538 -10.013 1.00 94.12 343 ASP A C 1
ATOM 2749 O O . ASP A 1 343 ? 18.493 -4.153 -8.902 1.00 94.12 343 ASP A O 1
ATOM 2753 N N . TYR A 1 344 ? 19.316 -5.774 -10.247 1.00 95.12 344 TYR A N 1
ATOM 2754 C CA . TYR A 1 344 ? 19.522 -6.835 -9.251 1.00 95.12 344 TYR A CA 1
ATOM 2755 C C . TYR A 1 344 ? 20.561 -7.873 -9.730 1.00 95.12 344 TYR A C 1
ATOM 2757 O O . TYR A 1 344 ? 20.955 -7.875 -10.899 1.00 95.12 344 TYR A O 1
ATOM 2765 N N . VAL A 1 345 ? 21.009 -8.750 -8.822 1.00 96.69 345 VAL A N 1
ATOM 2766 C CA . VAL A 1 345 ? 21.974 -9.844 -9.061 1.00 96.69 345 VAL A CA 1
ATOM 2767 C C . VAL A 1 345 ? 21.446 -11.131 -8.420 1.00 96.69 345 VAL A C 1
ATOM 2769 O O . VAL A 1 345 ? 20.742 -11.078 -7.416 1.00 96.69 345 VAL A O 1
ATOM 2772 N N . GLY A 1 346 ? 21.791 -12.292 -8.976 1.00 97.25 346 GLY A N 1
ATOM 2773 C CA . GLY A 1 346 ? 21.393 -13.598 -8.443 1.00 97.25 346 GLY A CA 1
ATOM 2774 C C . GLY A 1 346 ? 20.136 -14.169 -9.100 1.00 97.25 346 GLY A C 1
ATOM 2775 O O . GLY A 1 346 ? 19.654 -13.651 -10.108 1.00 97.25 346 GLY A O 1
ATOM 2776 N N . ILE A 1 347 ? 19.633 -15.281 -8.561 1.00 97.50 347 ILE A N 1
ATOM 2777 C CA . ILE A 1 347 ? 18.472 -15.993 -9.111 1.00 97.50 347 ILE A CA 1
ATOM 2778 C C . ILE A 1 347 ? 17.198 -15.379 -8.530 1.00 97.50 347 ILE A C 1
ATOM 2780 O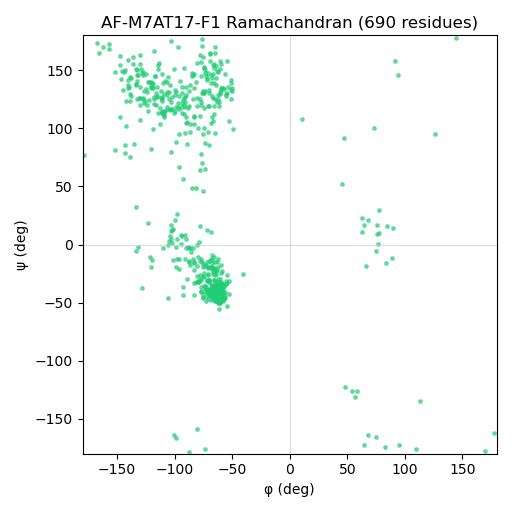 O . ILE A 1 347 ? 16.844 -15.622 -7.377 1.00 97.50 347 ILE A O 1
ATOM 2784 N N . TRP A 1 348 ? 16.521 -14.581 -9.353 1.00 96.06 348 TRP A N 1
ATOM 2785 C CA . TRP A 1 348 ? 15.296 -13.869 -9.001 1.00 96.06 348 TRP A CA 1
ATOM 2786 C C . TRP A 1 348 ? 14.278 -14.019 -10.138 1.00 96.06 348 TRP A C 1
ATOM 2788 O O . TRP A 1 348 ? 14.206 -13.141 -11.001 1.00 96.06 348 TRP A O 1
ATOM 2798 N N . PRO A 1 349 ? 13.468 -15.096 -10.149 1.00 96.00 349 PRO A N 1
ATOM 2799 C CA . PRO A 1 349 ? 12.596 -15.422 -11.284 1.00 96.00 349 PRO A CA 1
ATOM 2800 C C . PRO A 1 349 ? 11.625 -14.289 -11.640 1.00 96.00 349 PRO A C 1
ATOM 2802 O O . PRO A 1 349 ? 11.361 -14.001 -12.804 1.00 96.00 349 PRO A O 1
ATOM 2805 N N . MET A 1 350 ? 11.158 -13.581 -10.611 1.00 96.50 350 MET A N 1
ATOM 2806 C CA . MET A 1 350 ? 10.248 -12.441 -10.710 1.00 96.50 350 MET A CA 1
ATOM 2807 C C . MET A 1 350 ? 10.955 -11.083 -10.548 1.00 96.50 350 MET A C 1
ATOM 2809 O O . MET A 1 350 ? 10.299 -10.049 -10.398 1.00 96.50 350 MET A O 1
ATOM 2813 N N . GLY A 1 351 ? 12.292 -11.043 -10.598 1.00 96.06 351 GLY A N 1
ATOM 2814 C CA . GLY A 1 351 ? 13.078 -9.829 -10.352 1.00 96.06 351 GLY A CA 1
ATOM 2815 C C . GLY A 1 351 ? 12.756 -8.683 -11.319 1.00 96.06 351 GLY A C 1
ATOM 2816 O O . GLY A 1 351 ? 12.738 -7.517 -10.928 1.00 96.06 351 GLY A O 1
ATOM 2817 N N . LEU A 1 352 ? 12.387 -8.998 -12.566 1.00 96.44 352 LEU A N 1
ATOM 2818 C CA . LEU A 1 352 ? 11.933 -8.010 -13.558 1.00 96.44 352 LEU A CA 1
ATOM 2819 C C . LEU A 1 352 ? 10.604 -7.312 -13.197 1.00 96.44 352 LEU A C 1
ATOM 2821 O O . LEU A 1 352 ? 10.239 -6.328 -13.842 1.00 96.44 352 LEU A O 1
ATOM 2825 N N . PHE A 1 353 ? 9.889 -7.796 -12.181 1.00 95.81 353 PHE A N 1
ATOM 2826 C CA . PHE A 1 353 ? 8.673 -7.181 -11.648 1.00 95.81 353 PHE A CA 1
ATOM 2827 C C . PHE A 1 353 ? 8.946 -6.499 -10.299 1.00 95.81 353 PHE A C 1
ATOM 2829 O O . PHE A 1 353 ? 8.569 -5.345 -10.104 1.00 95.81 353 PHE A O 1
ATOM 2836 N N . TRP A 1 354 ? 9.650 -7.177 -9.387 1.00 94.25 354 TRP A N 1
ATOM 2837 C CA . TRP A 1 354 ? 9.896 -6.684 -8.021 1.00 94.25 354 TRP A CA 1
ATOM 2838 C C . TRP A 1 354 ? 10.853 -5.500 -7.951 1.00 94.25 354 TRP A C 1
ATOM 2840 O O . TRP A 1 354 ? 10.713 -4.636 -7.087 1.00 94.25 354 TRP A O 1
ATOM 2850 N N . PHE A 1 355 ? 11.811 -5.434 -8.872 1.00 95.06 355 PHE A N 1
ATOM 2851 C CA . PHE A 1 355 ? 12.832 -4.390 -8.888 1.00 95.06 355 PHE A CA 1
ATOM 2852 C C . PHE A 1 355 ? 12.518 -3.273 -9.891 1.00 95.06 355 PHE A C 1
ATOM 2854 O O . PHE A 1 355 ? 13.418 -2.539 -10.304 1.00 95.06 355 PHE A O 1
ATOM 2861 N N . LEU A 1 356 ? 11.245 -3.125 -10.284 1.00 95.31 356 LEU A N 1
ATOM 2862 C CA . LEU A 1 356 ? 10.788 -1.994 -11.091 1.00 95.31 356 LEU A CA 1
ATOM 2863 C C . LEU A 1 356 ? 11.046 -0.666 -10.379 1.00 95.31 356 LEU A C 1
ATOM 2865 O O . LEU A 1 356 ? 10.674 -0.467 -9.225 1.00 95.31 356 LEU A O 1
ATOM 2869 N N . LYS A 1 357 ? 11.606 0.288 -11.120 1.00 94.00 357 LYS A N 1
ATOM 2870 C CA . LYS A 1 357 ? 11.860 1.654 -10.660 1.00 94.00 357 LYS A CA 1
ATOM 2871 C C . LYS A 1 357 ? 11.090 2.646 -11.528 1.00 94.00 357 LYS A C 1
ATOM 2873 O O . LYS A 1 357 ? 11.059 2.474 -12.749 1.00 94.00 357 LYS A O 1
ATOM 2878 N N . PRO A 1 358 ? 10.475 3.686 -10.942 1.00 94.94 358 PRO A N 1
ATOM 2879 C CA . PRO A 1 358 ? 9.837 4.738 -11.719 1.00 94.94 358 PRO A CA 1
ATOM 2880 C C . PRO A 1 358 ? 10.894 5.619 -12.394 1.00 94.94 358 PRO A C 1
ATOM 2882 O O . PRO A 1 358 ? 11.905 5.966 -11.785 1.00 94.94 358 PRO A O 1
ATOM 2885 N N . GLU A 1 359 ? 10.631 6.083 -13.615 1.00 91.38 359 GLU A N 1
ATOM 2886 C CA . GLU A 1 359 ? 11.443 7.148 -14.227 1.00 91.38 359 GLU A CA 1
ATOM 2887 C C . GLU A 1 359 ? 11.292 8.476 -13.471 1.00 91.38 359 GLU A C 1
ATOM 2889 O O . GLU A 1 359 ? 12.213 9.289 -13.406 1.00 91.38 359 GLU A O 1
ATOM 2894 N N . LYS A 1 360 ? 10.118 8.702 -12.871 1.00 92.94 360 LYS A N 1
ATOM 2895 C CA . LYS A 1 360 ? 9.852 9.862 -12.023 1.00 92.94 360 LYS A CA 1
ATOM 2896 C C . LYS A 1 360 ? 10.168 9.531 -10.566 1.00 92.94 360 LYS A C 1
ATOM 2898 O O . LYS A 1 360 ? 9.497 8.696 -9.965 1.00 92.94 360 LYS A O 1
ATOM 2903 N N . LEU A 1 361 ? 11.120 10.251 -9.973 1.00 91.06 361 LEU A N 1
ATOM 2904 C CA . LEU A 1 361 ? 11.468 10.096 -8.557 1.00 91.06 361 LEU A CA 1
ATOM 2905 C C . LEU A 1 361 ? 10.234 10.177 -7.641 1.00 91.06 361 LEU A C 1
ATOM 2907 O O . LEU A 1 361 ? 9.336 11.001 -7.844 1.00 91.06 361 LEU A O 1
ATOM 2911 N N . PHE A 1 362 ? 10.238 9.338 -6.603 1.00 93.56 362 PHE A N 1
ATOM 2912 C CA . PHE A 1 362 ? 9.225 9.287 -5.539 1.00 93.56 362 PHE A CA 1
ATOM 2913 C C . PHE A 1 362 ? 7.806 8.924 -6.001 1.00 93.56 362 PHE A C 1
ATOM 2915 O O . PHE A 1 362 ? 6.815 9.270 -5.345 1.00 93.56 362 PHE A O 1
ATOM 2922 N N . HIS A 1 363 ? 7.692 8.250 -7.145 1.00 94.75 363 HIS A N 1
ATOM 2923 C CA . HIS A 1 363 ? 6.418 7.805 -7.688 1.00 94.75 363 HIS A CA 1
ATOM 2924 C C . HIS A 1 363 ? 6.169 6.328 -7.359 1.00 94.75 363 HIS A C 1
ATOM 2926 O O . HIS A 1 363 ? 6.918 5.455 -7.781 1.00 94.75 363 HIS A O 1
ATOM 2932 N N . ARG A 1 364 ? 5.101 6.047 -6.604 1.00 94.88 364 ARG A N 1
ATOM 2933 C CA . ARG A 1 364 ? 4.695 4.685 -6.223 1.00 94.88 364 ARG A CA 1
ATOM 2934 C C . ARG A 1 364 ? 3.792 4.080 -7.292 1.00 94.88 364 ARG A C 1
ATOM 2936 O O . ARG A 1 364 ? 2.812 4.724 -7.681 1.00 94.88 364 ARG A O 1
ATOM 2943 N N . LEU A 1 365 ? 4.082 2.847 -7.707 1.00 94.75 365 LEU A N 1
ATOM 2944 C CA . LEU A 1 365 ? 3.187 2.079 -8.568 1.00 94.75 365 LEU A CA 1
ATOM 2945 C C . LEU A 1 365 ? 1.957 1.670 -7.756 1.00 94.75 365 LEU A C 1
ATOM 2947 O O . LEU A 1 365 ? 2.084 1.003 -6.738 1.00 94.75 365 LEU A O 1
ATOM 2951 N N . VAL A 1 366 ? 0.772 2.108 -8.174 1.00 92.50 366 VAL A N 1
ATOM 2952 C CA . VAL A 1 366 ? -0.493 1.755 -7.517 1.00 92.50 366 VAL A CA 1
ATOM 2953 C C . VAL A 1 366 ? -1.548 1.565 -8.591 1.00 92.50 366 VAL A C 1
ATOM 2955 O O . VAL A 1 366 ? -1.812 2.503 -9.345 1.00 92.50 366 VAL A O 1
ATOM 2958 N N . LYS A 1 367 ? -2.181 0.391 -8.620 1.00 94.44 367 LYS A N 1
ATOM 2959 C CA . LYS A 1 367 ? -3.380 0.148 -9.425 1.00 94.44 367 LYS A CA 1
ATOM 2960 C C . LYS A 1 367 ? -4.587 0.758 -8.711 1.00 94.44 367 LYS A C 1
ATOM 2962 O O . LYS A 1 367 ? -4.951 0.300 -7.627 1.00 94.44 367 LYS A O 1
ATOM 2967 N N . ARG A 1 368 ? -5.164 1.833 -9.257 1.00 91.00 368 ARG A N 1
ATOM 2968 C CA . ARG A 1 368 ? -6.355 2.478 -8.678 1.00 91.00 368 ARG A CA 1
ATOM 2969 C C . ARG A 1 368 ? -7.630 1.934 -9.291 1.00 91.00 368 ARG A C 1
ATOM 2971 O O . ARG A 1 368 ? -8.572 1.682 -8.551 1.00 91.00 368 ARG A O 1
ATOM 2978 N N . ASP A 1 369 ? -7.649 1.757 -10.607 1.00 92.94 369 ASP A N 1
ATOM 2979 C CA . ASP A 1 369 ? -8.791 1.185 -11.308 1.00 92.94 369 ASP A CA 1
ATOM 2980 C C . ASP A 1 369 ? -8.536 -0.296 -11.589 1.00 92.94 369 ASP A C 1
ATOM 2982 O O . ASP A 1 369 ? -8.001 -0.687 -12.629 1.00 92.94 369 ASP A O 1
ATOM 2986 N N . VAL A 1 370 ? -8.915 -1.128 -10.620 1.00 96.25 370 VAL A N 1
ATOM 2987 C CA . VAL A 1 370 ? -8.696 -2.578 -10.666 1.00 96.25 370 VAL A CA 1
ATOM 2988 C C . VAL A 1 370 ? -9.577 -3.288 -11.698 1.00 96.25 370 VAL A C 1
ATOM 2990 O O . VAL A 1 370 ? -9.225 -4.389 -12.107 1.00 96.25 370 VAL A O 1
ATOM 2993 N N . MET A 1 371 ? -10.676 -2.667 -12.151 1.00 95.62 371 MET A N 1
ATOM 2994 C CA . MET A 1 371 ? -11.642 -3.281 -13.076 1.00 95.62 371 MET A CA 1
ATOM 2995 C C . MET A 1 371 ? -11.400 -2.910 -14.545 1.00 95.62 371 MET A C 1
ATOM 2997 O O . MET A 1 371 ? -11.859 -3.623 -15.434 1.00 95.62 371 MET A O 1
ATOM 3001 N N . SER A 1 372 ? -10.694 -1.808 -14.817 1.00 90.31 372 SER A N 1
ATOM 3002 C CA . SER A 1 372 ? -10.455 -1.299 -16.181 1.00 90.31 372 SER A CA 1
ATOM 3003 C C . SER A 1 372 ? -9.568 -2.173 -17.072 1.00 90.31 372 SER A C 1
ATOM 3005 O O . SER A 1 372 ? -9.587 -2.009 -18.291 1.00 90.31 372 SER A O 1
ATOM 3007 N N . GLY A 1 373 ? -8.774 -3.071 -16.489 1.00 93.50 373 GLY A N 1
ATOM 3008 C CA . GLY A 1 373 ? -7.824 -3.906 -17.218 1.00 93.50 373 GLY A CA 1
ATOM 3009 C C . GLY A 1 373 ? -6.528 -4.164 -16.444 1.00 93.50 373 GLY A C 1
ATOM 3010 O O . GLY A 1 373 ? -6.341 -3.634 -15.340 1.00 93.50 373 GLY A O 1
ATOM 3011 N N . PRO A 1 374 ? -5.609 -4.958 -17.017 1.00 96.00 374 PRO A N 1
ATOM 3012 C CA . PRO A 1 374 ? -4.344 -5.304 -16.387 1.00 96.00 374 PRO A CA 1
ATOM 3013 C C . PRO A 1 374 ? -3.342 -4.146 -16.456 1.00 96.00 374 PRO A C 1
ATOM 3015 O O . PRO A 1 374 ? -3.531 -3.160 -17.172 1.00 96.00 374 PRO A O 1
ATOM 3018 N N . PHE A 1 375 ? -2.224 -4.280 -15.745 1.00 96.56 375 PHE A N 1
ATOM 3019 C CA . PHE A 1 375 ? -0.993 -3.638 -16.199 1.00 96.56 375 PHE A CA 1
ATOM 3020 C C . PHE A 1 375 ? -0.353 -4.506 -17.283 1.00 96.56 375 PHE A C 1
ATOM 3022 O O . PHE A 1 375 ? -0.107 -5.691 -17.065 1.00 96.56 375 PHE A O 1
ATOM 3029 N N . CYS A 1 376 ? -0.080 -3.906 -18.440 1.00 96.81 376 CYS A N 1
ATOM 3030 C CA . CYS A 1 376 ? 0.633 -4.554 -19.535 1.00 96.81 376 CYS A CA 1
ATOM 3031 C C . CYS A 1 376 ? 2.129 -4.268 -19.389 1.00 96.81 376 CYS A C 1
ATOM 3033 O O . CYS A 1 376 ? 2.571 -3.125 -19.534 1.00 96.81 376 CYS A O 1
ATOM 3035 N N . PHE A 1 377 ? 2.894 -5.309 -19.088 1.00 97.25 377 PHE A N 1
ATOM 3036 C CA . PHE A 1 377 ? 4.344 -5.268 -19.000 1.00 97.25 377 PHE A CA 1
ATOM 3037 C C . PHE A 1 377 ? 4.925 -5.651 -20.354 1.00 97.25 377 PHE A C 1
ATOM 3039 O O . PHE A 1 377 ? 4.632 -6.723 -20.874 1.00 97.25 377 PHE A O 1
ATOM 3046 N N . GLN A 1 378 ? 5.762 -4.795 -20.919 1.00 97.50 378 GLN A N 1
ATOM 3047 C CA . GLN A 1 378 ? 6.550 -5.115 -22.098 1.00 97.50 378 GLN A CA 1
ATOM 3048 C C . GLN A 1 378 ? 7.904 -5.664 -21.653 1.00 97.50 378 GLN A C 1
ATOM 3050 O O . GLN A 1 378 ? 8.648 -4.970 -20.952 1.00 97.50 378 GLN A O 1
ATOM 3055 N N . LEU A 1 379 ? 8.205 -6.897 -22.058 1.00 97.69 379 LEU A N 1
ATOM 3056 C CA . LEU A 1 379 ? 9.502 -7.525 -21.863 1.00 97.69 379 LEU A CA 1
ATOM 3057 C C . LEU A 1 379 ? 10.275 -7.492 -23.175 1.00 97.69 379 LEU A C 1
ATOM 3059 O O . LEU A 1 379 ? 9.812 -8.023 -24.181 1.00 97.69 379 LEU A O 1
ATOM 3063 N N . ASP A 1 380 ? 11.457 -6.897 -23.135 1.00 96.06 380 ASP A N 1
ATOM 3064 C CA . ASP A 1 380 ? 12.347 -6.731 -24.275 1.00 96.06 380 ASP A CA 1
ATOM 3065 C C . ASP A 1 380 ? 13.677 -7.444 -24.006 1.00 96.06 380 ASP A C 1
ATOM 3067 O O . ASP A 1 380 ? 14.270 -7.305 -22.931 1.00 96.06 380 ASP A O 1
ATOM 3071 N N . LEU A 1 381 ? 14.155 -8.184 -25.003 1.00 96.69 381 LEU A N 1
ATOM 3072 C CA . LEU A 1 381 ? 15.452 -8.856 -25.008 1.00 96.69 381 LEU A CA 1
ATOM 3073 C C . LEU A 1 381 ? 16.428 -8.095 -25.908 1.00 96.69 381 LEU A C 1
ATOM 3075 O O . LEU A 1 381 ? 16.109 -7.824 -27.061 1.00 96.69 381 LEU A O 1
ATOM 3079 N N . PHE A 1 382 ? 17.635 -7.809 -25.429 1.00 94.75 382 PHE A N 1
ATOM 3080 C CA . PHE A 1 382 ? 18.673 -7.108 -26.192 1.00 94.75 382 PHE A CA 1
ATOM 3081 C C . PHE A 1 382 ? 19.978 -7.905 -26.257 1.00 94.75 382 PHE A C 1
ATOM 3083 O O . PHE A 1 382 ? 20.359 -8.546 -25.280 1.00 94.75 382 PHE A O 1
ATOM 3090 N N . ASP A 1 383 ? 20.694 -7.778 -27.377 1.00 90.75 383 ASP A N 1
ATOM 3091 C CA . ASP A 1 383 ? 21.968 -8.458 -27.692 1.00 90.75 383 ASP A CA 1
ATOM 3092 C C . ASP A 1 383 ? 23.211 -7.849 -27.009 1.00 90.75 383 ASP A C 1
ATOM 3094 O O . ASP A 1 383 ? 24.349 -7.997 -27.446 1.00 90.75 383 ASP A O 1
ATOM 3098 N N . SER A 1 384 ? 23.018 -7.025 -25.985 1.00 85.69 384 SER A N 1
ATOM 3099 C CA . SER A 1 384 ? 24.135 -6.399 -25.282 1.00 85.69 384 SER A CA 1
ATOM 3100 C C . SER A 1 384 ? 23.702 -5.865 -23.926 1.00 85.69 384 SER A C 1
ATOM 3102 O O . SER A 1 384 ? 22.508 -5.791 -23.629 1.00 85.69 384 SER A O 1
ATOM 3104 N N . CYS A 1 385 ? 24.670 -5.457 -23.102 1.00 86.69 385 CYS A N 1
ATOM 3105 C CA . CYS A 1 385 ? 24.412 -4.742 -21.853 1.00 86.69 385 CYS A CA 1
ATOM 3106 C C . CYS A 1 385 ? 23.829 -3.347 -22.128 1.00 86.69 385 CYS A C 1
ATOM 3108 O O . CYS A 1 385 ? 24.548 -2.424 -22.515 1.00 86.69 385 CYS A O 1
ATOM 3110 N N . GLN A 1 386 ? 22.529 -3.178 -21.885 1.00 81.25 386 GLN A N 1
ATOM 3111 C CA . GLN A 1 386 ? 21.819 -1.914 -22.082 1.00 81.25 386 GLN A CA 1
ATOM 3112 C C . GLN A 1 386 ? 21.715 -1.130 -20.767 1.00 81.25 386 GLN A C 1
ATOM 3114 O O . GLN A 1 386 ? 20.796 -1.323 -19.968 1.00 81.25 386 GLN A O 1
ATOM 3119 N N . LEU A 1 387 ? 22.653 -0.205 -20.542 1.00 75.94 387 LEU A N 1
ATOM 3120 C CA . LEU A 1 387 ? 22.653 0.665 -19.354 1.00 75.94 387 LEU A CA 1
ATOM 3121 C C . LEU A 1 387 ? 21.723 1.874 -19.486 1.00 75.94 387 LEU A C 1
ATOM 3123 O O . LEU A 1 387 ? 21.132 2.317 -18.499 1.00 75.94 387 LEU A O 1
ATOM 3127 N N . LEU A 1 388 ? 21.551 2.399 -20.697 1.00 73.38 388 LEU A N 1
ATOM 3128 C CA . LEU A 1 388 ? 20.695 3.548 -20.983 1.00 73.38 388 LEU A CA 1
ATOM 3129 C C . LEU A 1 388 ? 19.718 3.198 -22.108 1.00 73.38 388 LEU A C 1
ATOM 3131 O O . LEU A 1 388 ? 20.091 2.454 -23.012 1.00 73.38 388 LEU A O 1
ATOM 3135 N N . PRO A 1 389 ? 18.486 3.736 -22.087 1.00 67.62 389 PRO A N 1
ATOM 3136 C CA . PRO A 1 389 ? 17.567 3.578 -23.205 1.00 67.62 389 PRO A CA 1
ATOM 3137 C C . PRO A 1 389 ? 18.177 4.222 -24.453 1.00 67.62 389 PRO A C 1
ATOM 3139 O O . PRO A 1 389 ? 18.428 5.427 -24.463 1.00 67.62 389 PRO A O 1
ATOM 3142 N N . SER A 1 390 ? 18.404 3.435 -25.504 1.00 69.62 390 SER A N 1
ATOM 3143 C CA . SER A 1 390 ? 18.848 3.946 -26.800 1.00 69.62 390 SER A CA 1
ATOM 3144 C C . SER A 1 390 ? 17.783 3.669 -27.860 1.00 69.62 390 SER A C 1
ATOM 3146 O O . SER A 1 390 ? 17.489 2.506 -28.128 1.00 69.62 390 SER A O 1
ATOM 3148 N N . PRO A 1 391 ? 17.221 4.700 -28.519 1.00 65.81 391 PRO A N 1
ATOM 3149 C CA . PRO A 1 391 ? 16.223 4.511 -29.574 1.00 65.81 391 PRO A CA 1
ATOM 3150 C C . PRO A 1 391 ? 16.791 3.842 -30.837 1.00 65.81 391 PRO A C 1
ATOM 3152 O O . PRO A 1 391 ? 16.036 3.506 -31.743 1.00 65.81 391 PRO A O 1
ATOM 3155 N N . GLN A 1 392 ? 18.113 3.682 -30.918 1.00 69.88 392 GLN A N 1
ATOM 3156 C CA . GLN A 1 392 ? 18.804 3.047 -32.040 1.00 69.88 392 GLN A CA 1
ATOM 3157 C C . GLN A 1 392 ? 18.897 1.524 -31.878 1.00 69.88 392 GLN A C 1
ATOM 3159 O O . GLN A 1 392 ? 19.155 0.829 -32.857 1.00 69.88 392 GLN A O 1
ATOM 3164 N N . VAL A 1 393 ? 18.692 1.007 -30.662 1.00 76.31 393 VAL A N 1
ATOM 3165 C CA . VAL A 1 393 ? 18.799 -0.422 -30.368 1.00 76.31 393 VAL A CA 1
ATOM 3166 C C . VAL A 1 393 ? 17.407 -1.041 -30.419 1.00 76.31 393 VAL A C 1
ATOM 3168 O O . VAL A 1 393 ? 16.527 -0.700 -29.631 1.00 76.31 393 VAL A O 1
ATOM 3171 N N . VAL A 1 394 ? 17.215 -1.956 -31.365 1.00 85.69 394 VAL A N 1
ATOM 3172 C CA . VAL A 1 394 ? 15.979 -2.729 -31.516 1.00 85.69 394 VAL A CA 1
ATOM 3173 C C . VAL A 1 394 ? 16.104 -4.010 -30.685 1.00 85.69 394 VAL A C 1
ATOM 3175 O O . VAL A 1 394 ? 17.165 -4.638 -30.726 1.00 85.69 394 VAL A O 1
ATOM 3178 N N . PRO A 1 395 ? 15.070 -4.408 -29.924 1.00 92.62 395 PRO A N 1
ATOM 3179 C CA . PRO A 1 395 ? 15.097 -5.673 -29.203 1.00 92.62 395 PRO A CA 1
ATOM 3180 C C . PRO A 1 395 ? 15.148 -6.868 -30.166 1.00 92.62 395 PRO A C 1
ATOM 3182 O O . PRO A 1 395 ? 14.519 -6.861 -31.224 1.00 92.62 395 PRO A O 1
ATOM 3185 N N . LEU A 1 396 ? 15.884 -7.907 -29.771 1.00 93.44 396 LEU A N 1
ATOM 3186 C CA . LEU A 1 396 ? 15.946 -9.210 -30.437 1.00 93.44 396 LEU A CA 1
ATOM 3187 C C . LEU A 1 396 ? 14.589 -9.918 -30.417 1.00 93.44 396 LEU A C 1
ATOM 3189 O O . LEU A 1 396 ? 14.206 -10.572 -31.383 1.00 93.44 396 LEU A O 1
ATOM 3193 N N . ALA A 1 397 ? 13.872 -9.788 -29.302 1.00 94.94 397 ALA A N 1
ATOM 3194 C CA . ALA A 1 397 ? 12.533 -10.315 -29.112 1.00 94.94 397 ALA A CA 1
ATOM 3195 C C . ALA A 1 397 ? 11.776 -9.439 -28.108 1.00 94.94 397 ALA A C 1
ATOM 3197 O O . ALA A 1 397 ? 12.373 -8.891 -27.180 1.00 94.94 397 ALA A O 1
ATOM 3198 N N . THR A 1 398 ? 10.460 -9.351 -28.284 1.00 95.81 398 THR A N 1
ATOM 3199 C CA . THR A 1 398 ? 9.558 -8.636 -27.379 1.00 95.81 398 THR A CA 1
ATOM 3200 C C . THR A 1 398 ? 8.358 -9.519 -27.065 1.00 95.81 398 THR A C 1
ATOM 3202 O O . THR A 1 398 ? 7.824 -10.188 -27.948 1.00 95.81 398 THR A O 1
ATOM 3205 N N . CYS A 1 399 ? 7.914 -9.488 -25.814 1.00 95.69 399 CYS A N 1
ATOM 3206 C CA . CYS A 1 399 ? 6.695 -10.133 -25.335 1.00 95.69 399 CYS A CA 1
ATOM 3207 C C . CYS A 1 399 ? 5.901 -9.131 -24.481 1.00 95.69 399 CYS A C 1
ATOM 3209 O O . CYS A 1 399 ? 6.480 -8.238 -23.862 1.00 95.69 399 CYS A O 1
ATOM 3211 N N . THR A 1 400 ? 4.573 -9.248 -24.463 1.00 97.50 400 THR A N 1
ATOM 3212 C CA . THR A 1 400 ? 3.707 -8.478 -23.558 1.00 97.50 400 THR A CA 1
ATOM 3213 C C . THR A 1 400 ? 3.073 -9.424 -22.550 1.00 97.50 400 THR A C 1
ATOM 3215 O O . THR A 1 400 ? 2.534 -10.453 -22.938 1.00 97.50 400 THR A O 1
ATOM 3218 N N . VAL A 1 401 ? 3.130 -9.061 -21.271 1.00 97.38 401 VAL A N 1
ATOM 3219 C CA . VAL A 1 401 ? 2.577 -9.830 -20.154 1.00 97.38 401 VAL A CA 1
ATOM 3220 C C . VAL A 1 401 ? 1.494 -9.008 -19.477 1.00 97.38 401 VAL A C 1
ATOM 3222 O O . VAL A 1 401 ? 1.718 -7.863 -19.077 1.00 97.38 401 VAL A O 1
ATOM 3225 N N . GLU A 1 402 ? 0.316 -9.591 -19.324 1.00 97.75 402 GLU A N 1
ATOM 3226 C CA . GLU A 1 402 ? -0.832 -8.962 -18.687 1.00 97.75 402 GLU A CA 1
ATOM 3227 C C . GLU A 1 402 ? -0.934 -9.382 -17.222 1.00 97.75 402 GLU A C 1
ATOM 3229 O O . GLU A 1 402 ? -1.127 -10.554 -16.891 1.00 97.75 402 GLU A O 1
ATOM 3234 N N . ARG A 1 403 ? -0.835 -8.402 -16.325 1.00 97.12 403 ARG A N 1
ATOM 3235 C CA . ARG A 1 403 ? -0.898 -8.607 -14.876 1.00 97.12 403 ARG A CA 1
ATOM 3236 C C . ARG A 1 403 ? -2.164 -7.969 -14.319 1.00 97.12 403 ARG A C 1
ATOM 3238 O O . ARG A 1 403 ? -2.261 -6.746 -14.193 1.00 97.12 403 ARG A O 1
ATOM 3245 N N . TRP A 1 404 ? -3.147 -8.804 -14.016 1.00 97.62 404 TRP A N 1
ATOM 3246 C CA . TRP A 1 404 ? -4.457 -8.409 -13.508 1.00 97.62 404 TRP A CA 1
ATOM 3247 C C . TRP A 1 404 ? -4.443 -8.233 -11.987 1.00 97.62 404 TRP A C 1
ATOM 3249 O O . TRP A 1 404 ? -3.769 -8.964 -11.267 1.00 97.62 404 TRP A O 1
ATOM 3259 N N . TYR A 1 405 ? -5.221 -7.274 -11.490 1.00 97.44 405 TYR A N 1
ATOM 3260 C CA . TYR A 1 405 ? -5.450 -7.085 -10.049 1.00 97.44 405 TYR A CA 1
ATOM 3261 C C . TYR A 1 405 ? -6.775 -7.692 -9.577 1.00 97.44 405 TYR A C 1
ATOM 3263 O O . TYR A 1 405 ? -7.091 -7.655 -8.395 1.00 97.44 405 TYR A O 1
ATOM 3271 N N . VAL A 1 406 ? -7.548 -8.263 -10.500 1.00 97.69 406 VAL A N 1
ATOM 3272 C CA . VAL A 1 406 ? -8.851 -8.860 -10.238 1.00 97.69 406 VAL A CA 1
ATOM 3273 C C . VAL A 1 406 ? -9.000 -10.138 -11.055 1.00 97.69 406 VAL A C 1
ATOM 3275 O O . VAL A 1 406 ? -8.627 -10.188 -12.228 1.00 97.69 406 VAL A O 1
ATOM 3278 N N . GLY A 1 407 ? -9.490 -11.189 -10.410 1.00 96.50 407 GLY A N 1
ATOM 3279 C CA . GLY A 1 407 ? -9.680 -12.503 -11.002 1.00 96.50 407 GLY A CA 1
ATOM 3280 C C . GLY A 1 407 ? -10.915 -12.554 -11.900 1.00 96.50 407 GLY A C 1
ATOM 3281 O O . GLY A 1 407 ? -11.848 -11.762 -11.722 1.00 96.50 407 GLY A O 1
ATOM 3282 N N . PRO A 1 408 ? -10.962 -13.499 -12.854 1.00 95.50 408 PRO A N 1
ATOM 3283 C CA . PRO A 1 408 ? -12.126 -13.683 -13.710 1.00 95.50 408 PRO A CA 1
ATOM 3284 C C . PRO A 1 408 ? -13.412 -13.873 -12.895 1.00 95.50 408 PRO A C 1
ATOM 3286 O O . PRO A 1 408 ? -13.469 -14.695 -11.984 1.00 95.50 408 PRO A O 1
ATOM 3289 N N . GLY A 1 409 ? -14.455 -13.116 -13.237 1.00 96.00 409 GLY A N 1
ATOM 3290 C CA . GLY A 1 409 ? -15.779 -13.239 -12.621 1.00 96.00 409 GLY A CA 1
ATOM 3291 C C . GLY A 1 409 ? -15.928 -12.623 -11.226 1.00 96.00 409 GLY A C 1
ATOM 3292 O O . GLY A 1 409 ? -17.026 -12.690 -10.678 1.00 96.00 409 GLY A O 1
ATOM 3293 N N . VAL A 1 410 ? -14.883 -12.006 -10.661 1.00 98.25 410 VAL A N 1
ATOM 3294 C CA . VAL A 1 410 ? -15.024 -11.207 -9.436 1.00 98.25 410 VAL A CA 1
ATOM 3295 C C . VAL A 1 410 ? -15.877 -9.973 -9.738 1.00 98.25 410 VAL A C 1
ATOM 3297 O O . VAL A 1 410 ? -15.592 -9.198 -10.652 1.00 98.25 410 VAL A O 1
ATOM 3300 N N . GLU A 1 411 ? -16.928 -9.782 -8.953 1.00 98.12 411 GLU A N 1
ATOM 3301 C CA . GLU A 1 411 ? -17.855 -8.662 -9.072 1.00 98.12 411 GLU A CA 1
ATOM 3302 C C . GLU A 1 411 ? -17.425 -7.523 -8.140 1.00 98.12 411 GLU A C 1
ATOM 3304 O O . GLU A 1 411 ? -17.109 -7.762 -6.976 1.00 98.12 411 GLU A O 1
ATOM 3309 N N . ARG A 1 412 ? -17.441 -6.278 -8.631 1.00 98.31 412 ARG A N 1
ATOM 3310 C CA . ARG A 1 412 ? -17.208 -5.072 -7.823 1.00 98.31 412 ARG A CA 1
ATOM 3311 C C . ARG A 1 412 ? -18.509 -4.293 -7.659 1.00 98.31 412 ARG A C 1
ATOM 3313 O O . ARG A 1 412 ? -19.005 -3.710 -8.622 1.00 98.31 412 ARG A O 1
ATOM 3320 N N . VAL A 1 413 ? -18.997 -4.194 -6.428 1.00 98.19 413 VAL A N 1
ATOM 3321 C CA . VAL A 1 413 ? -20.222 -3.478 -6.054 1.00 98.19 413 VAL A CA 1
ATOM 3322 C C . VAL A 1 413 ? -19.858 -2.239 -5.226 1.00 98.19 413 VAL A C 1
ATOM 3324 O O . VAL A 1 413 ? -19.366 -2.378 -4.106 1.00 98.19 413 VAL A O 1
ATOM 3327 N N . PRO A 1 414 ? -20.072 -1.008 -5.726 1.00 98.06 414 PRO A N 1
ATOM 3328 C CA . PRO A 1 414 ? -19.896 0.197 -4.918 1.00 98.06 414 PRO A CA 1
ATOM 3329 C C . PRO A 1 414 ? -20.809 0.181 -3.684 1.00 98.06 414 PRO A C 1
ATOM 3331 O O . PRO A 1 414 ? -21.999 -0.107 -3.795 1.00 98.06 414 PRO A O 1
ATOM 3334 N N . VAL A 1 415 ? -20.273 0.537 -2.517 1.00 98.44 415 VAL A N 1
ATOM 3335 C CA . VAL A 1 415 ? -21.025 0.593 -1.257 1.00 98.44 415 VAL A CA 1
ATOM 3336 C C . VAL A 1 415 ? -21.240 2.046 -0.857 1.00 98.44 415 VAL A C 1
ATOM 3338 O O . VAL A 1 415 ? -20.295 2.768 -0.534 1.00 98.44 415 VAL A O 1
ATOM 3341 N N . LYS A 1 416 ? -22.510 2.456 -0.856 1.00 97.81 416 LYS A N 1
ATOM 3342 C CA . LYS A 1 416 ? -22.987 3.757 -0.376 1.00 97.81 416 LYS A CA 1
ATOM 3343 C C . LYS A 1 416 ? -24.283 3.563 0.412 1.00 97.81 416 LYS A C 1
ATOM 3345 O O . LYS A 1 416 ? -25.373 3.823 -0.087 1.00 97.81 416 LYS A O 1
ATOM 3350 N N . GLN A 1 417 ? -24.163 3.053 1.636 1.00 97.12 417 GLN A N 1
ATOM 3351 C CA . GLN A 1 417 ? -25.301 2.721 2.499 1.00 97.12 417 GLN A CA 1
ATOM 3352 C C . GLN A 1 417 ? -25.093 3.320 3.891 1.00 97.12 417 GLN A C 1
ATOM 3354 O O . GLN A 1 417 ? -24.048 3.128 4.508 1.00 97.12 417 GLN A O 1
ATOM 3359 N N . GLY A 1 418 ? -26.073 4.087 4.376 1.00 96.81 418 GLY A N 1
ATOM 3360 C CA . GLY A 1 418 ? -25.892 4.901 5.583 1.00 96.81 418 GLY A CA 1
ATOM 3361 C C . GLY A 1 418 ? -24.701 5.852 5.424 1.00 96.81 418 GLY A C 1
ATOM 3362 O O . GLY A 1 418 ? -24.563 6.505 4.384 1.00 96.81 418 GLY A O 1
ATOM 3363 N N . ARG A 1 419 ? -23.807 5.888 6.418 1.00 97.44 419 ARG A N 1
ATOM 3364 C CA . ARG A 1 419 ? -22.519 6.609 6.349 1.00 97.44 419 ARG A CA 1
ATOM 3365 C C . ARG A 1 419 ? -21.383 5.779 5.743 1.00 97.44 419 ARG A C 1
ATOM 3367 O O . ARG A 1 419 ? -20.381 6.365 5.354 1.00 97.44 419 ARG A O 1
ATOM 3374 N N . VAL A 1 420 ? -21.535 4.459 5.602 1.00 98.69 420 VAL A N 1
ATOM 3375 C CA . VAL A 1 420 ? -20.489 3.551 5.098 1.00 98.69 420 VAL A CA 1
ATOM 3376 C C . VAL A 1 420 ? -20.194 3.815 3.621 1.00 98.69 420 VAL A C 1
ATOM 3378 O O . VAL A 1 420 ? -21.108 3.838 2.786 1.00 98.69 420 VAL A O 1
ATOM 3381 N N . ARG A 1 421 ? -18.911 4.011 3.292 1.00 98.69 421 ARG A N 1
ATOM 3382 C CA . ARG A 1 421 ? -18.413 4.193 1.920 1.00 98.69 421 ARG A CA 1
ATOM 3383 C C . ARG A 1 421 ? -17.297 3.209 1.609 1.00 98.69 421 ARG A C 1
ATOM 3385 O O . ARG A 1 421 ? -16.332 3.088 2.362 1.00 98.69 421 ARG A O 1
ATOM 3392 N N . GLY A 1 422 ? -17.401 2.545 0.466 1.00 98.50 422 GLY A N 1
ATOM 3393 C CA . GLY A 1 422 ? -16.406 1.569 0.044 1.00 98.50 422 GLY A CA 1
ATOM 3394 C C . GLY A 1 422 ? -16.750 0.885 -1.270 1.00 98.50 422 GLY A C 1
ATOM 3395 O O . GLY A 1 422 ? -17.608 1.346 -2.025 1.00 98.50 422 GLY A O 1
ATOM 3396 N N . ALA A 1 423 ? -16.097 -0.241 -1.521 1.00 98.69 423 ALA A N 1
ATOM 3397 C CA . ALA A 1 423 ? -16.423 -1.147 -2.616 1.00 98.69 423 ALA A CA 1
ATOM 3398 C C . ALA A 1 423 ? -16.351 -2.593 -2.119 1.00 98.69 423 ALA A C 1
ATOM 3400 O O . ALA A 1 423 ? -15.357 -3.000 -1.520 1.00 98.69 423 ALA A O 1
ATOM 3401 N N . LEU A 1 424 ? -17.412 -3.356 -2.357 1.00 98.81 424 LEU A N 1
ATOM 3402 C CA . LEU A 1 424 ? -17.489 -4.775 -2.051 1.00 98.81 424 LEU A CA 1
ATOM 3403 C C . LEU A 1 424 ? -17.046 -5.577 -3.274 1.00 98.81 424 LEU A C 1
ATOM 3405 O O . LEU A 1 424 ? -17.588 -5.402 -4.363 1.00 98.81 424 LEU A O 1
ATOM 3409 N N . PHE A 1 425 ? -16.081 -6.466 -3.083 1.00 98.81 425 PHE A N 1
ATOM 3410 C CA . PHE A 1 425 ? -15.631 -7.424 -4.079 1.00 98.81 425 PHE A CA 1
ATOM 3411 C C . PHE A 1 425 ? -16.168 -8.808 -3.731 1.00 98.81 425 PHE A C 1
ATOM 3413 O O . PHE A 1 425 ? -15.961 -9.296 -2.619 1.00 98.81 425 PHE A O 1
ATOM 3420 N N . LEU A 1 426 ? -16.870 -9.432 -4.672 1.00 98.50 426 LEU A N 1
ATOM 3421 C CA . LEU A 1 426 ? -17.488 -10.742 -4.497 1.00 98.50 426 LEU A CA 1
ATOM 3422 C C . LEU A 1 426 ? -16.832 -11.752 -5.440 1.00 98.50 426 LEU A C 1
ATOM 3424 O O . LEU A 1 426 ? -16.773 -11.492 -6.644 1.00 98.50 426 LEU A O 1
ATOM 3428 N N . PRO A 1 427 ? -16.371 -12.906 -4.934 1.00 98.06 427 PRO A N 1
ATOM 3429 C CA . PRO A 1 427 ? -15.910 -13.993 -5.783 1.00 98.06 427 PRO A CA 1
ATOM 3430 C C . PRO A 1 427 ? -17.022 -14.482 -6.729 1.00 98.06 427 PRO A C 1
ATOM 3432 O O . PRO A 1 427 ? -18.213 -14.354 -6.409 1.00 98.06 427 PRO A O 1
ATOM 3435 N N . PRO A 1 428 ? -16.664 -15.083 -7.878 1.00 96.19 428 PRO A N 1
ATOM 3436 C CA . PRO A 1 428 ? -17.643 -15.736 -8.734 1.00 96.19 428 PRO A CA 1
ATOM 3437 C C . PRO A 1 428 ? -18.304 -16.921 -8.015 1.00 96.19 428 PRO A C 1
ATOM 3439 O O . PRO A 1 428 ? -17.681 -17.614 -7.211 1.00 96.19 428 PRO A O 1
ATOM 3442 N N . GLY A 1 429 ? -19.565 -17.191 -8.354 1.00 94.00 429 GLY A N 1
ATOM 3443 C CA . GLY A 1 429 ? -20.319 -18.336 -7.840 1.00 94.00 429 GLY A CA 1
ATOM 3444 C C . GLY A 1 429 ? -21.447 -17.972 -6.864 1.00 94.00 429 GLY A C 1
ATOM 3445 O O . GLY A 1 429 ? -21.751 -16.791 -6.654 1.00 94.00 429 GLY A O 1
ATOM 3446 N N . PRO A 1 430 ? -22.118 -18.995 -6.302 1.00 92.88 430 PRO A N 1
ATOM 3447 C CA . PRO A 1 430 ? -23.319 -18.805 -5.490 1.00 92.88 430 PRO A CA 1
ATOM 3448 C C . PRO A 1 430 ? -23.033 -18.242 -4.088 1.00 92.88 430 PRO A C 1
ATOM 3450 O O . PRO A 1 430 ? -23.908 -17.599 -3.511 1.00 92.88 430 PRO A O 1
ATOM 3453 N N . GLY A 1 431 ? -21.821 -18.433 -3.555 1.00 92.81 431 GLY A N 1
ATOM 3454 C CA . GLY A 1 431 ? -21.508 -18.144 -2.153 1.00 92.81 431 GLY A CA 1
ATOM 3455 C C . GLY A 1 431 ? -22.224 -19.104 -1.182 1.00 92.81 431 GLY A C 1
ATOM 3456 O O . GLY A 1 431 ? -22.716 -20.149 -1.614 1.00 92.81 431 GLY A O 1
ATOM 3457 N N . PRO A 1 432 ? -22.303 -18.766 0.119 1.00 95.69 432 PRO A N 1
ATOM 3458 C CA . PRO A 1 432 ? -21.702 -17.594 0.753 1.00 95.69 432 PRO A CA 1
ATOM 3459 C C . PRO A 1 432 ? -20.180 -17.736 0.922 1.00 95.69 432 PRO A C 1
ATOM 3461 O O . PRO A 1 432 ? -19.656 -18.837 1.063 1.00 95.69 432 PRO A O 1
ATOM 3464 N N . PHE A 1 433 ? -19.474 -16.610 0.939 1.00 97.44 433 PHE A N 1
ATOM 3465 C CA . PHE A 1 433 ? -18.016 -16.532 1.036 1.00 97.44 433 PHE A CA 1
ATOM 3466 C C . PHE A 1 433 ? -17.585 -15.956 2.391 1.00 97.44 433 PHE A C 1
ATOM 3468 O O . PHE A 1 433 ? -18.283 -15.083 2.914 1.00 97.44 433 PHE A O 1
ATOM 3475 N N . PRO A 1 434 ? -16.446 -16.376 2.970 1.00 97.88 434 PRO A N 1
ATOM 3476 C CA . PRO A 1 434 ? -15.896 -15.723 4.157 1.00 97.88 434 PRO A CA 1
ATOM 3477 C C . PRO A 1 434 ? -15.688 -14.217 3.927 1.00 97.88 434 PRO A C 1
ATOM 3479 O O . PRO A 1 434 ? -15.114 -13.803 2.918 1.00 97.88 434 PRO A O 1
ATOM 3482 N N . GLY A 1 435 ? -16.204 -13.401 4.851 1.00 98.38 435 GLY A N 1
ATOM 3483 C CA . GLY A 1 435 ? -16.189 -11.941 4.757 1.00 98.38 435 GLY A CA 1
ATOM 3484 C C . GLY A 1 435 ? -14.910 -11.321 5.317 1.00 98.38 435 GLY A C 1
ATOM 3485 O O . GLY A 1 435 ? -14.457 -11.712 6.393 1.00 98.38 435 GLY A O 1
ATOM 3486 N N . VAL A 1 436 ? -14.355 -10.325 4.623 1.00 98.81 436 VAL A N 1
ATOM 3487 C CA . VAL A 1 436 ? -13.182 -9.558 5.071 1.00 98.81 436 VAL A CA 1
ATOM 3488 C C . VAL A 1 436 ? -13.408 -8.055 4.879 1.00 98.81 436 VAL A C 1
ATOM 3490 O O . VAL A 1 436 ? -13.911 -7.629 3.844 1.00 98.81 436 VAL A O 1
ATOM 3493 N N . ILE A 1 437 ? -13.010 -7.230 5.845 1.00 98.94 437 ILE A N 1
ATOM 3494 C CA . ILE A 1 437 ? -12.914 -5.769 5.685 1.00 98.94 437 ILE A CA 1
ATOM 3495 C C . ILE A 1 437 ? -11.448 -5.389 5.491 1.00 98.94 437 ILE A C 1
ATOM 3497 O O . ILE A 1 437 ? -10.599 -5.743 6.306 1.00 98.94 437 ILE A O 1
ATOM 3501 N N . ASP A 1 438 ? -11.155 -4.649 4.426 1.00 98.94 438 ASP A N 1
ATOM 3502 C CA . ASP A 1 438 ? -9.811 -4.208 4.056 1.00 98.94 438 ASP A CA 1
ATOM 3503 C C . ASP A 1 438 ? -9.658 -2.689 4.224 1.00 98.94 438 ASP A C 1
ATOM 3505 O O . ASP A 1 438 ? -10.436 -1.907 3.672 1.00 98.94 438 ASP A O 1
ATOM 3509 N N . MET A 1 439 ? -8.646 -2.270 4.990 1.00 98.62 439 MET A N 1
ATOM 3510 C CA . MET A 1 439 ? -8.387 -0.873 5.345 1.00 98.62 439 MET A CA 1
ATOM 3511 C C . MET A 1 439 ? -6.932 -0.462 5.094 1.00 98.62 439 MET A C 1
ATOM 3513 O O . MET A 1 439 ? -5.968 -1.129 5.486 1.00 98.62 439 MET A O 1
ATOM 3517 N N . PHE A 1 440 ? -6.767 0.715 4.494 1.00 96.62 440 PHE A N 1
ATOM 3518 C CA . PHE A 1 440 ? -5.464 1.341 4.264 1.00 96.62 440 PHE A CA 1
ATOM 3519 C C . PHE A 1 440 ? -5.172 2.478 5.256 1.00 96.62 440 PHE A C 1
ATOM 3521 O O . PHE A 1 440 ? -5.986 2.816 6.108 1.00 96.62 440 PHE A O 1
ATOM 3528 N N . GLY A 1 441 ? -3.957 3.027 5.182 1.00 91.62 441 GLY A N 1
ATOM 3529 C CA . GLY A 1 441 ? -3.418 3.974 6.157 1.00 91.62 441 GLY A CA 1
ATOM 3530 C C . GLY A 1 441 ? -3.863 5.434 6.011 1.00 91.62 441 GLY A C 1
ATOM 3531 O O . GLY A 1 441 ? -4.849 5.777 5.363 1.00 91.62 441 GLY A O 1
ATOM 3532 N N . GLY A 1 442 ? -3.057 6.329 6.589 1.00 87.06 442 GLY A N 1
ATOM 3533 C CA . GLY A 1 442 ? -3.345 7.762 6.745 1.00 87.06 442 GLY A CA 1
ATOM 3534 C C . GLY A 1 442 ? -3.378 8.617 5.468 1.00 87.06 442 GLY A C 1
ATOM 3535 O O . GLY A 1 442 ? -3.422 9.838 5.571 1.00 87.06 442 GLY A O 1
ATOM 3536 N N . ALA A 1 443 ? -3.371 8.025 4.271 1.00 89.06 443 ALA A N 1
ATOM 3537 C CA . ALA A 1 443 ? -3.526 8.773 3.018 1.00 89.06 443 ALA A CA 1
ATOM 3538 C C . ALA A 1 443 ? -4.995 9.120 2.695 1.00 89.06 443 ALA A C 1
ATOM 3540 O O . ALA A 1 443 ? -5.245 10.007 1.871 1.00 89.06 443 ALA A O 1
ATOM 3541 N N . GLY A 1 444 ? -5.947 8.417 3.323 1.00 92.81 444 GLY A N 1
ATOM 3542 C CA . GLY A 1 444 ? -7.374 8.510 3.024 1.00 92.81 444 GLY A CA 1
ATOM 3543 C C . GLY A 1 444 ? -7.715 8.033 1.609 1.00 92.81 444 GLY A C 1
ATOM 3544 O O . GLY A 1 444 ? -6.864 7.527 0.869 1.00 92.81 444 GLY A O 1
ATOM 3545 N N . GLY A 1 445 ? -8.967 8.234 1.206 1.00 95.75 445 GLY A N 1
ATOM 3546 C CA . GLY A 1 445 ? -9.464 7.723 -0.070 1.00 95.75 445 GLY A CA 1
ATOM 3547 C C . GLY A 1 445 ? -9.890 6.254 0.005 1.00 95.75 445 GLY A C 1
ATOM 3548 O O . GLY A 1 445 ? -9.890 5.642 1.071 1.00 95.75 445 GLY A O 1
ATOM 3549 N N . LEU A 1 446 ? -10.235 5.696 -1.155 1.00 97.25 446 LEU A N 1
ATOM 3550 C CA . LEU A 1 446 ? -10.544 4.280 -1.332 1.00 97.25 446 LEU A CA 1
ATOM 3551 C C . LEU A 1 446 ? -9.418 3.615 -2.136 1.00 97.25 446 LEU A C 1
ATOM 3553 O O . LEU A 1 446 ? -9.005 4.135 -3.177 1.00 97.25 446 LEU A O 1
ATOM 3557 N N . ILE A 1 447 ? -8.894 2.501 -1.625 1.00 96.38 447 ILE A N 1
ATOM 3558 C CA . ILE A 1 447 ? -7.817 1.715 -2.237 1.00 96.38 447 ILE A CA 1
ATOM 3559 C C . ILE A 1 447 ? -8.299 0.269 -2.330 1.00 96.38 447 ILE A C 1
ATOM 3561 O O . ILE A 1 447 ? -8.713 -0.299 -1.329 1.00 96.38 447 ILE A O 1
ATOM 3565 N N . GLU A 1 448 ? -8.249 -0.307 -3.532 1.00 98.00 448 GLU A N 1
ATOM 3566 C CA . GLU A 1 448 ? -9.006 -1.528 -3.855 1.00 98.00 448 GLU A CA 1
ATOM 3567 C C . GLU A 1 448 ? -8.129 -2.702 -4.315 1.00 98.00 448 GLU A C 1
ATOM 3569 O O . GLU A 1 448 ? -8.606 -3.830 -4.434 1.00 98.00 448 GLU A O 1
ATOM 3574 N N . PHE A 1 449 ? -6.842 -2.464 -4.589 1.00 97.31 449 PHE A N 1
ATOM 3575 C CA . PHE A 1 449 ? -5.968 -3.469 -5.204 1.00 97.31 449 PHE A CA 1
ATOM 3576 C C . PHE A 1 449 ? -5.747 -4.704 -4.323 1.00 97.31 449 PHE A C 1
ATOM 3578 O O . PHE A 1 449 ? -5.637 -5.806 -4.842 1.00 97.31 449 PHE A O 1
ATOM 3585 N N . ARG A 1 450 ? -5.712 -4.555 -2.993 1.00 98.31 450 ARG A N 1
ATOM 3586 C CA . ARG A 1 450 ? -5.584 -5.701 -2.081 1.00 98.31 450 ARG A CA 1
ATOM 3587 C C . ARG A 1 450 ? -6.911 -6.444 -1.935 1.00 98.31 450 ARG A C 1
ATOM 3589 O O . ARG A 1 450 ? -6.921 -7.671 -1.955 1.00 98.31 450 ARG A O 1
ATOM 3596 N N . SER A 1 451 ? -8.023 -5.716 -1.862 1.00 98.56 451 SER A N 1
ATOM 3597 C CA . SER A 1 451 ? -9.361 -6.293 -1.709 1.00 98.56 451 SER A CA 1
ATOM 3598 C C . SER A 1 451 ? -9.782 -7.119 -2.924 1.00 98.56 451 SER A C 1
ATOM 3600 O O . SER A 1 451 ? -10.303 -8.220 -2.773 1.00 98.56 451 SER A O 1
ATOM 3602 N N . SER A 1 452 ? -9.504 -6.618 -4.128 1.00 98.44 452 SER A N 1
ATOM 3603 C CA . SER A 1 452 ? -9.760 -7.333 -5.387 1.00 98.44 452 SER A CA 1
ATOM 3604 C C . SER A 1 452 ? -8.928 -8.614 -5.514 1.00 98.44 452 SER A C 1
ATOM 3606 O O . SER A 1 452 ? -9.457 -9.649 -5.927 1.00 98.44 452 SER A O 1
ATOM 3608 N N . LEU A 1 453 ? -7.665 -8.595 -5.077 1.00 98.38 453 LEU A N 1
ATOM 3609 C CA . LEU A 1 453 ? -6.831 -9.798 -5.024 1.00 98.38 453 LEU A CA 1
ATOM 3610 C C . LEU A 1 453 ? -7.336 -10.810 -3.994 1.00 98.38 453 LEU A C 1
ATOM 3612 O O . LEU A 1 453 ? -7.482 -11.978 -4.337 1.00 98.38 453 LEU A O 1
ATOM 3616 N N . LEU A 1 454 ? -7.691 -10.382 -2.779 1.00 98.50 454 LEU A N 1
ATOM 3617 C CA . LEU A 1 454 ? -8.312 -11.270 -1.787 1.00 98.50 454 LEU A CA 1
ATOM 3618 C C . LEU A 1 454 ? -9.625 -11.876 -2.309 1.00 98.50 454 LEU A C 1
ATOM 3620 O O . LEU A 1 454 ? -9.858 -13.070 -2.143 1.00 98.50 454 LEU A O 1
ATOM 3624 N N . ALA A 1 455 ? -10.460 -11.107 -3.010 1.00 98.56 455 ALA A N 1
ATOM 3625 C CA . ALA A 1 455 ? -11.680 -11.648 -3.609 1.00 98.56 455 ALA A CA 1
ATOM 3626 C C . ALA A 1 455 ? -11.409 -12.671 -4.715 1.00 98.56 455 ALA A C 1
ATOM 3628 O O . ALA A 1 455 ? -12.142 -13.648 -4.868 1.00 98.56 455 ALA A O 1
ATOM 3629 N N . SER A 1 456 ? -10.289 -12.518 -5.416 1.00 97.94 456 SER A N 1
ATOM 3630 C CA . SER A 1 456 ? -9.796 -13.513 -6.373 1.00 97.94 456 SER A CA 1
ATOM 3631 C C . SER A 1 456 ? -9.334 -14.813 -5.699 1.00 97.94 456 SER A C 1
ATOM 3633 O O . SER A 1 456 ? -9.165 -15.819 -6.381 1.00 97.94 456 SER A O 1
ATOM 3635 N N . ARG A 1 457 ? -9.165 -14.810 -4.368 1.00 97.00 457 ARG A N 1
ATOM 3636 C CA . ARG A 1 457 ? -8.883 -15.980 -3.517 1.00 97.00 457 ARG A CA 1
ATOM 3637 C C . ARG A 1 457 ? -10.123 -16.499 -2.777 1.00 97.00 457 ARG A C 1
ATOM 3639 O O . ARG A 1 457 ? -9.995 -17.293 -1.861 1.00 97.00 457 ARG A O 1
ATOM 3646 N N . GLY A 1 458 ? -11.327 -16.060 -3.153 1.00 96.75 458 GLY A N 1
ATOM 3647 C CA . GLY A 1 458 ? -12.573 -16.618 -2.614 1.00 96.75 458 GLY A CA 1
ATOM 3648 C C . GLY A 1 458 ? -13.119 -15.943 -1.352 1.00 96.75 458 GLY A C 1
ATOM 3649 O O . GLY A 1 458 ? -14.035 -16.487 -0.737 1.00 96.75 458 GLY A O 1
ATOM 3650 N N . PHE A 1 459 ? -12.624 -14.756 -0.987 1.00 98.25 459 PHE A N 1
ATOM 3651 C CA . PHE A 1 459 ? -13.177 -13.944 0.105 1.00 98.25 459 PHE A CA 1
ATOM 3652 C C . PHE A 1 459 ? -14.167 -12.888 -0.412 1.00 98.25 459 PHE A C 1
ATOM 3654 O O . PHE A 1 459 ? -13.925 -12.248 -1.428 1.00 98.25 459 PHE A O 1
ATOM 3661 N N . ALA A 1 460 ? -15.264 -12.634 0.298 1.00 98.56 460 ALA A N 1
ATOM 3662 C CA . ALA A 1 460 ? -16.081 -11.445 0.046 1.00 98.56 460 ALA A CA 1
ATOM 3663 C C . ALA A 1 460 ? -15.459 -10.250 0.779 1.00 98.56 460 ALA A C 1
ATOM 3665 O O . ALA A 1 460 ? -15.474 -10.214 2.009 1.00 98.56 460 ALA A O 1
ATOM 3666 N N . VAL A 1 461 ? -14.893 -9.285 0.049 1.00 98.88 461 VAL A N 1
ATOM 3667 C CA . VAL A 1 461 ? -14.029 -8.255 0.651 1.00 98.88 461 VAL A CA 1
ATOM 3668 C C . VAL A 1 461 ? -14.583 -6.852 0.487 1.00 98.88 461 VAL A C 1
ATOM 3670 O O . VAL A 1 461 ? -14.739 -6.365 -0.629 1.00 98.88 461 VAL A O 1
ATOM 3673 N N . LEU A 1 462 ? -14.826 -6.170 1.603 1.00 98.88 462 LEU A N 1
ATOM 3674 C CA . LEU A 1 462 ? -15.180 -4.757 1.632 1.00 98.88 462 LEU A CA 1
ATOM 3675 C C . LEU A 1 462 ? -13.913 -3.902 1.731 1.00 98.88 462 LEU A C 1
ATOM 3677 O O . LEU A 1 462 ? -13.334 -3.772 2.808 1.00 98.88 462 LEU A O 1
ATOM 3681 N N . ALA A 1 463 ? -13.520 -3.273 0.624 1.00 98.81 463 ALA A N 1
ATOM 3682 C CA . ALA A 1 463 ? -12.574 -2.164 0.639 1.00 98.81 463 ALA A CA 1
ATOM 3683 C C . ALA A 1 463 ? -13.243 -0.973 1.339 1.00 98.81 463 ALA A C 1
ATOM 3685 O O . ALA A 1 463 ? -14.193 -0.397 0.799 1.00 98.81 463 ALA A O 1
ATOM 3686 N N . LEU A 1 464 ? -12.789 -0.617 2.541 1.00 98.81 464 LEU A N 1
ATOM 3687 C CA . LEU A 1 464 ? -13.444 0.385 3.380 1.00 98.81 464 LEU A CA 1
ATOM 3688 C C . LEU A 1 464 ? -12.654 1.697 3.390 1.00 98.81 464 LEU A C 1
ATOM 3690 O O . LEU A 1 464 ? -11.530 1.769 3.891 1.00 98.81 464 LEU A O 1
ATOM 3694 N N . ALA A 1 465 ? -13.271 2.764 2.883 1.00 98.44 465 ALA A N 1
ATOM 3695 C CA . ALA A 1 465 ? -12.786 4.120 3.107 1.00 98.44 465 ALA A CA 1
ATOM 3696 C C . ALA A 1 465 ? -13.316 4.629 4.452 1.00 98.44 465 ALA A C 1
ATOM 3698 O O . ALA A 1 465 ? -14.436 4.303 4.829 1.00 98.44 465 ALA A O 1
ATOM 3699 N N . PHE A 1 466 ? -12.550 5.449 5.172 1.00 98.06 466 PHE A N 1
ATOM 3700 C CA . PHE A 1 466 ? -13.001 6.039 6.446 1.00 98.06 466 PHE A CA 1
ATOM 3701 C C . PHE A 1 466 ? -12.721 7.548 6.576 1.00 98.06 466 PHE A C 1
ATOM 3703 O O . PHE A 1 466 ? -13.199 8.180 7.511 1.00 98.06 466 PHE A O 1
ATOM 3710 N N . PHE A 1 467 ? -12.013 8.152 5.612 1.00 97.81 467 PHE A N 1
ATOM 3711 C CA . PHE A 1 467 ? -11.900 9.606 5.424 1.00 97.81 467 PHE A CA 1
ATOM 3712 C C . PHE A 1 467 ? -11.323 9.928 4.032 1.00 97.81 467 PHE A C 1
ATOM 3714 O O . PHE A 1 467 ? -10.747 9.067 3.361 1.00 97.81 467 PHE A O 1
ATOM 3721 N N . GLY A 1 468 ? -11.450 11.177 3.580 1.00 95.81 468 GLY A N 1
ATOM 3722 C CA . GLY A 1 468 ? -10.848 11.674 2.336 1.00 95.81 468 GLY A CA 1
ATOM 3723 C C . GLY A 1 468 ? -11.438 11.074 1.052 1.00 95.81 468 GLY A C 1
ATOM 3724 O O . GLY A 1 468 ? -10.768 11.091 0.010 1.00 95.81 468 GLY A O 1
ATOM 3725 N N . TYR A 1 469 ? -12.662 10.538 1.122 1.00 97.44 469 TYR A N 1
ATOM 3726 C CA . TYR A 1 469 ? -13.363 9.848 0.036 1.00 97.44 469 TYR A CA 1
ATOM 3727 C C . TYR A 1 469 ? -14.853 10.213 0.003 1.00 97.44 469 TYR A C 1
ATOM 3729 O O . TYR A 1 469 ? -15.499 10.185 1.045 1.00 97.44 469 TYR A O 1
ATOM 3737 N N . ASP A 1 470 ? -15.390 10.493 -1.189 1.00 96.75 470 ASP A N 1
ATOM 3738 C CA . ASP A 1 470 ? -16.799 10.868 -1.407 1.00 96.75 470 ASP A CA 1
ATOM 3739 C C . ASP A 1 470 ? -17.263 11.970 -0.425 1.00 96.75 470 ASP A C 1
ATOM 3741 O O . ASP A 1 470 ? -16.638 13.032 -0.354 1.00 96.75 470 ASP A O 1
ATOM 3745 N N . ASP A 1 471 ? -18.316 11.711 0.346 1.00 97.25 471 ASP A N 1
ATOM 3746 C CA . ASP A 1 471 ? -18.914 12.583 1.358 1.00 97.25 471 ASP A CA 1
ATOM 3747 C C . ASP A 1 471 ? -18.390 12.322 2.785 1.00 97.25 471 ASP A C 1
ATOM 3749 O O . ASP A 1 471 ? -18.901 12.903 3.744 1.00 97.25 471 ASP A O 1
ATOM 3753 N N . LEU A 1 472 ? -17.354 11.490 2.949 1.00 98.00 472 LEU A N 1
ATOM 3754 C CA . LEU A 1 472 ? -16.675 11.324 4.236 1.00 98.00 472 LEU A CA 1
ATOM 3755 C C . LEU A 1 472 ? -15.879 12.588 4.618 1.00 98.00 472 LEU A C 1
ATOM 3757 O O . LEU A 1 472 ? -15.461 13.360 3.744 1.00 98.00 472 LEU A O 1
ATOM 3761 N N . PRO A 1 473 ? -15.577 12.780 5.919 1.00 96.50 473 PRO A N 1
ATOM 3762 C CA . PRO A 1 473 ? -14.710 13.863 6.375 1.00 96.50 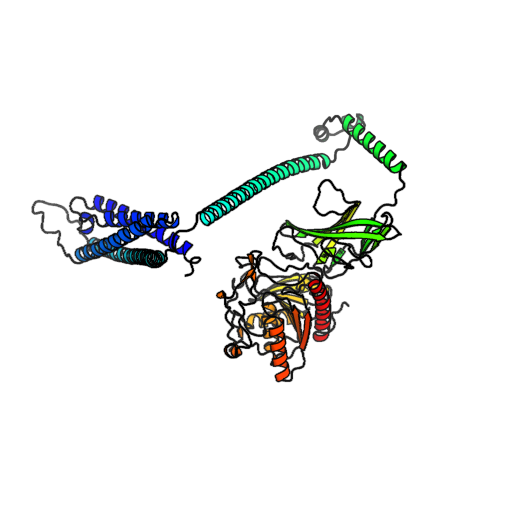473 PRO A CA 1
ATOM 3763 C C . PRO A 1 473 ? -13.389 13.913 5.602 1.00 96.50 473 PRO A C 1
ATOM 3765 O O . PRO A 1 473 ? -12.774 12.884 5.330 1.00 96.50 473 PRO A O 1
ATOM 3768 N N . GLN A 1 474 ? -12.915 15.112 5.255 1.00 94.69 474 GLN A N 1
ATOM 3769 C CA . GLN A 1 474 ? -11.664 15.266 4.497 1.00 94.69 474 GLN A CA 1
ATOM 3770 C C . GLN A 1 474 ? -10.414 14.925 5.320 1.00 94.69 474 GLN A C 1
ATOM 3772 O O . GLN A 1 474 ? -9.390 14.546 4.755 1.00 94.69 474 GLN A O 1
ATOM 3777 N N . VAL A 1 475 ? -10.502 15.050 6.644 1.00 93.56 475 VAL A N 1
ATOM 3778 C CA . VAL A 1 475 ? -9.434 14.746 7.599 1.00 93.56 475 VAL A CA 1
ATOM 3779 C C . VAL A 1 475 ? -9.957 13.794 8.667 1.00 93.56 475 VAL A C 1
ATOM 3781 O O . VAL A 1 475 ? -11.132 13.849 9.030 1.00 93.56 475 VAL A O 1
ATOM 3784 N N . LEU A 1 476 ? -9.079 12.940 9.183 1.00 95.31 476 LEU A N 1
ATOM 3785 C CA . LEU A 1 476 ? -9.405 12.012 10.259 1.00 95.31 476 LEU A CA 1
ATOM 3786 C C . LEU A 1 476 ? -9.157 12.676 11.621 1.00 95.31 476 LEU A C 1
ATOM 3788 O O . LEU A 1 476 ? -8.063 12.579 12.176 1.00 95.31 476 LEU A O 1
ATOM 3792 N N . ALA A 1 477 ? -10.161 13.394 12.123 1.00 94.88 477 ALA A N 1
ATOM 3793 C CA . ALA A 1 477 ? -10.086 14.082 13.415 1.00 94.88 477 ALA A CA 1
ATOM 3794 C C . ALA A 1 477 ? -10.307 13.141 14.613 1.00 94.88 477 ALA A C 1
ATOM 3796 O O . ALA A 1 477 ? -9.705 13.339 15.663 1.00 94.88 477 ALA A O 1
ATOM 3797 N N . GLU A 1 478 ? -11.131 12.109 14.437 1.00 96.75 478 GLU A N 1
ATOM 3798 C CA . GLU A 1 478 ? -11.464 11.093 15.438 1.00 96.75 478 GLU A CA 1
ATOM 3799 C C . GLU A 1 478 ? -11.684 9.749 14.726 1.00 96.75 478 GLU A C 1
ATOM 3801 O O . GLU A 1 478 ? -12.229 9.714 13.619 1.00 96.75 478 GLU A O 1
ATOM 3806 N N . VAL A 1 479 ? -11.258 8.646 15.344 1.00 97.94 479 VAL A N 1
ATOM 3807 C CA . VAL A 1 479 ? -11.647 7.290 14.938 1.00 97.94 479 VAL A CA 1
ATOM 3808 C C . VAL A 1 479 ? -12.958 6.951 15.643 1.00 97.94 479 VAL A C 1
ATOM 3810 O O . VAL A 1 479 ? -12.961 6.539 16.800 1.00 97.94 479 VAL A O 1
ATOM 3813 N N . ASP A 1 480 ? -14.075 7.146 14.948 1.00 97.88 480 ASP A N 1
ATOM 3814 C CA . ASP A 1 480 ? -15.399 6.748 15.432 1.00 97.88 480 ASP A CA 1
ATOM 3815 C C . ASP A 1 480 ? -15.639 5.265 15.125 1.00 97.88 480 ASP A C 1
ATOM 3817 O O . ASP A 1 480 ? -15.912 4.901 13.978 1.00 97.88 480 ASP A O 1
ATOM 3821 N N . LEU A 1 481 ? -15.522 4.406 16.139 1.00 98.50 481 LEU A N 1
ATOM 3822 C CA . LEU A 1 481 ? -15.602 2.958 15.965 1.00 98.50 481 LEU A CA 1
ATOM 3823 C C . LEU A 1 481 ? -17.012 2.473 15.582 1.00 98.50 481 LEU A C 1
ATOM 3825 O O . LEU A 1 481 ? -17.138 1.405 14.983 1.00 98.50 481 LEU A O 1
ATOM 3829 N N . GLU A 1 482 ? -18.056 3.272 15.833 1.00 98.50 482 GLU A N 1
ATOM 3830 C CA . GLU A 1 482 ? -19.434 2.962 15.418 1.00 98.50 482 GLU A CA 1
ATOM 3831 C C . GLU A 1 482 ? -19.537 2.896 13.881 1.00 98.50 482 GLU A C 1
ATOM 3833 O O . GLU A 1 482 ? -20.238 2.043 13.345 1.00 98.50 482 GLU A O 1
ATOM 3838 N N . TYR A 1 483 ? -18.737 3.691 13.152 1.00 98.75 483 TYR A N 1
ATOM 3839 C CA . TYR A 1 483 ? -18.612 3.592 11.689 1.00 98.75 483 TYR A CA 1
ATOM 3840 C C . TYR A 1 483 ? -18.198 2.195 11.219 1.00 98.75 483 TYR A C 1
ATOM 3842 O O . TYR A 1 483 ? -18.706 1.659 10.233 1.00 98.75 483 TYR A O 1
ATOM 3850 N N . PHE A 1 484 ? -17.219 1.623 11.913 1.00 98.75 484 PHE A N 1
ATOM 3851 C CA . PHE A 1 484 ? -16.623 0.347 11.552 1.00 98.75 484 PHE A CA 1
ATOM 3852 C C . PHE A 1 484 ? -17.514 -0.813 12.015 1.00 98.75 484 PHE A C 1
ATOM 3854 O O . PHE A 1 484 ? -17.599 -1.823 11.317 1.00 98.75 484 PHE A O 1
ATOM 3861 N N . GLU A 1 485 ? -18.244 -0.643 13.125 1.00 98.75 485 GLU A N 1
ATOM 3862 C CA . GLU A 1 485 ? -19.325 -1.544 13.550 1.00 98.75 485 GLU A CA 1
ATOM 3863 C C . GLU A 1 485 ? -20.463 -1.573 12.511 1.00 98.75 485 GLU A C 1
ATOM 3865 O O . GLU A 1 485 ? -20.928 -2.648 12.128 1.00 98.75 485 GLU A O 1
ATOM 3870 N N . GLU A 1 486 ? -20.875 -0.419 11.977 1.00 98.69 486 GLU A N 1
ATOM 3871 C CA . GLU A 1 486 ? -21.851 -0.338 10.883 1.00 98.69 486 GLU A CA 1
ATOM 3872 C C . GLU A 1 486 ? -21.366 -1.065 9.622 1.00 98.69 486 GLU A C 1
ATOM 3874 O O . GLU A 1 486 ? -22.133 -1.824 9.025 1.00 98.69 486 GLU A O 1
ATOM 3879 N N . ALA A 1 487 ? -20.098 -0.887 9.234 1.00 98.75 487 ALA A N 1
ATOM 3880 C CA . ALA A 1 487 ? -19.505 -1.576 8.088 1.00 98.75 487 ALA A CA 1
ATOM 3881 C C . ALA A 1 487 ? -19.446 -3.103 8.288 1.00 98.75 487 ALA A C 1
ATOM 3883 O O . ALA A 1 487 ? -19.789 -3.855 7.374 1.00 98.75 487 ALA A O 1
ATOM 3884 N N . ALA A 1 488 ? -19.077 -3.563 9.488 1.00 98.69 488 ALA A N 1
ATOM 3885 C CA . ALA A 1 488 ? -19.086 -4.977 9.864 1.00 98.69 488 ALA A CA 1
ATOM 3886 C C . ALA A 1 488 ? -20.488 -5.589 9.771 1.00 98.69 488 ALA A C 1
ATOM 3888 O O . ALA A 1 488 ? -20.686 -6.624 9.129 1.00 98.69 488 ALA A O 1
ATOM 3889 N N . ASN A 1 489 ? -21.480 -4.910 10.346 1.00 98.19 489 ASN A N 1
ATOM 3890 C CA . ASN A 1 489 ? -22.871 -5.349 10.312 1.00 98.19 489 ASN A CA 1
ATOM 3891 C C . ASN A 1 489 ? -23.451 -5.329 8.892 1.00 98.19 489 ASN A C 1
ATOM 3893 O O . ASN A 1 489 ? -24.243 -6.202 8.541 1.00 98.19 489 ASN A O 1
ATOM 3897 N N . LEU A 1 490 ? -23.076 -4.346 8.071 1.00 98.06 490 LEU A N 1
ATOM 3898 C CA . LEU A 1 490 ? -23.466 -4.278 6.665 1.00 98.06 490 LEU A CA 1
ATOM 3899 C C . LEU A 1 490 ? -22.918 -5.475 5.888 1.00 98.06 490 LEU A C 1
ATOM 3901 O O . LEU A 1 490 ? -23.676 -6.118 5.162 1.00 98.06 490 LEU A O 1
ATOM 3905 N N . LEU A 1 491 ? -21.632 -5.794 6.062 1.00 98.44 491 LEU A N 1
ATOM 3906 C CA . LEU A 1 491 ? -21.005 -6.914 5.368 1.00 98.44 491 LEU A CA 1
ATOM 3907 C C . LEU A 1 491 ? -21.636 -8.252 5.779 1.00 98.44 491 LEU A C 1
ATOM 3909 O O . LEU A 1 491 ? -22.007 -9.032 4.908 1.00 98.44 491 LEU A O 1
ATOM 3913 N N . LEU A 1 492 ? -21.837 -8.492 7.079 1.00 97.94 492 LEU A N 1
ATOM 3914 C CA . LEU A 1 492 ? -22.450 -9.732 7.584 1.00 97.94 492 LEU A CA 1
ATOM 3915 C C . LEU A 1 492 ? -23.913 -9.922 7.164 1.00 97.94 492 LEU A C 1
ATOM 3917 O O . LEU A 1 492 ? -24.378 -11.054 7.074 1.00 97.94 492 LEU A O 1
ATOM 3921 N N . LYS A 1 493 ? -24.649 -8.837 6.898 1.00 97.06 493 LYS A N 1
ATOM 3922 C CA . LYS A 1 493 ? -26.028 -8.905 6.385 1.00 97.06 493 LYS A CA 1
ATOM 3923 C C . LYS A 1 493 ? -26.102 -9.265 4.901 1.00 97.06 493 LYS A C 1
ATOM 3925 O O . LYS A 1 493 ? -27.189 -9.572 4.412 1.00 97.06 493 LYS A O 1
ATOM 3930 N N . HIS A 1 494 ? -24.995 -9.187 4.166 1.00 97.56 494 HIS A N 1
ATOM 3931 C CA . HIS A 1 494 ? -25.000 -9.461 2.737 1.00 97.56 494 HIS A CA 1
ATOM 3932 C C . HIS A 1 494 ? -25.233 -10.964 2.477 1.00 97.56 494 HIS A C 1
ATOM 3934 O O . HIS A 1 494 ? -24.514 -11.793 3.031 1.00 97.56 494 HIS A O 1
ATOM 3940 N N . PRO A 1 495 ? -26.168 -11.359 1.590 1.00 96.44 495 PRO A N 1
ATOM 3941 C CA . PRO A 1 495 ? -26.581 -12.762 1.431 1.00 96.44 495 PRO A CA 1
ATOM 3942 C C . PRO A 1 495 ? -25.466 -13.692 0.930 1.00 96.44 495 PRO A C 1
ATOM 3944 O O . PRO A 1 495 ? -25.520 -14.898 1.147 1.00 96.44 495 PRO A O 1
ATOM 3947 N N . LYS A 1 496 ? -24.447 -13.138 0.262 1.00 96.88 496 LYS A N 1
ATOM 3948 C CA . LYS A 1 496 ? -23.260 -13.885 -0.186 1.00 96.88 496 LYS A CA 1
ATOM 3949 C C . LYS A 1 496 ? -22.106 -13.895 0.825 1.00 96.88 496 LYS A C 1
ATOM 3951 O O . LYS A 1 496 ? -21.022 -14.336 0.463 1.00 96.88 496 LYS A O 1
ATOM 3956 N N . VAL A 1 497 ? -22.285 -13.398 2.047 1.00 97.19 497 VAL A N 1
ATOM 3957 C CA . VAL A 1 497 ? -21.241 -13.399 3.084 1.00 97.19 497 VAL A CA 1
ATOM 3958 C C . VAL A 1 497 ? -21.563 -14.448 4.139 1.00 97.19 497 VAL A C 1
ATOM 3960 O O . VAL A 1 497 ? -22.681 -14.525 4.643 1.00 97.19 497 VAL A O 1
ATOM 3963 N N . ARG A 1 498 ? -20.575 -15.279 4.471 1.00 93.56 498 ARG A N 1
ATOM 3964 C CA . ARG A 1 498 ? -20.678 -16.301 5.511 1.00 93.56 498 ARG A CA 1
ATOM 3965 C C . ARG A 1 498 ? -20.480 -15.637 6.873 1.00 93.56 498 ARG A C 1
ATOM 3967 O O . ARG A 1 498 ? -19.418 -15.081 7.128 1.00 93.56 498 ARG A O 1
ATOM 3974 N N . GLY A 1 499 ? -21.499 -15.716 7.727 1.00 86.12 499 GLY A N 1
ATOM 3975 C CA . GLY A 1 499 ? -21.402 -15.392 9.153 1.00 86.12 499 GLY A CA 1
ATOM 3976 C C . GLY A 1 499 ? -20.953 -16.595 10.004 1.00 86.12 499 GLY A C 1
ATOM 3977 O O . GLY A 1 499 ? -20.723 -17.676 9.457 1.00 86.12 499 GLY A O 1
ATOM 3978 N N . PRO A 1 500 ? -20.855 -16.446 11.340 1.00 88.50 500 PRO A N 1
ATOM 3979 C CA . PRO A 1 500 ? -21.275 -15.278 12.126 1.00 88.50 500 PRO A CA 1
ATOM 3980 C C . PRO A 1 500 ? -20.213 -14.171 12.267 1.00 88.50 500 PRO A C 1
ATOM 3982 O O . PRO A 1 500 ? -20.565 -13.063 12.657 1.00 88.50 500 PRO A O 1
ATOM 3985 N N . GLY A 1 501 ? -18.944 -14.452 11.957 1.00 94.31 501 GLY A N 1
ATOM 3986 C CA . GLY A 1 501 ? -17.830 -13.511 12.105 1.00 94.31 501 GLY A CA 1
ATOM 3987 C C . GLY A 1 501 ? -17.149 -13.159 10.783 1.00 94.31 501 GLY A C 1
ATOM 3988 O O . GLY A 1 501 ? -17.359 -13.820 9.768 1.00 94.31 501 GLY A O 1
ATOM 3989 N N . LEU A 1 502 ? -16.319 -12.118 10.806 1.00 97.81 502 LEU A N 1
ATOM 3990 C CA . LEU A 1 502 ? -15.534 -11.643 9.667 1.00 97.81 502 LEU A CA 1
ATOM 3991 C C . LEU A 1 502 ? -14.058 -11.447 10.027 1.00 97.81 502 LEU A C 1
ATOM 3993 O O . LEU A 1 502 ? -13.682 -11.355 11.201 1.00 97.81 502 LEU A O 1
ATOM 3997 N N . GLY A 1 503 ? -13.227 -11.368 8.991 1.00 98.69 503 GLY A N 1
ATOM 3998 C CA . GLY A 1 503 ? -11.837 -10.950 9.099 1.00 98.69 503 GLY A CA 1
ATOM 3999 C C . GLY A 1 503 ? -11.677 -9.447 8.883 1.00 98.69 503 GLY A C 1
ATOM 4000 O O . GLY A 1 503 ? -12.427 -8.832 8.128 1.00 98.69 503 GLY A O 1
ATOM 4001 N N . VAL A 1 504 ? -10.660 -8.847 9.487 1.00 98.88 504 VAL A N 1
ATOM 4002 C CA . VAL A 1 504 ? -10.219 -7.482 9.173 1.00 98.88 504 VAL A CA 1
ATOM 4003 C C . VAL A 1 504 ? -8.748 -7.498 8.781 1.00 98.88 504 VAL A C 1
ATOM 4005 O O . VAL A 1 504 ? -7.947 -8.199 9.393 1.00 98.88 504 VAL A O 1
ATOM 4008 N N . ILE A 1 505 ? -8.369 -6.724 7.769 1.00 98.88 505 ILE A N 1
ATOM 4009 C CA . ILE A 1 505 ? -6.978 -6.546 7.350 1.00 98.88 505 ILE A CA 1
ATOM 4010 C C . ILE A 1 505 ? -6.667 -5.061 7.221 1.00 98.88 505 ILE A C 1
ATOM 4012 O O . ILE A 1 505 ? -7.364 -4.312 6.542 1.00 98.88 505 ILE A O 1
ATOM 4016 N N . GLY A 1 506 ? -5.609 -4.629 7.901 1.00 98.69 506 GLY A N 1
ATOM 4017 C CA . GLY A 1 506 ? -5.224 -3.228 7.982 1.00 98.69 506 GLY A CA 1
ATOM 4018 C C . GLY A 1 506 ? -3.741 -3.027 7.717 1.00 98.69 506 GLY A C 1
ATOM 4019 O O . GLY A 1 506 ? -2.927 -3.864 8.097 1.00 98.69 506 GLY A O 1
ATOM 4020 N N . VAL A 1 507 ? -3.380 -1.900 7.095 1.00 98.44 507 VAL A N 1
ATOM 4021 C CA . VAL A 1 507 ? -1.987 -1.418 7.036 1.00 98.44 507 VAL A CA 1
ATOM 4022 C C . VAL A 1 507 ? -1.867 -0.015 7.627 1.00 98.44 507 VAL A C 1
ATOM 4024 O O . VAL A 1 507 ? -2.726 0.836 7.369 1.00 98.44 507 VAL A O 1
ATOM 4027 N N . SER A 1 508 ? -0.800 0.260 8.386 1.00 97.56 508 SER A N 1
ATOM 4028 C CA . SER A 1 508 ? -0.543 1.584 8.975 1.00 97.56 508 SER A CA 1
ATOM 4029 C C . SER A 1 508 ? -1.699 2.026 9.888 1.00 97.56 508 SER A C 1
ATOM 4031 O O . SER A 1 508 ? -2.121 1.263 10.755 1.00 97.56 508 SER A O 1
ATOM 4033 N N . LYS A 1 509 ? -2.288 3.214 9.686 1.00 97.88 509 LYS A N 1
ATOM 4034 C CA . LYS A 1 509 ? -3.495 3.646 10.425 1.00 97.88 509 LYS A CA 1
ATOM 4035 C C . LYS A 1 509 ? -4.658 2.646 10.315 1.00 97.88 509 LYS A C 1
ATOM 4037 O O . LYS A 1 509 ? -5.388 2.468 11.280 1.00 97.88 509 LYS A O 1
ATOM 4042 N N . GLY A 1 510 ? -4.798 1.951 9.183 1.00 98.50 510 GLY A N 1
ATOM 4043 C CA . GLY A 1 510 ? -5.797 0.893 9.028 1.00 98.50 510 GLY A CA 1
ATOM 4044 C C . GLY A 1 510 ? -5.534 -0.306 9.944 1.00 98.50 510 GLY A C 1
ATOM 4045 O O . GLY A 1 510 ? -6.481 -0.922 10.407 1.00 98.50 510 GLY A O 1
ATOM 4046 N N . ALA A 1 511 ? -4.269 -0.617 10.258 1.00 98.62 511 ALA A N 1
ATOM 4047 C CA . ALA A 1 511 ? -3.912 -1.674 11.207 1.00 98.62 511 ALA A CA 1
ATOM 4048 C C . ALA A 1 511 ? -4.222 -1.270 12.660 1.00 98.62 511 ALA A C 1
ATOM 4050 O O . ALA A 1 511 ? -4.728 -2.091 13.421 1.00 98.62 511 ALA A O 1
ATOM 4051 N N . GLU A 1 512 ? -4.000 -0.000 13.027 1.00 98.31 512 GLU A N 1
ATOM 4052 C CA . GLU A 1 512 ? -4.445 0.554 14.320 1.00 98.31 512 GLU A CA 1
ATOM 4053 C C . GLU A 1 512 ? -5.967 0.381 14.491 1.00 98.31 512 GLU A C 1
ATOM 4055 O O . GLU A 1 512 ? -6.432 -0.132 15.510 1.00 98.31 512 GLU A O 1
ATOM 4060 N N . VAL A 1 513 ? -6.741 0.712 13.449 1.00 98.62 513 VAL A N 1
ATOM 4061 C CA . VAL A 1 513 ? -8.198 0.510 13.430 1.00 98.62 513 VAL A CA 1
ATOM 4062 C C . VAL A 1 513 ? -8.566 -0.975 13.478 1.00 98.62 513 VAL A C 1
ATOM 4064 O O . VAL A 1 513 ? -9.427 -1.340 14.271 1.00 98.62 513 VAL A O 1
ATOM 4067 N N . SER A 1 514 ? -7.911 -1.848 12.704 1.00 98.62 514 SER A N 1
ATOM 4068 C CA . SER A 1 514 ? -8.150 -3.301 12.748 1.00 98.62 514 SER A CA 1
ATOM 4069 C C . SER A 1 514 ? -7.968 -3.878 14.151 1.00 98.62 514 SER A C 1
ATOM 4071 O O . SER A 1 514 ? -8.769 -4.707 14.580 1.00 98.62 514 SER A O 1
ATOM 4073 N N . LEU A 1 515 ? -6.943 -3.431 14.885 1.00 98.56 515 LEU A N 1
ATOM 4074 C CA . LEU A 1 515 ? -6.698 -3.886 16.253 1.00 98.56 515 LEU A CA 1
ATOM 4075 C C . LEU A 1 515 ? -7.785 -3.395 17.214 1.00 98.56 515 LEU A C 1
ATOM 4077 O O . LEU A 1 515 ? -8.241 -4.153 18.069 1.00 98.56 515 LEU A O 1
ATOM 4081 N N . ALA A 1 516 ? -8.232 -2.147 17.052 1.00 98.62 516 ALA A N 1
ATOM 4082 C CA . ALA A 1 516 ? -9.347 -1.611 17.823 1.00 98.62 516 ALA A CA 1
ATOM 4083 C C . ALA A 1 516 ? -10.660 -2.349 17.515 1.00 98.62 516 ALA A C 1
ATOM 4085 O O . ALA A 1 516 ? -11.382 -2.717 18.438 1.00 98.62 516 ALA A O 1
ATOM 4086 N N . MET A 1 517 ? -10.946 -2.636 16.242 1.00 98.81 517 MET A N 1
ATOM 4087 C CA . MET A 1 517 ? -12.098 -3.448 15.851 1.00 98.81 517 MET A CA 1
ATOM 4088 C C . MET A 1 517 ? -12.039 -4.830 16.510 1.00 98.81 517 MET A C 1
ATOM 4090 O O . MET A 1 517 ? -13.017 -5.240 17.122 1.00 98.81 517 MET A O 1
ATOM 4094 N N . ALA A 1 518 ? -10.888 -5.508 16.477 1.00 98.62 518 ALA A N 1
ATOM 4095 C CA . ALA A 1 518 ? -10.714 -6.806 17.130 1.00 98.62 518 ALA A CA 1
ATOM 4096 C C . ALA A 1 518 ? -10.944 -6.759 18.651 1.00 98.62 518 ALA A C 1
ATOM 4098 O O . ALA A 1 518 ? -11.457 -7.715 19.225 1.00 98.62 518 ALA A O 1
ATOM 4099 N N . ALA A 1 519 ? -10.576 -5.657 19.309 1.00 98.38 519 ALA A N 1
ATOM 4100 C CA . ALA A 1 519 ? -10.725 -5.489 20.753 1.00 98.38 519 ALA A CA 1
ATOM 4101 C C . ALA A 1 519 ? -12.161 -5.159 21.206 1.00 98.38 519 ALA A C 1
ATOM 4103 O O . ALA A 1 519 ? -12.510 -5.434 22.354 1.00 98.38 519 ALA A O 1
ATOM 4104 N N . PHE A 1 520 ? -12.974 -4.540 20.345 1.00 98.44 520 PHE A N 1
ATOM 4105 C CA . PHE A 1 520 ? -14.272 -3.963 20.728 1.00 98.44 520 PHE A CA 1
ATOM 4106 C C . PHE A 1 520 ? -15.485 -4.534 19.986 1.00 98.44 520 PHE A C 1
ATOM 4108 O O . PHE A 1 520 ? -16.607 -4.354 20.467 1.00 98.44 520 PHE A O 1
ATOM 4115 N N . LEU A 1 521 ? -15.289 -5.168 18.829 1.00 98.19 521 LEU A N 1
ATOM 4116 C CA . LEU A 1 521 ? -16.358 -5.680 17.973 1.00 98.19 521 LEU A CA 1
ATOM 4117 C C . LEU A 1 521 ? -16.338 -7.211 17.986 1.00 98.19 521 LEU A C 1
ATOM 4119 O O . LEU A 1 521 ? -15.410 -7.836 17.478 1.00 98.19 521 LEU A O 1
ATOM 4123 N N . GLU A 1 522 ? -17.385 -7.823 18.537 1.00 95.94 522 GLU A N 1
ATOM 4124 C CA . GLU A 1 522 ? -17.516 -9.285 18.657 1.00 95.94 522 GLU A CA 1
ATOM 4125 C C . GLU A 1 522 ? -17.576 -9.998 17.296 1.00 95.94 522 GLU A C 1
ATOM 4127 O O . GLU A 1 522 ? -17.254 -11.179 17.188 1.00 95.94 522 GLU A O 1
ATOM 4132 N N . GLN A 1 523 ? -17.948 -9.268 16.242 1.00 97.19 523 GLN A N 1
ATOM 4133 C CA . GLN A 1 523 ? -17.996 -9.748 14.863 1.00 97.19 523 GLN A CA 1
ATOM 4134 C C . GLN A 1 523 ? -16.606 -10.103 14.310 1.00 97.19 523 GLN A C 1
ATOM 4136 O O . GLN A 1 523 ? -16.512 -10.836 13.325 1.00 97.19 523 GLN A O 1
ATOM 4141 N N . VAL A 1 524 ? -15.526 -9.563 14.885 1.00 98.50 524 VAL A N 1
ATOM 4142 C CA . VAL A 1 524 ? -14.165 -9.729 14.362 1.00 98.50 524 VAL A CA 1
ATOM 4143 C C . VAL A 1 524 ? -13.516 -10.971 14.961 1.00 98.50 524 VAL A C 1
ATOM 4145 O O . VAL A 1 524 ? -13.075 -10.978 16.110 1.00 98.50 524 VAL A O 1
ATOM 4148 N N . VAL A 1 525 ? -13.412 -12.022 14.148 1.00 98.25 525 VAL A N 1
ATOM 4149 C CA . VAL A 1 525 ? -12.828 -13.314 14.554 1.00 98.25 525 VAL A CA 1
ATOM 4150 C C . VAL A 1 525 ? -11.390 -13.502 14.062 1.00 98.25 525 VAL A C 1
ATOM 4152 O O . VAL A 1 525 ? -10.688 -14.385 14.548 1.00 98.25 525 VAL A O 1
ATOM 4155 N N . ALA A 1 526 ? -10.936 -12.658 13.133 1.00 98.50 526 ALA A N 1
ATOM 4156 C CA . ALA A 1 526 ? -9.573 -12.659 12.612 1.00 98.50 526 ALA A CA 1
ATOM 4157 C C . ALA A 1 526 ? -9.114 -11.227 12.310 1.00 98.50 526 ALA A C 1
ATOM 4159 O O . ALA A 1 526 ? -9.832 -10.480 11.645 1.00 98.50 526 ALA A O 1
ATOM 4160 N N . ALA A 1 527 ? -7.917 -10.844 12.746 1.00 98.81 527 ALA A N 1
ATOM 4161 C CA . ALA A 1 527 ? -7.340 -9.533 12.469 1.00 98.81 527 ALA A CA 1
ATOM 4162 C C . ALA A 1 527 ? -5.914 -9.654 11.929 1.00 98.81 527 ALA A C 1
ATOM 4164 O O . ALA A 1 527 ? -5.021 -10.156 12.604 1.00 98.81 527 ALA A O 1
ATOM 4165 N N . VAL A 1 528 ? -5.690 -9.153 10.718 1.00 98.94 528 VAL A N 1
ATOM 4166 C CA . VAL A 1 528 ? -4.370 -9.025 10.100 1.00 98.94 528 VAL A CA 1
ATOM 4167 C C . VAL A 1 528 ? -3.895 -7.586 10.270 1.00 98.94 528 VAL A C 1
ATOM 4169 O O . VAL A 1 528 ? -4.478 -6.639 9.731 1.00 98.94 528 VAL A O 1
ATOM 4172 N N . TRP A 1 529 ? -2.822 -7.429 11.030 1.00 98.81 529 TRP A N 1
ATOM 4173 C CA . TRP A 1 529 ? -2.225 -6.159 11.407 1.00 98.81 529 TRP A CA 1
ATOM 4174 C C . TRP A 1 529 ? -0.884 -6.005 10.690 1.00 98.81 529 TRP A C 1
ATOM 4176 O O . TRP A 1 529 ? 0.045 -6.755 10.967 1.00 98.81 529 TRP A O 1
ATOM 4186 N N . ILE A 1 530 ? -0.772 -5.057 9.755 1.00 98.88 530 ILE A N 1
ATOM 4187 C CA . ILE A 1 530 ? 0.455 -4.827 8.974 1.00 98.88 530 ILE A CA 1
ATOM 4188 C C . ILE A 1 530 ? 1.029 -3.453 9.325 1.00 98.88 530 ILE A C 1
ATOM 4190 O O . ILE A 1 530 ? 0.423 -2.430 8.995 1.00 98.88 530 ILE A O 1
ATOM 4194 N N . ASN A 1 531 ? 2.203 -3.420 9.961 1.00 98.69 531 ASN A N 1
ATOM 4195 C CA . ASN A 1 531 ? 2.928 -2.187 10.309 1.00 98.69 531 ASN A CA 1
ATOM 4196 C C . ASN A 1 531 ? 2.038 -1.083 10.921 1.00 98.69 531 ASN A C 1
ATOM 4198 O O . ASN A 1 531 ? 1.971 0.036 10.408 1.00 98.69 531 ASN A O 1
ATOM 4202 N N . GLY A 1 532 ? 1.272 -1.414 11.962 1.00 97.75 532 GLY A N 1
ATOM 4203 C CA . GLY A 1 532 ? 0.398 -0.473 12.665 1.00 97.75 532 GLY A CA 1
ATOM 4204 C C . GLY A 1 532 ? 0.983 0.058 13.972 1.00 97.75 532 GLY A C 1
ATOM 4205 O O . GLY A 1 532 ? 2.156 -0.120 14.292 1.00 97.75 532 GLY A O 1
ATOM 4206 N N . THR A 1 533 ? 0.115 0.636 14.794 1.00 97.62 533 THR A N 1
ATOM 4207 C CA . THR A 1 533 ? 0.411 1.016 16.180 1.00 97.62 533 THR A CA 1
ATOM 4208 C C . THR A 1 533 ? -0.491 0.232 17.143 1.00 97.62 533 THR A C 1
ATOM 4210 O O . THR A 1 533 ? -1.638 -0.083 16.827 1.00 97.62 533 THR A O 1
ATOM 4213 N N . GLY A 1 534 ? 0.039 -0.122 18.320 1.00 96.38 534 GLY A N 1
ATOM 4214 C CA . GLY A 1 534 ? -0.727 -0.714 19.435 1.00 96.38 534 GLY A CA 1
ATOM 4215 C C . GLY A 1 534 ? -1.347 0.331 20.376 1.00 96.38 534 GLY A C 1
ATOM 4216 O O . GLY A 1 534 ? -2.036 -0.007 21.335 1.00 96.38 534 GLY A O 1
ATOM 4217 N N . PHE A 1 535 ? -1.083 1.608 20.100 1.00 97.56 535 PHE A N 1
ATOM 4218 C CA . PHE A 1 535 ? -1.560 2.777 20.830 1.00 97.56 535 PHE A CA 1
ATOM 4219 C C . PHE A 1 535 ? -2.117 3.774 19.820 1.00 97.56 535 PHE A C 1
ATOM 4221 O O . PHE A 1 535 ? -1.561 3.911 18.725 1.00 97.56 535 PHE A O 1
ATOM 4228 N N . LEU A 1 536 ? -3.162 4.504 20.196 1.00 97.44 536 LEU A N 1
ATOM 4229 C CA . LEU A 1 536 ? -3.760 5.528 19.348 1.00 97.44 536 LEU A CA 1
ATOM 4230 C C . LEU A 1 536 ? -2.750 6.655 19.151 1.00 97.44 536 LEU A C 1
ATOM 4232 O O . LEU A 1 536 ? -2.335 7.301 20.112 1.00 97.44 536 LEU A O 1
ATOM 4236 N N . ASN A 1 537 ? -2.355 6.906 17.906 1.00 95.69 537 ASN A N 1
ATOM 4237 C CA . ASN A 1 537 ? -1.415 7.969 17.559 1.00 95.69 537 ASN A CA 1
ATOM 4238 C C . ASN A 1 537 ? -2.082 9.031 16.676 1.00 95.69 537 ASN A C 1
ATOM 4240 O O . ASN A 1 537 ? -2.754 8.721 15.684 1.00 95.69 537 ASN A O 1
ATOM 4244 N N . GLY A 1 538 ? -1.918 10.299 17.065 1.00 94.75 538 GLY A N 1
ATOM 4245 C CA . GLY A 1 538 ? -2.410 11.491 16.362 1.00 94.75 538 GLY A CA 1
ATOM 4246 C C . GLY A 1 538 ? -3.926 11.686 16.288 1.00 94.75 538 GLY A C 1
ATOM 4247 O O . GLY A 1 538 ? -4.375 12.795 16.017 1.00 94.75 538 GLY A O 1
ATOM 4248 N N . THR A 1 539 ? -4.714 10.638 16.518 1.00 96.31 539 THR A N 1
ATOM 4249 C CA . THR A 1 539 ? -6.175 10.664 16.418 1.00 96.31 539 THR A CA 1
ATOM 4250 C C . THR A 1 539 ? -6.762 9.865 17.578 1.00 96.31 539 THR A C 1
ATOM 4252 O O . THR A 1 539 ? -6.396 8.694 17.709 1.00 96.31 539 THR A O 1
ATOM 4255 N N . PRO A 1 540 ? -7.637 10.454 18.413 1.00 97.94 540 PRO A N 1
ATOM 4256 C CA . PRO A 1 540 ? -8.310 9.722 19.479 1.00 97.94 540 PRO A CA 1
ATOM 4257 C C . PRO A 1 540 ? -9.326 8.732 18.900 1.00 97.94 540 PRO A C 1
ATOM 4259 O O . PRO A 1 540 ? -9.722 8.840 17.735 1.00 97.94 540 PRO A O 1
ATOM 4262 N N . LEU A 1 541 ? -9.760 7.785 19.727 1.00 98.50 541 LEU A N 1
ATOM 4263 C CA . LEU A 1 541 ? -10.810 6.832 19.388 1.00 98.50 541 LEU A CA 1
ATOM 4264 C C . LEU A 1 541 ? -12.025 7.042 20.283 1.00 98.50 541 LEU A C 1
ATOM 4266 O O . LEU A 1 541 ? -11.894 7.151 21.503 1.00 98.50 541 LEU A O 1
ATOM 4270 N N . ARG A 1 542 ? -13.210 7.022 19.676 1.00 98.38 542 ARG A N 1
ATOM 4271 C CA . ARG A 1 542 ? -14.495 7.017 20.374 1.00 98.38 542 ARG A CA 1
ATOM 4272 C C . ARG A 1 542 ? -15.281 5.775 19.986 1.00 98.38 542 ARG A C 1
ATOM 4274 O O . ARG A 1 542 ? -15.349 5.412 18.815 1.00 98.38 542 ARG A O 1
ATOM 4281 N N . TYR A 1 543 ? -15.882 5.129 20.975 1.00 98.25 543 TYR A N 1
ATOM 4282 C CA . TYR A 1 543 ? -16.806 4.025 20.764 1.00 98.25 543 TYR A CA 1
ATOM 4283 C C . TYR A 1 543 ? -17.870 4.029 21.854 1.00 98.25 543 TYR A C 1
ATOM 4285 O O . TYR A 1 543 ? -17.576 3.727 23.015 1.00 98.25 543 TYR A O 1
ATOM 4293 N N . LYS A 1 544 ? -19.114 4.368 21.495 1.00 96.00 544 LYS A N 1
ATOM 4294 C CA . LYS A 1 544 ? -20.212 4.518 22.463 1.00 96.00 544 LYS A CA 1
ATOM 4295 C C . LYS A 1 544 ? -19.774 5.501 23.568 1.00 96.00 544 LYS A C 1
ATOM 4297 O O . LYS A 1 544 ? -19.316 6.599 23.263 1.00 96.00 544 LYS A O 1
ATOM 4302 N N . GLY A 1 545 ? -19.862 5.119 24.842 1.00 94.44 545 GLY A N 1
ATOM 4303 C CA . GLY A 1 545 ? -19.392 5.938 25.970 1.00 94.44 545 GLY A CA 1
ATOM 4304 C C . GLY A 1 545 ? -17.881 5.885 26.243 1.00 94.44 545 GLY A C 1
ATOM 4305 O O . GLY A 1 545 ? -17.420 6.514 27.192 1.00 94.44 545 GLY A O 1
ATOM 4306 N N . ILE A 1 546 ? -17.106 5.119 25.470 1.00 97.00 546 ILE A N 1
ATOM 4307 C CA . ILE A 1 546 ? -15.661 4.947 25.663 1.00 97.00 546 ILE A CA 1
ATOM 4308 C C . ILE A 1 546 ? -14.915 5.959 24.795 1.00 97.00 546 ILE A C 1
ATOM 4310 O O . ILE A 1 546 ? -15.149 6.052 23.591 1.00 97.00 546 ILE A O 1
ATOM 4314 N N . HIS A 1 547 ? -13.967 6.668 25.403 1.00 97.69 547 HIS A N 1
ATOM 4315 C CA . HIS A 1 547 ? -13.039 7.553 24.712 1.00 97.69 547 HIS A CA 1
ATOM 4316 C C . HIS A 1 547 ? -11.604 7.179 25.088 1.00 97.69 547 HIS A C 1
ATOM 4318 O O . HIS A 1 547 ? -11.240 7.207 26.266 1.00 97.69 547 HIS A O 1
ATOM 4324 N N . ILE A 1 548 ? -10.791 6.843 24.088 1.00 98.19 548 ILE A N 1
ATOM 4325 C CA . ILE A 1 548 ? -9.364 6.566 24.244 1.00 98.19 548 ILE A CA 1
ATOM 4326 C C . ILE A 1 548 ? -8.589 7.759 23.670 1.00 98.19 548 ILE A C 1
ATOM 4328 O O . ILE A 1 548 ? -8.724 8.055 22.477 1.00 98.19 548 ILE A O 1
ATOM 4332 N N . PRO A 1 549 ? -7.795 8.476 24.488 1.00 97.75 549 PRO A N 1
ATOM 4333 C CA . PRO A 1 549 ? -6.969 9.573 24.003 1.00 97.75 549 PRO A CA 1
ATOM 4334 C C . PRO A 1 549 ? -5.891 9.065 23.039 1.00 97.75 549 PRO A C 1
ATOM 4336 O O . PRO A 1 549 ? -5.644 7.870 22.924 1.00 97.75 549 PRO A O 1
ATOM 4339 N N . HIS A 1 550 ? -5.212 9.991 22.368 1.00 96.44 550 HIS A N 1
ATOM 4340 C CA . HIS A 1 550 ? -4.097 9.664 21.489 1.00 96.44 550 HIS A CA 1
ATOM 4341 C C . HIS A 1 550 ? -2.778 10.203 22.027 1.00 96.44 550 HIS A C 1
ATOM 4343 O O . HIS A 1 550 ? -2.728 11.208 22.738 1.00 96.44 550 HIS A O 1
ATOM 4349 N N . ILE A 1 551 ? -1.698 9.562 21.604 1.00 97.06 551 ILE A N 1
ATOM 4350 C CA . ILE A 1 551 ? -0.344 10.080 21.712 1.00 97.06 551 ILE A CA 1
ATOM 4351 C C . ILE A 1 551 ? -0.165 11.140 20.612 1.00 97.06 551 ILE A C 1
ATOM 4353 O O . ILE A 1 551 ? -0.328 10.822 19.427 1.00 97.06 551 ILE A O 1
ATOM 4357 N N . PRO A 1 552 ? 0.130 12.406 20.956 1.00 94.94 552 PRO A N 1
ATOM 4358 C CA . PRO A 1 552 ? 0.320 13.453 19.963 1.00 94.94 552 PRO A CA 1
ATOM 4359 C C . PRO A 1 552 ? 1.643 13.269 19.217 1.00 94.94 552 PRO A C 1
ATOM 4361 O O . PRO A 1 552 ? 2.665 12.896 19.798 1.00 94.94 552 PRO A O 1
ATOM 4364 N N . TYR A 1 553 ? 1.635 13.607 17.930 1.00 94.50 553 TYR A N 1
ATOM 4365 C CA . TYR A 1 553 ? 2.846 13.664 17.118 1.00 94.50 553 TYR A CA 1
ATOM 4366 C C . TYR A 1 553 ? 3.783 14.787 17.581 1.00 94.50 553 TYR A C 1
ATOM 4368 O O . TYR A 1 553 ? 3.331 15.857 17.988 1.00 94.50 553 TYR A O 1
ATOM 4376 N N . CYS A 1 554 ? 5.091 14.558 17.464 1.00 95.06 554 CYS A N 1
ATOM 4377 C CA . CYS A 1 554 ? 6.151 15.548 17.667 1.00 95.06 554 CYS A CA 1
ATOM 4378 C C . CYS A 1 554 ? 6.702 16.016 16.309 1.00 95.06 554 CYS A C 1
ATOM 4380 O O . CYS A 1 554 ? 7.746 15.521 15.872 1.00 95.06 554 CYS A O 1
ATOM 4382 N N . PRO A 1 555 ? 6.026 16.938 15.596 1.00 93.31 555 PRO A N 1
ATOM 4383 C CA . PRO A 1 555 ? 6.477 17.402 14.283 1.00 93.31 555 PRO A CA 1
ATOM 4384 C C . PRO A 1 555 ? 7.874 18.041 14.316 1.00 93.31 555 PRO A C 1
ATOM 4386 O O . PRO A 1 555 ? 8.577 18.030 13.311 1.00 93.31 555 PRO A O 1
ATOM 4389 N N . GLU A 1 556 ? 8.311 18.562 15.462 1.00 95.19 556 GLU A N 1
ATOM 4390 C CA . GLU A 1 556 ? 9.656 19.095 15.686 1.00 95.19 556 GLU A CA 1
ATOM 4391 C C . GLU A 1 556 ? 10.770 18.034 15.654 1.00 95.19 556 GLU A C 1
ATOM 4393 O O . GLU A 1 556 ? 11.937 18.395 15.520 1.00 95.19 556 GLU A O 1
ATOM 4398 N N . ARG A 1 557 ? 10.428 16.740 15.750 1.00 96.12 557 ARG A N 1
ATOM 4399 C CA . ARG A 1 557 ? 11.364 15.604 15.630 1.00 96.12 557 ARG A CA 1
ATOM 4400 C C . ARG A 1 557 ? 11.438 15.029 14.214 1.00 96.12 557 ARG A C 1
ATOM 4402 O O . ARG A 1 557 ? 12.155 14.058 13.983 1.00 96.12 557 ARG A O 1
ATOM 4409 N N . LEU A 1 558 ? 10.692 15.605 13.274 1.00 95.81 558 LEU A N 1
ATOM 4410 C CA . LEU A 1 558 ? 10.712 15.210 11.873 1.00 95.81 558 LEU A CA 1
ATOM 4411 C C . LEU A 1 558 ? 12.110 15.400 11.282 1.00 95.81 558 LEU A C 1
ATOM 4413 O O . LEU A 1 558 ? 12.682 16.489 11.365 1.00 95.81 558 LEU A O 1
ATOM 4417 N N . LEU A 1 559 ? 12.630 14.365 10.625 1.00 96.81 559 LEU A N 1
ATOM 4418 C CA . LEU A 1 559 ? 13.894 14.454 9.904 1.00 96.81 559 LEU A CA 1
ATOM 4419 C C . LEU A 1 559 ? 13.647 14.616 8.403 1.00 96.81 559 LEU A C 1
ATOM 4421 O O . LEU A 1 559 ? 12.643 14.159 7.853 1.00 96.81 559 LEU A O 1
ATOM 4425 N N . ILE A 1 560 ? 14.588 15.279 7.733 1.00 96.31 560 ILE A N 1
ATOM 4426 C CA . ILE A 1 560 ? 14.614 15.393 6.277 1.00 96.31 560 ILE A CA 1
ATOM 4427 C C . ILE A 1 560 ? 15.835 14.621 5.790 1.00 96.31 560 ILE A C 1
ATOM 4429 O O . ILE A 1 560 ? 16.963 14.966 6.133 1.00 96.31 560 ILE A O 1
ATOM 4433 N N . THR A 1 561 ? 15.600 13.572 5.006 1.00 95.31 561 THR A N 1
ATOM 4434 C CA . THR A 1 561 ? 16.663 12.739 4.420 1.00 95.31 561 THR A CA 1
ATOM 4435 C C . THR A 1 561 ? 17.512 13.545 3.431 1.00 95.31 561 THR A C 1
ATOM 4437 O O . THR A 1 561 ? 17.057 14.568 2.914 1.00 95.31 561 THR A O 1
ATOM 4440 N N . GLU A 1 562 ? 18.680 13.027 3.053 1.00 94.25 562 GLU A N 1
ATOM 4441 C CA . GLU A 1 562 ? 19.528 13.612 2.000 1.00 94.25 562 GLU A CA 1
ATOM 4442 C C . GLU A 1 562 ? 18.788 13.798 0.661 1.00 94.25 562 GLU A C 1
ATOM 4444 O O . GLU A 1 562 ? 19.012 14.774 -0.051 1.00 94.25 562 GLU A O 1
ATOM 4449 N N . MET A 1 563 ? 17.822 12.924 0.353 1.00 92.94 563 MET A N 1
ATOM 4450 C CA . MET A 1 563 ? 16.966 13.022 -0.838 1.00 92.94 563 MET A CA 1
ATOM 4451 C C . MET A 1 563 ? 15.821 14.046 -0.705 1.00 92.94 563 MET A C 1
ATOM 4453 O O . MET A 1 563 ? 14.989 14.180 -1.604 1.00 92.94 563 MET A O 1
ATOM 4457 N N . GLY A 1 564 ? 15.728 14.765 0.417 1.00 94.44 564 GLY A N 1
ATOM 4458 C CA . GLY A 1 564 ? 14.690 15.765 0.679 1.00 94.44 564 GLY A CA 1
ATOM 4459 C C . GLY A 1 564 ? 13.319 15.199 1.073 1.00 94.44 564 GLY A C 1
ATOM 4460 O O . GLY A 1 564 ? 12.352 15.971 1.128 1.00 94.44 564 GLY A O 1
ATOM 4461 N N . ALA A 1 565 ? 13.229 13.890 1.334 1.00 96.75 565 ALA A N 1
ATOM 4462 C CA . ALA A 1 565 ? 12.045 13.210 1.855 1.00 96.75 565 ALA A CA 1
ATOM 4463 C C . ALA A 1 565 ? 11.897 13.371 3.378 1.00 96.75 565 ALA A C 1
ATOM 4465 O O . ALA A 1 565 ? 12.876 13.613 4.081 1.00 96.75 565 ALA A O 1
ATOM 4466 N N . LEU A 1 566 ? 10.664 13.237 3.860 1.00 96.81 566 LEU A N 1
ATOM 4467 C CA . LEU A 1 566 ? 10.266 13.265 5.262 1.00 96.81 566 LEU A CA 1
ATOM 4468 C C . LEU A 1 566 ? 10.455 11.888 5.886 1.00 96.81 566 LEU A C 1
ATOM 4470 O O . LEU A 1 566 ? 9.896 10.913 5.390 1.00 96.81 566 LEU A O 1
ATOM 4474 N N . ASP A 1 567 ? 11.195 11.822 6.980 1.00 96.50 567 ASP A N 1
ATOM 4475 C CA . ASP A 1 567 ? 11.360 10.616 7.779 1.00 96.50 567 ASP A CA 1
ATOM 4476 C C . ASP A 1 567 ? 10.616 10.796 9.105 1.00 96.50 567 ASP A C 1
ATOM 4478 O O . ASP A 1 567 ? 10.979 11.632 9.940 1.00 96.50 567 ASP A O 1
ATOM 4482 N N . ASN A 1 568 ? 9.515 10.055 9.242 1.00 95.44 568 ASN A N 1
ATOM 4483 C CA . ASN A 1 568 ? 8.560 10.225 10.335 1.00 95.44 568 ASN A CA 1
ATOM 4484 C C . ASN A 1 568 ? 8.944 9.429 11.585 1.00 95.44 568 ASN A C 1
ATOM 4486 O O . ASN A 1 568 ? 8.264 9.558 12.601 1.00 95.44 568 ASN A O 1
ATOM 4490 N N . TYR A 1 569 ? 10.021 8.641 11.549 1.00 95.94 569 TYR A N 1
ATOM 4491 C CA . TYR A 1 569 ? 10.316 7.652 12.582 1.00 95.94 569 TYR A CA 1
ATOM 4492 C C . TYR A 1 569 ? 10.324 8.237 14.004 1.00 95.94 569 TYR A C 1
ATOM 4494 O O . TYR A 1 569 ? 9.748 7.660 14.921 1.00 95.94 569 TYR A O 1
ATOM 4502 N N . HIS A 1 570 ? 10.912 9.425 14.182 1.00 95.00 570 HIS A N 1
ATOM 4503 C CA . HIS A 1 570 ? 11.001 10.104 15.482 1.00 95.00 570 HIS A CA 1
ATOM 4504 C C . HIS A 1 570 ? 9.826 11.046 15.793 1.00 95.00 570 HIS A C 1
ATOM 4506 O O . HIS A 1 570 ? 9.778 11.625 16.881 1.00 95.00 570 HIS A O 1
ATOM 4512 N N . VAL A 1 571 ? 8.883 11.216 14.859 1.00 95.75 571 VAL A N 1
ATOM 4513 C CA . VAL A 1 571 ? 7.650 11.994 15.071 1.00 95.75 571 VAL A CA 1
ATOM 4514 C C . VAL A 1 571 ? 6.716 11.268 16.039 1.00 95.75 571 VAL A C 1
ATOM 4516 O O . VAL A 1 571 ? 6.004 11.912 16.811 1.00 95.75 571 VAL A O 1
ATOM 4519 N N . PHE A 1 572 ? 6.732 9.936 16.017 1.00 95.19 572 PHE A N 1
ATOM 4520 C CA . PHE A 1 572 ? 6.013 9.098 16.967 1.00 95.19 572 PHE A CA 1
ATOM 4521 C C . PHE A 1 572 ? 6.753 9.114 18.307 1.00 95.19 572 PHE A C 1
ATOM 4523 O O . PHE A 1 572 ? 7.975 8.954 18.361 1.00 95.19 572 PHE A O 1
ATOM 4530 N N . ARG A 1 573 ? 6.020 9.363 19.397 1.00 92.06 573 ARG A N 1
ATOM 4531 C CA . ARG A 1 573 ? 6.598 9.314 20.746 1.00 92.06 573 ARG A CA 1
ATOM 4532 C C . ARG A 1 573 ? 6.794 7.870 21.179 1.00 92.06 573 ARG A C 1
ATOM 4534 O O . ARG A 1 573 ? 6.190 6.962 20.616 1.00 92.06 573 ARG A O 1
ATOM 4541 N N . ASP A 1 574 ? 7.640 7.693 22.186 1.00 90.25 574 ASP A N 1
ATOM 4542 C CA . ASP A 1 574 ? 7.912 6.387 22.764 1.00 90.25 574 ASP A CA 1
ATOM 4543 C C . ASP A 1 574 ? 6.646 5.835 23.444 1.00 90.25 574 ASP A C 1
ATOM 4545 O O . ASP A 1 574 ? 6.222 6.393 24.457 1.00 90.25 574 ASP A O 1
ATOM 4549 N N . PRO A 1 575 ? 6.026 4.762 22.920 1.00 89.62 575 PRO A N 1
ATOM 4550 C CA . PRO A 1 575 ? 4.834 4.184 23.531 1.00 89.62 575 PRO A CA 1
ATOM 4551 C C . PRO A 1 575 ? 5.080 3.593 24.927 1.00 89.62 575 PRO A C 1
ATOM 4553 O O . PRO A 1 575 ? 4.110 3.330 25.636 1.00 89.62 575 PRO A O 1
ATOM 4556 N N . GLN A 1 576 ? 6.337 3.379 25.332 1.00 92.25 576 GLN A N 1
ATOM 4557 C CA . GLN A 1 576 ? 6.694 2.849 26.651 1.00 92.25 576 GLN A CA 1
ATOM 4558 C C . GLN A 1 576 ? 6.603 3.898 27.769 1.00 92.25 576 GLN A C 1
ATOM 4560 O O . GLN A 1 576 ? 6.629 3.527 28.943 1.00 92.25 576 GLN A O 1
ATOM 4565 N N . ASP A 1 577 ? 6.473 5.189 27.438 1.00 93.94 577 ASP A N 1
ATOM 4566 C CA . ASP A 1 577 ? 6.281 6.247 28.432 1.00 93.94 577 ASP A CA 1
ATOM 4567 C C . ASP A 1 577 ? 4.970 6.009 29.218 1.00 93.94 577 ASP A C 1
ATOM 4569 O O . ASP A 1 577 ? 3.889 5.964 28.615 1.00 93.94 577 ASP A O 1
ATOM 4573 N N . PRO A 1 578 ? 5.009 5.898 30.563 1.00 93.12 578 PRO A N 1
ATOM 4574 C CA . PRO A 1 578 ? 3.810 5.726 31.384 1.00 93.12 578 PRO A CA 1
ATOM 4575 C C . PRO A 1 578 ? 2.739 6.805 31.163 1.00 93.12 578 PRO A C 1
ATOM 4577 O O . PRO A 1 578 ? 1.548 6.529 31.329 1.00 93.12 578 PRO A O 1
ATOM 4580 N N . ALA A 1 579 ? 3.122 8.013 30.733 1.00 93.62 579 ALA A N 1
ATOM 4581 C CA . ALA A 1 579 ? 2.191 9.085 30.379 1.00 93.62 579 ALA A CA 1
ATOM 4582 C C . ALA A 1 579 ? 1.286 8.735 29.181 1.00 93.62 579 ALA A C 1
ATOM 4584 O O . ALA A 1 579 ? 0.292 9.417 28.928 1.00 93.62 579 ALA A O 1
ATOM 4585 N N . HIS A 1 580 ? 1.621 7.694 28.419 1.00 94.50 580 HIS A N 1
ATOM 4586 C CA . HIS A 1 580 ? 0.885 7.239 27.241 1.00 94.50 580 HIS A CA 1
ATOM 4587 C C . HIS A 1 580 ? 0.026 5.998 27.504 1.00 94.50 580 HIS A C 1
ATOM 4589 O O . HIS A 1 580 ? -0.697 5.558 26.609 1.00 94.50 580 HIS A O 1
ATOM 4595 N N . ALA A 1 581 ? 0.014 5.482 28.739 1.00 94.12 581 ALA A N 1
ATOM 4596 C CA . ALA A 1 581 ? -0.746 4.290 29.115 1.00 94.12 581 ALA A CA 1
ATOM 4597 C C . ALA A 1 581 ? -2.246 4.392 28.785 1.00 94.12 581 ALA A C 1
ATOM 4599 O O . ALA A 1 581 ? -2.862 3.400 28.406 1.00 94.12 581 ALA A O 1
ATOM 4600 N N . ALA A 1 582 ? -2.833 5.591 28.874 1.00 95.81 582 ALA A N 1
ATOM 4601 C CA . ALA A 1 582 ? -4.245 5.811 28.564 1.00 95.81 582 ALA A CA 1
ATOM 4602 C C . ALA A 1 582 ? -4.582 5.677 27.067 1.00 95.81 582 ALA A C 1
ATOM 4604 O O . ALA A 1 582 ? -5.746 5.486 26.742 1.00 95.81 582 ALA A O 1
ATOM 4605 N N . ALA A 1 583 ? -3.598 5.775 26.166 1.00 97.56 583 ALA A N 1
ATOM 4606 C CA . ALA A 1 583 ? -3.794 5.688 24.717 1.00 97.56 583 ALA A CA 1
ATOM 4607 C C . ALA A 1 583 ? -3.677 4.253 24.171 1.00 97.56 583 ALA A C 1
ATOM 4609 O O . ALA A 1 583 ? -3.673 4.051 22.957 1.00 97.56 583 ALA A O 1
ATOM 4610 N N . VAL A 1 584 ? -3.523 3.254 25.042 1.00 97.56 584 VAL A N 1
ATOM 4611 C CA . VAL A 1 584 ? -3.352 1.854 24.641 1.00 97.56 584 VAL A CA 1
ATOM 4612 C C . VAL A 1 584 ? -4.632 1.292 24.017 1.00 97.56 584 VAL A C 1
ATOM 4614 O O . VAL A 1 584 ? -5.735 1.518 24.518 1.00 97.56 584 VAL A O 1
ATOM 4617 N N . ILE A 1 585 ? -4.495 0.515 22.941 1.00 98.25 585 ILE A N 1
ATOM 4618 C CA . ILE A 1 585 ? -5.597 -0.307 22.429 1.00 98.25 585 ILE A CA 1
ATOM 4619 C C . ILE A 1 585 ? -5.704 -1.538 23.337 1.00 98.25 585 ILE A C 1
ATOM 4621 O O . ILE A 1 585 ? -4.705 -2.245 23.494 1.00 98.25 585 ILE A O 1
ATOM 4625 N N . PRO A 1 586 ? -6.876 -1.835 23.929 1.00 97.75 586 PRO A N 1
ATOM 4626 C CA . PRO A 1 586 ? -7.027 -2.941 24.871 1.00 97.75 586 PRO A CA 1
ATOM 4627 C C . PRO A 1 586 ? -7.103 -4.295 24.143 1.00 97.75 586 PRO A C 1
ATOM 4629 O O . PRO A 1 586 ? -8.127 -4.977 24.160 1.00 97.75 586 PRO A O 1
ATOM 4632 N N . VAL A 1 587 ? -6.018 -4.681 23.469 1.00 97.81 587 VAL A N 1
ATOM 4633 C CA . VAL A 1 587 ? -5.903 -5.900 22.651 1.00 97.81 587 VAL A CA 1
ATOM 4634 C C . VAL A 1 587 ? -6.153 -7.188 23.449 1.00 97.81 587 VAL A C 1
ATOM 4636 O O . VAL A 1 587 ? -6.588 -8.191 22.892 1.00 97.81 587 VAL A O 1
ATOM 4639 N N . GLU A 1 588 ? -5.987 -7.165 24.770 1.00 98.06 588 GLU A N 1
ATOM 4640 C CA . GLU A 1 588 ? -6.389 -8.242 25.678 1.00 98.06 588 GLU A CA 1
ATOM 4641 C C . GLU A 1 588 ? -7.893 -8.551 25.639 1.00 98.06 588 GLU A C 1
ATOM 4643 O O . GLU A 1 588 ? -8.308 -9.622 26.077 1.00 98.06 588 GLU A O 1
ATOM 4648 N N . LYS A 1 589 ? -8.728 -7.645 25.116 1.00 98.06 589 LYS A N 1
ATOM 4649 C CA . LYS A 1 589 ? -10.165 -7.882 24.925 1.00 98.06 589 LYS A CA 1
ATOM 4650 C C . LYS A 1 589 ? -10.481 -8.631 23.634 1.00 98.06 589 LYS A C 1
ATOM 4652 O O . LYS A 1 589 ? -11.579 -9.176 23.523 1.00 98.06 589 LYS A O 1
ATOM 4657 N N . ALA A 1 590 ? -9.529 -8.719 22.702 1.00 97.81 590 ALA A N 1
ATOM 4658 C CA . ALA A 1 590 ? -9.734 -9.406 21.438 1.00 97.81 590 ALA A CA 1
ATOM 4659 C C . ALA A 1 590 ? -10.018 -10.899 21.655 1.00 97.81 590 ALA A C 1
ATOM 4661 O O . ALA A 1 590 ? -9.268 -11.617 22.334 1.00 97.81 590 ALA A O 1
ATOM 4662 N N . GLN A 1 591 ? -11.140 -11.359 21.099 1.00 95.06 591 GLN A N 1
ATOM 4663 C CA . GLN A 1 591 ? -11.545 -12.769 21.134 1.00 95.06 591 GLN A CA 1
ATOM 4664 C C . GLN A 1 591 ? -11.061 -13.521 19.891 1.00 95.06 591 GLN A C 1
ATOM 4666 O O . GLN A 1 591 ? -10.637 -14.668 20.009 1.00 95.06 591 GLN A O 1
ATOM 4671 N N . GLY A 1 592 ? -11.070 -12.860 18.729 1.00 96.31 592 GLY A N 1
ATOM 4672 C CA . GLY A 1 592 ? -10.540 -13.391 17.476 1.00 96.31 592 GLY A CA 1
ATOM 4673 C C . GLY A 1 592 ? -9.018 -13.531 17.456 1.00 96.31 592 GLY A C 1
ATOM 4674 O O . GLY A 1 592 ? -8.316 -12.969 18.297 1.00 96.31 592 GLY A O 1
ATOM 4675 N N . GLU A 1 593 ? -8.492 -14.278 16.491 1.00 98.25 593 GLU A N 1
ATOM 4676 C CA . GLU A 1 593 ? -7.046 -14.420 16.302 1.00 98.25 593 GLU A CA 1
ATOM 4677 C C . GLU A 1 593 ? -6.420 -13.156 15.694 1.00 98.25 593 GLU A C 1
ATOM 4679 O O . GLU A 1 593 ? -7.047 -12.475 14.880 1.00 98.25 593 GLU A O 1
ATOM 4684 N N . VAL A 1 594 ? -5.168 -12.849 16.053 1.00 98.81 594 VAL A N 1
ATOM 4685 C CA . VAL A 1 594 ? -4.441 -11.672 15.547 1.00 98.81 594 VAL A CA 1
ATOM 4686 C C . VAL A 1 594 ? -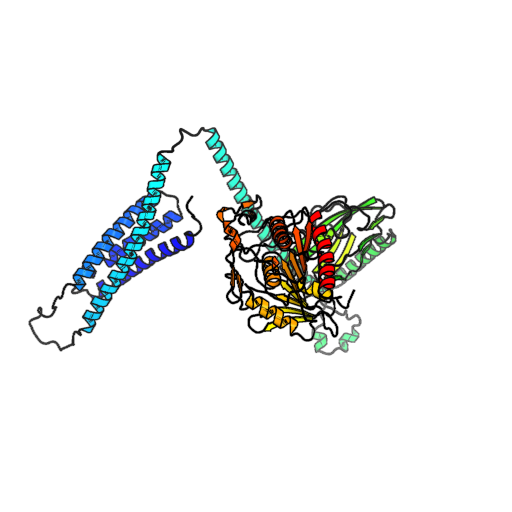3.114 -12.071 14.897 1.00 98.81 594 VAL A C 1
ATOM 4688 O O . VAL A 1 594 ? -2.223 -12.610 15.550 1.00 98.81 594 VAL A O 1
ATOM 4691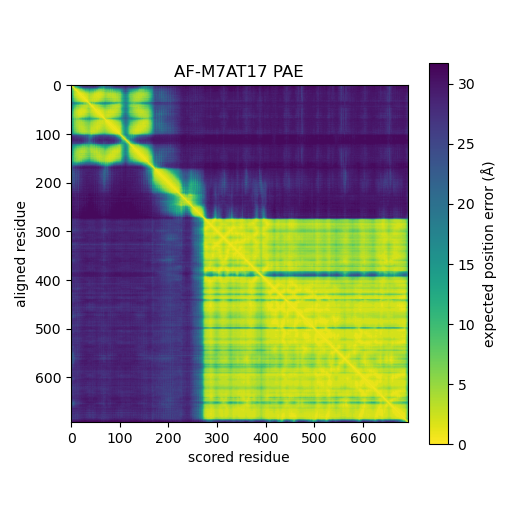 N N . LEU A 1 595 ? -2.946 -11.763 13.614 1.00 98.88 595 LEU A N 1
ATOM 4692 C CA . LEU A 1 595 ? -1.688 -11.915 12.885 1.00 98.88 595 LEU A CA 1
ATOM 4693 C C . LEU A 1 595 ? -0.990 -10.557 12.764 1.00 98.88 595 LEU A C 1
ATOM 4695 O O . LEU A 1 595 ? -1.459 -9.675 12.047 1.00 98.88 595 LEU A O 1
ATOM 4699 N N . PHE A 1 596 ? 0.153 -10.406 13.427 1.00 98.88 596 PHE A N 1
ATOM 4700 C CA . PHE A 1 596 ? 1.037 -9.252 13.301 1.00 98.88 596 PHE A CA 1
ATOM 4701 C C . PHE A 1 596 ? 2.060 -9.491 12.189 1.00 98.88 596 PHE A C 1
ATOM 4703 O O . PHE A 1 596 ? 2.760 -10.500 12.184 1.00 98.88 596 PHE A O 1
ATOM 4710 N N . VAL A 1 597 ? 2.173 -8.542 11.266 1.00 98.94 597 VAL A N 1
ATOM 4711 C CA . VAL A 1 597 ? 3.120 -8.533 10.146 1.00 98.94 597 VAL A CA 1
ATOM 4712 C C . VAL A 1 597 ? 3.945 -7.255 10.253 1.00 98.94 597 VAL A C 1
ATOM 4714 O O . VAL A 1 597 ? 3.395 -6.155 10.137 1.00 98.94 597 VAL A O 1
ATOM 4717 N N . VAL A 1 598 ? 5.252 -7.389 10.492 1.00 98.75 598 VAL A N 1
ATOM 4718 C CA . VAL A 1 598 ? 6.147 -6.246 10.723 1.00 98.75 598 VAL A CA 1
ATOM 4719 C C . VAL A 1 598 ? 7.337 -6.225 9.774 1.00 98.75 598 VAL A C 1
ATOM 4721 O O . VAL A 1 598 ? 8.012 -7.234 9.575 1.00 98.75 598 VAL A O 1
ATOM 4724 N N . GLY A 1 599 ? 7.618 -5.052 9.214 1.00 98.62 599 GLY A N 1
ATOM 4725 C CA . GLY A 1 599 ? 8.885 -4.745 8.564 1.00 98.62 599 GLY A CA 1
ATOM 4726 C C . GLY A 1 599 ? 9.833 -4.089 9.560 1.00 98.62 599 GLY A C 1
ATOM 4727 O O . GLY A 1 599 ? 9.509 -3.050 10.131 1.00 98.62 599 GLY A O 1
ATOM 4728 N N . GLU A 1 600 ? 11.005 -4.680 9.793 1.00 98.44 600 GLU A N 1
ATOM 4729 C CA . GLU A 1 600 ? 11.949 -4.149 10.793 1.00 98.44 600 GLU A CA 1
ATOM 4730 C C . GLU A 1 600 ? 12.698 -2.896 10.311 1.00 98.44 600 GLU A C 1
ATOM 4732 O O . GLU A 1 600 ? 13.238 -2.149 11.122 1.00 98.44 600 GLU A O 1
ATOM 4737 N N . ALA A 1 601 ? 12.704 -2.637 9.001 1.00 98.19 601 ALA A N 1
ATOM 4738 C CA . ALA A 1 601 ? 13.270 -1.438 8.385 1.00 98.19 601 ALA A CA 1
ATOM 4739 C C . ALA A 1 601 ? 12.196 -0.374 8.083 1.00 98.19 601 ALA A C 1
ATOM 4741 O O . ALA A 1 601 ? 12.351 0.422 7.155 1.00 98.19 601 ALA A O 1
ATOM 4742 N N . ASP A 1 602 ? 11.093 -0.365 8.834 1.00 98.38 602 ASP A N 1
ATOM 4743 C CA . ASP A 1 602 ? 10.052 0.661 8.767 1.00 98.38 602 ASP A CA 1
ATOM 4744 C C . ASP A 1 602 ? 10.603 2.039 9.178 1.00 98.38 602 ASP A C 1
ATOM 4746 O O . ASP A 1 602 ? 11.140 2.222 10.271 1.00 98.38 602 ASP A O 1
ATOM 4750 N N . ARG A 1 603 ? 10.481 3.025 8.281 1.00 97.31 603 ARG A N 1
ATOM 4751 C CA . ARG A 1 603 ? 10.922 4.417 8.510 1.00 97.31 603 ARG A CA 1
ATOM 4752 C C . ARG A 1 603 ? 9.776 5.391 8.770 1.00 97.31 603 ARG A C 1
ATOM 4754 O O . ARG A 1 603 ? 10.010 6.582 8.964 1.00 97.31 603 ARG A O 1
ATOM 4761 N N . ASN A 1 604 ? 8.542 4.898 8.823 1.00 95.81 604 ASN A N 1
ATOM 4762 C CA . ASN A 1 604 ? 7.408 5.693 9.266 1.00 95.81 604 ASN A CA 1
ATOM 4763 C C . ASN A 1 604 ? 7.306 5.703 10.799 1.00 95.81 604 ASN A C 1
ATOM 4765 O O . ASN A 1 604 ? 7.093 6.767 11.374 1.00 95.81 604 ASN A O 1
ATOM 4769 N N . PHE A 1 605 ? 7.488 4.546 11.447 1.00 96.19 605 PHE A N 1
ATOM 4770 C CA . PHE A 1 605 ? 7.616 4.376 12.904 1.00 96.19 605 PHE A CA 1
ATOM 4771 C C . PHE A 1 605 ? 8.116 2.964 13.256 1.00 96.19 605 PHE A C 1
ATOM 4773 O O . PHE A 1 605 ? 8.210 2.096 12.393 1.00 96.19 605 PHE A O 1
ATOM 4780 N N . ASN A 1 606 ? 8.412 2.705 14.534 1.00 97.12 606 ASN A N 1
ATOM 4781 C CA . ASN A 1 606 ? 8.873 1.392 14.998 1.00 97.12 606 ASN A CA 1
ATOM 4782 C C . ASN A 1 606 ? 7.721 0.372 15.122 1.00 97.12 606 ASN A C 1
ATOM 4784 O O . ASN A 1 606 ? 7.239 0.084 16.219 1.00 97.12 606 ASN A O 1
ATOM 4788 N N . SER A 1 607 ? 7.278 -0.179 13.991 1.00 97.94 607 SER A N 1
ATOM 4789 C CA . SER A 1 607 ? 6.200 -1.181 13.931 1.00 97.94 607 SER A CA 1
ATOM 4790 C C . SER A 1 607 ? 6.476 -2.429 14.777 1.00 97.94 607 SER A C 1
ATOM 4792 O O . SER A 1 607 ? 5.554 -2.970 15.389 1.00 97.94 607 SER A O 1
ATOM 4794 N N . LYS A 1 608 ? 7.740 -2.869 14.859 1.00 97.75 608 LYS A N 1
ATOM 4795 C CA . LYS A 1 608 ? 8.147 -4.030 15.665 1.00 97.75 608 LYS A CA 1
ATOM 4796 C C . LYS A 1 608 ? 7.904 -3.797 17.155 1.00 97.75 608 LYS A C 1
ATOM 4798 O O . LYS A 1 608 ? 7.249 -4.621 17.785 1.00 97.75 608 LYS A O 1
ATOM 4803 N N . LEU A 1 609 ? 8.333 -2.648 17.684 1.00 97.75 609 LEU A N 1
ATOM 4804 C CA . LEU A 1 609 ? 8.091 -2.282 19.083 1.00 97.75 609 LEU A CA 1
ATOM 4805 C C . LEU A 1 609 ? 6.590 -2.259 19.405 1.00 97.75 609 LEU A C 1
ATOM 4807 O O . LEU A 1 609 ? 6.164 -2.815 20.414 1.00 97.75 609 LEU A O 1
ATOM 4811 N N . PHE A 1 610 ? 5.770 -1.665 18.533 1.00 98.25 610 PHE A N 1
ATOM 4812 C CA . PHE A 1 610 ? 4.319 -1.641 18.732 1.00 98.25 610 PHE A CA 1
ATOM 4813 C C . PHE A 1 610 ? 3.696 -3.045 18.748 1.00 98.25 610 PHE A C 1
ATOM 4815 O O . PHE A 1 610 ? 2.827 -3.305 19.584 1.00 98.25 610 PHE A O 1
ATOM 4822 N N . ALA A 1 611 ? 4.134 -3.944 17.861 1.00 98.50 611 ALA A N 1
ATOM 4823 C CA . ALA A 1 611 ? 3.664 -5.328 17.840 1.00 98.50 611 ALA A CA 1
ATOM 4824 C C . ALA A 1 611 ? 4.102 -6.100 19.096 1.00 98.50 611 ALA A C 1
ATOM 4826 O O . ALA A 1 611 ? 3.279 -6.772 19.715 1.00 98.50 611 ALA A O 1
ATOM 4827 N N . GLU A 1 612 ? 5.362 -5.967 19.518 1.00 98.25 612 GLU A N 1
ATOM 4828 C CA . GLU A 1 612 ? 5.892 -6.610 20.728 1.00 98.25 612 GLU A CA 1
ATOM 4829 C C . GLU A 1 612 ? 5.142 -6.156 21.984 1.00 98.25 612 GLU A C 1
ATOM 4831 O O . GLU A 1 612 ? 4.740 -6.992 22.792 1.00 98.25 612 GLU A O 1
ATOM 4836 N N . MET A 1 613 ? 4.863 -4.856 22.121 1.00 97.94 613 MET A N 1
ATOM 4837 C CA . MET A 1 613 ? 4.084 -4.325 23.244 1.00 97.94 613 MET A CA 1
ATOM 4838 C C . MET A 1 613 ? 2.636 -4.826 23.251 1.00 97.94 613 MET A C 1
ATOM 4840 O O . MET A 1 613 ? 2.108 -5.163 24.313 1.00 97.94 613 MET A O 1
ATOM 4844 N N . ALA A 1 614 ? 1.986 -4.897 22.085 1.00 98.31 614 ALA A N 1
ATOM 4845 C CA . ALA A 1 614 ? 0.640 -5.456 21.975 1.00 98.31 614 ALA A CA 1
ATOM 4846 C C . ALA A 1 614 ? 0.628 -6.946 22.359 1.00 98.31 614 ALA A C 1
ATOM 4848 O O . ALA A 1 614 ? -0.207 -7.373 23.157 1.00 98.31 614 ALA A O 1
ATOM 4849 N N . ILE A 1 615 ? 1.591 -7.724 21.861 1.00 98.62 615 ILE A N 1
ATOM 4850 C CA . ILE A 1 615 ? 1.743 -9.149 22.179 1.00 98.62 615 ILE A CA 1
ATOM 4851 C C . ILE A 1 615 ? 2.039 -9.358 23.668 1.00 98.62 615 ILE A C 1
ATOM 4853 O O . ILE A 1 615 ? 1.462 -10.253 24.282 1.00 98.62 615 ILE A O 1
ATOM 4857 N N . GLU A 1 616 ? 2.892 -8.540 24.281 1.00 98.06 616 GLU A N 1
ATOM 4858 C CA . GLU A 1 616 ? 3.193 -8.639 25.713 1.00 98.06 616 GLU A CA 1
ATOM 4859 C C . GLU A 1 616 ? 1.967 -8.313 26.575 1.00 98.06 616 GLU A C 1
ATOM 4861 O O . GLU A 1 616 ? 1.674 -8.988 27.568 1.00 98.06 616 GLU A O 1
ATOM 4866 N N . ARG A 1 617 ? 1.157 -7.340 26.145 1.00 98.00 617 ARG A N 1
ATOM 4867 C CA . ARG A 1 617 ? -0.138 -7.064 26.770 1.00 98.00 617 ARG A CA 1
ATOM 4868 C C . ARG A 1 617 ? -1.095 -8.253 26.644 1.00 98.00 617 ARG A C 1
ATOM 4870 O O . ARG A 1 617 ? -1.731 -8.615 27.630 1.00 98.00 617 ARG A O 1
ATOM 4877 N N . MET A 1 618 ? -1.158 -8.906 25.484 1.00 98.44 618 MET A N 1
ATOM 4878 C CA . MET A 1 618 ? -1.940 -10.137 25.308 1.00 98.44 618 MET A CA 1
ATOM 4879 C C . MET A 1 618 ? -1.446 -11.251 26.249 1.00 98.44 618 MET A C 1
ATOM 4881 O O . MET A 1 618 ? -2.246 -11.838 26.980 1.00 98.44 618 MET A O 1
ATOM 4885 N N . LYS A 1 619 ? -0.132 -11.506 26.288 1.00 98.38 619 LYS A N 1
ATOM 4886 C CA . LYS A 1 619 ? 0.494 -12.531 27.144 1.00 98.38 619 LYS A CA 1
ATOM 4887 C C . LYS A 1 619 ? 0.211 -12.315 28.626 1.00 98.38 619 LYS A C 1
ATOM 4889 O O . LYS A 1 619 ? -0.209 -13.254 29.299 1.00 98.38 619 LYS A O 1
ATOM 4894 N N . SER A 1 620 ? 0.399 -11.093 29.122 1.00 98.19 620 SER A N 1
ATOM 4895 C CA . SER A 1 620 ? 0.166 -10.752 30.535 1.00 98.19 620 SER A CA 1
ATOM 4896 C C . SER A 1 620 ? -1.292 -10.936 30.973 1.00 98.19 620 SER A C 1
ATOM 4898 O O . SER A 1 620 ? -1.551 -11.120 32.157 1.00 98.19 620 SER A O 1
ATOM 4900 N N . HIS A 1 621 ? -2.233 -10.973 30.024 1.00 98.38 621 HIS A N 1
ATOM 4901 C CA . HIS A 1 621 ? -3.652 -11.258 30.258 1.00 98.38 621 HIS A CA 1
ATOM 4902 C C . HIS A 1 621 ? -4.054 -12.690 29.846 1.00 98.38 621 HIS A C 1
ATOM 4904 O O . HIS A 1 621 ? -5.235 -12.984 29.666 1.00 98.38 621 HIS A O 1
ATOM 4910 N N . GLY A 1 622 ? -3.084 -13.597 29.675 1.00 98.06 622 GLY A N 1
ATOM 4911 C CA . GLY A 1 622 ? -3.321 -15.020 29.410 1.00 98.06 622 GLY A CA 1
ATOM 4912 C C . GLY A 1 622 ? -3.763 -15.362 27.983 1.00 98.06 622 GLY A C 1
ATOM 4913 O O . GLY A 1 622 ? -4.128 -16.509 27.715 1.00 98.06 622 GLY A O 1
ATOM 4914 N N . LYS A 1 623 ? -3.728 -14.405 27.050 1.00 98.19 623 LYS A N 1
ATOM 4915 C CA . LYS A 1 623 ? -4.096 -14.626 25.645 1.00 98.19 623 LYS A CA 1
ATOM 4916 C C . LYS A 1 623 ? -2.972 -15.343 24.888 1.00 98.19 623 LYS A C 1
ATOM 4918 O O . LYS A 1 623 ? -1.789 -15.113 25.132 1.00 98.19 623 LYS A O 1
ATOM 4923 N N . LYS A 1 624 ? -3.357 -16.214 23.949 1.00 97.12 624 LYS A N 1
ATOM 4924 C CA . LYS A 1 624 ? -2.449 -17.007 23.085 1.00 97.12 624 LYS A CA 1
ATOM 4925 C C . LYS A 1 624 ? -2.819 -16.948 21.597 1.00 97.12 624 LYS A C 1
ATOM 4927 O O . LYS A 1 624 ? -2.139 -17.532 20.766 1.00 97.12 624 LYS A O 1
ATOM 4932 N N . ASN A 1 625 ? -3.902 -16.254 21.273 1.00 97.25 625 ASN A N 1
ATOM 4933 C CA . ASN A 1 625 ? -4.494 -16.093 19.947 1.00 97.25 625 ASN A CA 1
ATOM 4934 C C . ASN A 1 625 ? -3.770 -15.009 19.127 1.00 97.25 625 ASN A C 1
ATOM 4936 O O . ASN A 1 625 ? -4.408 -14.111 18.581 1.00 97.25 625 ASN A O 1
ATOM 4940 N N . TYR A 1 626 ? -2.437 -15.068 19.070 1.00 98.25 626 TYR A N 1
ATOM 4941 C CA . TYR A 1 626 ? -1.628 -14.161 18.258 1.00 98.25 626 TYR A CA 1
ATOM 4942 C C . TYR A 1 626 ? -0.517 -14.900 17.509 1.00 98.25 626 TYR A C 1
ATOM 4944 O O . TYR A 1 626 ? -0.044 -15.958 17.921 1.00 98.25 626 TYR A O 1
ATOM 4952 N N . THR A 1 627 ? -0.063 -14.327 16.402 1.00 98.56 627 THR A N 1
ATOM 4953 C CA . THR A 1 627 ? 1.106 -14.785 15.638 1.00 98.56 627 THR A CA 1
ATOM 4954 C C . THR A 1 627 ? 1.885 -13.565 15.158 1.00 98.56 627 THR A C 1
ATOM 4956 O O . THR A 1 627 ? 1.275 -12.563 14.798 1.00 98.56 627 THR A O 1
ATOM 4959 N N . LEU A 1 628 ? 3.218 -13.631 15.162 1.00 98.69 628 LEU A N 1
ATOM 4960 C CA . LEU A 1 628 ? 4.092 -12.559 14.682 1.00 98.69 628 LEU A CA 1
ATOM 4961 C C . LEU A 1 628 ? 4.926 -13.049 13.501 1.00 98.69 628 LEU A C 1
ATOM 4963 O O . LEU A 1 628 ? 5.666 -14.023 13.624 1.00 98.69 628 LEU A O 1
ATOM 4967 N N . LEU A 1 629 ? 4.849 -12.326 12.391 1.00 98.81 629 LEU A N 1
ATOM 4968 C CA . LEU A 1 629 ? 5.748 -12.435 11.253 1.00 98.81 629 LEU A CA 1
ATOM 4969 C C . LEU A 1 629 ? 6.619 -11.179 11.214 1.00 98.81 629 LEU A C 1
ATOM 4971 O O . LEU A 1 629 ? 6.115 -10.084 10.961 1.00 98.81 629 LEU A O 1
ATOM 4975 N N . SER A 1 630 ? 7.914 -11.342 11.479 1.00 98.56 630 SER A N 1
ATOM 4976 C CA . SER A 1 630 ? 8.891 -10.251 11.498 1.00 98.56 630 SER A CA 1
ATOM 4977 C C . SER A 1 630 ? 9.872 -10.392 10.347 1.00 98.56 630 SER A C 1
ATOM 4979 O O . SER A 1 630 ? 10.486 -11.447 10.188 1.00 98.56 630 SER A O 1
ATOM 4981 N N . TYR A 1 631 ? 10.015 -9.336 9.548 1.00 98.69 631 TYR A N 1
ATOM 4982 C CA . TYR A 1 631 ? 10.819 -9.344 8.330 1.00 98.69 631 TYR A CA 1
ATOM 4983 C C . TYR A 1 631 ? 11.956 -8.318 8.412 1.00 98.69 631 TYR A C 1
ATOM 4985 O O . TYR A 1 631 ? 11.734 -7.122 8.169 1.00 98.69 631 TYR A O 1
ATOM 4993 N N . PRO A 1 632 ? 13.185 -8.762 8.735 1.00 98.44 632 PRO A N 1
ATOM 4994 C CA . PRO A 1 632 ? 14.379 -7.930 8.642 1.00 98.44 632 PRO A CA 1
ATOM 4995 C C . PRO A 1 632 ? 14.524 -7.319 7.246 1.00 98.44 632 PRO A C 1
ATOM 4997 O O . PRO A 1 632 ? 14.313 -7.997 6.243 1.00 98.44 632 PRO A O 1
ATOM 5000 N N . GLY A 1 633 ? 14.849 -6.028 7.173 1.00 97.75 633 GLY A N 1
ATOM 5001 C CA . GLY A 1 633 ? 15.025 -5.315 5.904 1.00 97.75 633 GLY A CA 1
ATOM 5002 C C . GLY A 1 633 ? 13.730 -4.968 5.154 1.00 97.75 633 GLY A C 1
ATOM 5003 O O . GLY A 1 633 ? 13.796 -4.247 4.164 1.00 97.75 633 GLY A O 1
ATOM 5004 N N . ALA A 1 634 ? 12.542 -5.404 5.592 1.00 98.50 634 ALA A N 1
ATOM 5005 C CA . ALA A 1 634 ? 11.277 -4.949 5.005 1.00 98.50 634 ALA A CA 1
ATOM 5006 C C . ALA A 1 634 ? 10.834 -3.600 5.599 1.00 98.50 634 ALA A C 1
ATOM 5008 O O . ALA A 1 634 ? 11.079 -3.308 6.765 1.00 98.50 634 ALA A O 1
ATOM 5009 N N . GLY A 1 635 ? 10.185 -2.769 4.784 1.00 98.31 635 GLY A N 1
ATOM 5010 C CA . GLY A 1 635 ? 9.783 -1.400 5.131 1.00 98.31 635 GLY A CA 1
ATOM 5011 C C . GLY A 1 635 ? 8.317 -1.291 5.553 1.00 98.31 635 GLY A C 1
ATOM 5012 O O . GLY A 1 635 ? 7.642 -2.296 5.766 1.00 98.31 635 GLY A O 1
ATOM 5013 N N . HIS A 1 636 ? 7.800 -0.061 5.606 1.00 98.31 636 HIS A N 1
ATOM 5014 C CA . HIS A 1 636 ? 6.428 0.224 6.048 1.00 98.31 636 HIS A CA 1
ATOM 5015 C C . HIS A 1 636 ? 5.341 -0.351 5.119 1.00 98.31 636 HIS A C 1
ATOM 5017 O O . HIS A 1 636 ? 4.289 -0.803 5.571 1.00 98.31 636 HIS A O 1
ATOM 5023 N N . LEU A 1 637 ? 5.566 -0.318 3.803 1.00 96.69 637 LEU A N 1
ATOM 5024 C CA . LEU A 1 637 ? 4.553 -0.630 2.790 1.00 96.69 637 LEU A CA 1
ATOM 5025 C C . LEU A 1 637 ? 4.630 -2.086 2.310 1.00 96.69 637 LEU A C 1
ATOM 5027 O O . LEU A 1 637 ? 4.937 -2.325 1.150 1.00 96.69 637 LEU A O 1
ATOM 5031 N N . ILE A 1 638 ? 4.322 -3.047 3.184 1.00 97.88 638 ILE A N 1
ATOM 5032 C CA . ILE A 1 638 ? 4.222 -4.464 2.794 1.00 97.88 638 ILE A CA 1
ATOM 5033 C C . ILE A 1 638 ? 2.917 -4.670 2.004 1.00 97.88 638 ILE A C 1
ATOM 5035 O O . ILE A 1 638 ? 1.819 -4.713 2.565 1.00 97.88 638 ILE A O 1
ATOM 5039 N N . GLU A 1 639 ? 3.043 -4.723 0.682 1.00 95.00 639 GLU A N 1
ATOM 5040 C CA . GLU A 1 639 ? 1.954 -4.910 -0.283 1.00 95.00 639 GLU A CA 1
ATOM 5041 C C . GLU A 1 639 ? 1.799 -6.379 -0.727 1.00 95.00 639 GLU A C 1
ATOM 5043 O O . GLU A 1 639 ? 2.674 -7.199 -0.448 1.00 95.00 639 GLU A O 1
ATOM 5048 N N . PRO A 1 640 ? 0.720 -6.742 -1.454 1.00 95.44 640 PRO A N 1
ATOM 5049 C CA . PRO A 1 640 ? 0.657 -8.030 -2.139 1.00 95.44 640 PRO A CA 1
ATOM 5050 C C . PRO A 1 640 ? 1.862 -8.265 -3.081 1.00 95.44 640 PRO A C 1
ATOM 5052 O O . PRO A 1 640 ? 2.506 -7.304 -3.520 1.00 95.44 640 PRO A O 1
ATOM 5055 N N . PRO A 1 641 ? 2.185 -9.526 -3.416 1.00 92.69 641 PRO A N 1
ATOM 5056 C CA . PRO A 1 641 ? 3.318 -9.864 -4.270 1.00 92.69 641 PRO A CA 1
ATOM 5057 C C . PRO A 1 641 ? 3.201 -9.237 -5.661 1.00 92.69 641 PRO A C 1
ATOM 5059 O O . PRO A 1 641 ? 2.105 -9.017 -6.175 1.00 92.69 641 PRO A O 1
ATOM 5062 N N . GLY A 1 642 ? 4.350 -8.957 -6.278 1.00 82.75 642 GLY A N 1
ATOM 5063 C CA . GLY A 1 642 ? 4.419 -8.331 -7.602 1.00 82.75 642 GLY A CA 1
ATOM 5064 C C . GLY A 1 642 ? 4.429 -6.799 -7.586 1.00 82.75 642 GLY A C 1
ATOM 5065 O O . GLY A 1 642 ? 4.774 -6.199 -8.603 1.00 82.75 642 GLY A O 1
ATOM 5066 N N . SER A 1 643 ? 4.137 -6.159 -6.449 1.00 88.69 643 SER A N 1
ATOM 5067 C CA . SER A 1 643 ? 4.395 -4.727 -6.260 1.00 88.69 643 SER A CA 1
ATOM 5068 C C . SER A 1 643 ? 5.888 -4.466 -6.026 1.00 88.69 643 SER A C 1
ATOM 5070 O O . SER A 1 643 ? 6.478 -5.138 -5.178 1.00 88.69 643 SER A O 1
ATOM 5072 N N . PRO A 1 644 ? 6.509 -3.496 -6.721 1.00 94.06 644 PRO A N 1
ATOM 5073 C CA . PRO A 1 644 ? 7.900 -3.143 -6.478 1.00 94.06 644 PRO A CA 1
ATOM 5074 C C . PRO A 1 644 ? 8.077 -2.342 -5.189 1.00 94.06 644 PRO A C 1
ATOM 5076 O O . PRO A 1 644 ? 7.200 -1.560 -4.805 1.00 94.06 644 PRO A O 1
ATOM 5079 N N . LEU A 1 645 ? 9.256 -2.465 -4.569 1.00 93.81 645 LEU A N 1
ATOM 5080 C CA . LEU A 1 645 ? 9.618 -1.648 -3.412 1.00 93.81 645 LEU A CA 1
ATOM 5081 C C . LEU A 1 645 ? 9.483 -0.159 -3.750 1.00 93.81 645 LEU A C 1
ATOM 5083 O O . LEU A 1 645 ? 10.106 0.356 -4.679 1.00 93.81 645 LEU A O 1
ATOM 5087 N N . CYS A 1 646 ? 8.749 0.560 -2.907 1.00 92.56 646 CYS A N 1
ATOM 5088 C CA . CYS A 1 646 ? 8.686 2.010 -2.941 1.00 92.56 646 CYS A CA 1
ATOM 5089 C C . CYS A 1 646 ? 9.153 2.588 -1.604 1.00 92.56 646 CYS A C 1
ATOM 5091 O O . CYS A 1 646 ? 8.338 2.950 -0.757 1.00 92.56 646 CYS A O 1
ATOM 5093 N N . SER A 1 647 ? 10.470 2.704 -1.421 1.00 95.06 647 SER A N 1
ATOM 5094 C CA . SER A 1 647 ? 11.061 3.196 -0.170 1.00 95.06 647 SER A CA 1
ATOM 5095 C C . SER A 1 647 ? 10.751 4.667 0.107 1.00 95.06 647 SER A C 1
ATOM 5097 O O . SER A 1 647 ? 10.722 5.071 1.264 1.00 95.06 647 SER A O 1
ATOM 5099 N N . ILE A 1 648 ? 10.472 5.477 -0.920 1.00 96.38 648 ILE A N 1
ATOM 5100 C CA . ILE A 1 648 ? 10.075 6.882 -0.768 1.00 96.38 648 ILE A CA 1
ATOM 5101 C C . ILE A 1 648 ? 8.948 7.211 -1.748 1.00 96.38 648 ILE A C 1
ATOM 5103 O O . ILE A 1 648 ? 9.088 6.983 -2.949 1.00 96.38 648 ILE A O 1
ATOM 5107 N N . SER A 1 649 ? 7.850 7.809 -1.274 1.00 95.44 649 SER A N 1
ATOM 5108 C CA . SER A 1 649 ? 6.776 8.262 -2.170 1.00 95.44 649 SER A CA 1
ATOM 5109 C C . SER A 1 649 ? 6.048 9.509 -1.707 1.00 95.44 649 SER A C 1
ATOM 5111 O O . SER A 1 649 ? 5.897 9.754 -0.512 1.00 95.44 649 SER A O 1
ATOM 5113 N N . LEU A 1 650 ? 5.476 10.251 -2.655 1.00 92.12 650 LEU A N 1
ATOM 5114 C CA . LEU A 1 650 ? 4.495 11.284 -2.329 1.00 92.12 650 LEU A CA 1
ATOM 5115 C C . LEU A 1 650 ? 3.153 10.651 -1.924 1.00 92.12 650 LEU A C 1
ATOM 5117 O O . LEU A 1 650 ? 2.620 9.799 -2.637 1.00 92.12 650 LEU A O 1
ATOM 5121 N N . ILE A 1 651 ? 2.583 11.112 -0.812 1.00 88.38 651 ILE A N 1
ATOM 5122 C CA . ILE A 1 651 ? 1.213 10.783 -0.398 1.00 88.38 651 ILE A CA 1
ATOM 5123 C C . ILE A 1 651 ? 0.335 12.027 -0.420 1.00 88.38 651 ILE A C 1
ATOM 5125 O O . ILE A 1 651 ? 0.817 13.155 -0.295 1.00 88.38 651 ILE A O 1
ATOM 5129 N N . ARG A 1 652 ? -0.971 11.818 -0.594 1.00 81.12 652 ARG A N 1
ATOM 5130 C CA . ARG A 1 652 ? -1.957 12.900 -0.579 1.00 81.12 652 ARG A CA 1
ATOM 5131 C C . ARG A 1 652 ? -1.873 13.649 0.755 1.00 81.12 652 ARG A C 1
ATOM 5133 O O . ARG A 1 652 ? -1.792 13.026 1.804 1.00 81.12 652 ARG A O 1
ATOM 5140 N N . GLY A 1 653 ? -1.873 14.979 0.697 1.00 78.31 653 GLY A N 1
ATOM 5141 C CA . GLY A 1 653 ? -1.813 15.841 1.881 1.00 78.31 653 GLY A CA 1
ATOM 5142 C C . GLY A 1 653 ? -0.407 16.100 2.434 1.00 78.31 653 GLY A C 1
ATOM 5143 O O . GLY A 1 653 ? -0.238 17.069 3.168 1.00 78.31 653 GLY A O 1
ATOM 5144 N N . SER A 1 654 ? 0.614 15.323 2.050 1.00 87.00 654 SER A N 1
ATOM 5145 C CA . SER A 1 654 ? 1.991 15.594 2.480 1.00 87.00 654 SER A CA 1
ATOM 5146 C C . SER A 1 654 ? 2.665 16.653 1.592 1.00 87.00 654 SER A C 1
ATOM 5148 O O . SER A 1 654 ? 2.594 16.550 0.364 1.00 87.00 654 SER A O 1
ATOM 5150 N N . PRO A 1 655 ? 3.373 17.646 2.168 1.00 88.25 655 PRO A N 1
ATOM 5151 C CA . PRO A 1 655 ? 4.083 18.671 1.399 1.00 88.25 655 PRO A CA 1
ATOM 5152 C C . PRO A 1 655 ? 5.356 18.149 0.711 1.00 88.25 655 PRO A C 1
ATOM 5154 O O . PRO A 1 655 ? 5.882 18.802 -0.191 1.00 88.25 655 PRO A O 1
ATOM 5157 N N . LYS A 1 656 ? 5.878 16.995 1.145 1.00 94.19 656 LYS A N 1
ATOM 5158 C CA . LYS A 1 656 ? 7.110 16.364 0.651 1.00 94.19 656 LYS A CA 1
ATOM 5159 C C . LYS A 1 656 ? 6.939 14.836 0.564 1.00 94.19 656 LYS A C 1
ATOM 5161 O O . LYS A 1 656 ? 6.048 14.290 1.220 1.00 94.19 656 LYS A O 1
ATOM 5166 N N . PRO A 1 657 ? 7.755 14.130 -0.240 1.00 96.19 657 PRO A N 1
ATOM 5167 C CA . PRO A 1 657 ? 7.780 12.668 -0.236 1.00 96.19 657 PRO A CA 1
ATOM 5168 C C . PRO A 1 657 ? 8.059 12.123 1.165 1.00 96.19 657 PRO A C 1
ATOM 5170 O O . PRO A 1 657 ? 8.798 12.755 1.909 1.00 96.19 657 PRO A O 1
ATOM 5173 N N . VAL A 1 658 ? 7.488 10.975 1.514 1.00 96.94 658 VAL A N 1
ATOM 5174 C CA . VAL A 1 658 ? 7.674 10.304 2.809 1.00 96.94 658 VAL A CA 1
ATOM 5175 C C . VAL A 1 658 ? 8.566 9.083 2.622 1.00 96.94 658 VAL A C 1
ATOM 5177 O O . VAL A 1 658 ? 8.435 8.383 1.617 1.00 96.94 658 VAL A O 1
ATOM 5180 N N . HIS A 1 659 ? 9.467 8.857 3.573 1.00 97.50 659 HIS A N 1
ATOM 5181 C CA . HIS A 1 659 ? 10.371 7.719 3.650 1.00 97.50 659 HIS A CA 1
ATOM 5182 C C . HIS A 1 659 ? 9.700 6.559 4.400 1.00 97.50 659 HIS A C 1
ATOM 5184 O O . HIS A 1 659 ? 9.353 6.670 5.571 1.00 97.50 659 HIS A O 1
ATOM 5190 N N . TRP A 1 660 ? 9.511 5.446 3.700 1.00 97.56 660 TRP A N 1
ATOM 5191 C CA . TRP A 1 660 ? 8.872 4.218 4.182 1.00 97.56 660 TRP A CA 1
ATOM 5192 C C . TRP A 1 660 ? 9.880 3.157 4.615 1.00 97.56 660 TRP A C 1
ATOM 5194 O O . TRP A 1 660 ? 9.525 2.242 5.356 1.00 97.56 660 TRP A O 1
ATOM 5204 N N . GLY A 1 661 ? 11.125 3.282 4.153 1.00 97.75 661 GLY A N 1
ATOM 5205 C CA . GLY A 1 661 ? 12.185 2.312 4.386 1.00 97.75 661 GLY A CA 1
ATOM 5206 C C . GLY A 1 661 ? 12.045 1.048 3.543 1.00 97.75 661 GLY A C 1
ATOM 5207 O O . GLY A 1 661 ? 11.278 1.001 2.577 1.00 97.75 661 GLY A O 1
ATOM 5208 N N . GLY A 1 662 ? 12.795 0.020 3.931 1.00 97.38 662 GLY A N 1
ATOM 5209 C CA . GLY A 1 662 ? 12.896 -1.248 3.219 1.00 97.38 662 GLY A CA 1
ATOM 5210 C C . GLY A 1 662 ? 14.073 -1.334 2.242 1.00 97.38 662 GLY A C 1
ATOM 5211 O O . GLY A 1 662 ? 14.446 -0.360 1.590 1.00 97.38 662 GLY A O 1
ATOM 5212 N N . GLU A 1 663 ? 14.617 -2.539 2.130 1.00 96.56 663 GLU A N 1
ATOM 5213 C CA . GLU A 1 663 ? 15.651 -2.954 1.187 1.00 96.56 663 GLU A CA 1
ATOM 5214 C C . GLU A 1 663 ? 15.028 -3.818 0.082 1.00 96.56 663 GLU A C 1
ATOM 5216 O O . GLU A 1 663 ? 14.118 -4.594 0.376 1.00 96.56 663 GLU A O 1
ATOM 5221 N N . PRO A 1 664 ? 15.481 -3.730 -1.181 1.00 93.62 664 PRO A N 1
ATOM 5222 C CA . PRO A 1 664 ? 14.782 -4.365 -2.298 1.00 93.62 664 PRO A CA 1
ATOM 5223 C C . PRO A 1 664 ? 14.534 -5.872 -2.122 1.00 93.62 664 PRO A C 1
ATOM 5225 O O . PRO A 1 664 ? 13.396 -6.323 -2.244 1.00 93.62 664 PRO A O 1
ATOM 5228 N N . GLU A 1 665 ? 15.576 -6.653 -1.825 1.00 94.81 665 GLU A N 1
ATOM 5229 C CA . GLU A 1 665 ? 15.475 -8.118 -1.766 1.00 94.81 665 GLU A CA 1
ATOM 5230 C C . GLU A 1 665 ? 14.715 -8.633 -0.533 1.00 94.81 665 GLU A C 1
ATOM 5232 O O . GLU A 1 665 ? 13.805 -9.454 -0.707 1.00 94.81 665 GLU A O 1
ATOM 5237 N N . PRO A 1 666 ? 15.015 -8.180 0.706 1.00 97.00 666 PRO A N 1
ATOM 5238 C CA . PRO A 1 666 ? 14.262 -8.627 1.875 1.00 97.00 666 PRO A CA 1
ATOM 5239 C C . PRO A 1 666 ? 12.796 -8.195 1.815 1.00 97.00 666 PRO A C 1
ATOM 5241 O O . PRO A 1 666 ? 11.916 -8.957 2.212 1.00 97.00 666 PRO A O 1
ATOM 5244 N N . HIS A 1 667 ? 12.512 -7.008 1.269 1.00 98.06 667 HIS A N 1
ATOM 5245 C CA . HIS A 1 667 ? 11.145 -6.512 1.139 1.00 98.06 667 HIS A CA 1
ATOM 5246 C C . HIS A 1 667 ? 10.329 -7.339 0.135 1.00 98.06 667 HIS A C 1
ATOM 5248 O O . HIS A 1 667 ? 9.196 -7.706 0.442 1.00 98.06 667 HIS A O 1
ATOM 5254 N N . ALA A 1 668 ? 10.901 -7.696 -1.021 1.00 95.81 668 ALA A N 1
ATOM 5255 C CA . ALA A 1 668 ? 10.226 -8.558 -1.993 1.00 95.81 668 ALA A CA 1
ATOM 5256 C C . ALA A 1 668 ? 9.857 -9.924 -1.381 1.00 95.81 668 ALA A C 1
ATOM 5258 O O . ALA A 1 668 ? 8.697 -10.334 -1.436 1.00 95.81 668 ALA A O 1
ATOM 5259 N N . LYS A 1 669 ? 10.809 -10.570 -0.691 1.00 96.56 669 LYS A N 1
ATOM 5260 C CA . LYS A 1 669 ? 10.572 -11.833 0.035 1.00 96.56 669 LYS A CA 1
ATOM 5261 C C . LYS A 1 669 ? 9.506 -11.692 1.125 1.00 96.56 669 LYS A C 1
ATOM 5263 O O . LYS A 1 669 ? 8.688 -12.591 1.309 1.00 96.56 669 LYS A O 1
ATOM 5268 N N . ALA A 1 670 ? 9.500 -10.568 1.842 1.00 98.25 670 ALA A N 1
ATOM 5269 C CA . ALA A 1 670 ? 8.503 -10.291 2.870 1.00 98.25 670 ALA A CA 1
ATOM 5270 C C . ALA A 1 670 ? 7.090 -10.181 2.285 1.00 98.25 670 ALA A C 1
ATOM 5272 O O . ALA A 1 670 ? 6.159 -10.755 2.848 1.00 98.25 670 ALA A O 1
ATOM 5273 N N . GLN A 1 671 ? 6.916 -9.494 1.150 1.00 97.75 671 GLN A N 1
ATOM 5274 C CA . GLN A 1 671 ? 5.624 -9.405 0.461 1.00 97.75 671 GLN A CA 1
ATOM 5275 C C . GLN A 1 671 ? 5.121 -10.786 0.016 1.00 97.75 671 GLN A C 1
ATOM 5277 O O . GLN A 1 671 ? 3.960 -11.113 0.249 1.00 97.75 671 GLN A O 1
ATOM 5282 N N . GLU A 1 672 ? 5.990 -11.619 -0.564 1.00 96.62 672 GLU A N 1
ATOM 5283 C CA . GLU A 1 672 ? 5.637 -12.987 -0.965 1.00 96.62 672 GLU A CA 1
ATOM 5284 C C . GLU A 1 672 ? 5.205 -13.861 0.210 1.00 96.62 672 GLU A C 1
ATOM 5286 O O . GLU A 1 672 ? 4.106 -14.421 0.205 1.00 96.62 672 GLU A O 1
ATOM 5291 N N . HIS A 1 673 ? 6.063 -13.966 1.224 1.00 98.25 673 HIS A N 1
ATOM 5292 C CA . HIS A 1 673 ? 5.820 -14.842 2.362 1.00 98.25 673 HIS A CA 1
ATOM 5293 C C . HIS A 1 673 ? 4.617 -14.367 3.184 1.00 98.25 673 HIS A C 1
ATOM 5295 O O . HIS A 1 673 ? 3.721 -15.155 3.483 1.00 98.25 673 HIS A O 1
ATOM 5301 N N . SER A 1 674 ? 4.541 -13.068 3.501 1.00 98.56 674 SER A N 1
ATOM 5302 C CA . SER A 1 674 ? 3.428 -12.534 4.293 1.00 98.56 674 SER A CA 1
ATOM 5303 C C . SER A 1 674 ? 2.085 -12.708 3.596 1.00 98.56 674 SER A C 1
ATOM 5305 O O . SER A 1 674 ? 1.114 -13.032 4.269 1.00 98.56 674 SER A O 1
ATOM 5307 N N . TRP A 1 675 ? 2.009 -12.566 2.271 1.00 98.50 675 TRP A N 1
ATOM 5308 C CA . TRP A 1 675 ? 0.761 -12.778 1.540 1.00 98.50 675 TRP A CA 1
ATOM 5309 C C . TRP A 1 675 ? 0.255 -14.213 1.654 1.00 98.50 675 TRP A C 1
ATOM 5311 O O . TRP A 1 675 ? -0.920 -14.425 1.949 1.00 98.50 675 TRP A O 1
ATOM 5321 N N . GLN A 1 676 ? 1.139 -15.200 1.493 1.00 98.06 676 GLN A N 1
ATOM 5322 C CA . GLN A 1 676 ? 0.778 -16.610 1.655 1.00 98.06 676 GLN A CA 1
ATOM 5323 C C . GLN A 1 676 ? 0.297 -16.908 3.079 1.00 98.06 676 GLN A C 1
ATOM 5325 O O . GLN A 1 676 ? -0.719 -17.579 3.258 1.00 98.06 676 GLN A O 1
ATOM 5330 N N . GLU A 1 677 ? 0.988 -16.382 4.091 1.00 98.62 677 GLU A N 1
ATOM 5331 C CA . GLU A 1 677 ? 0.603 -16.574 5.490 1.00 98.62 677 GLU A CA 1
ATOM 5332 C C . GLU A 1 677 ? -0.701 -15.850 5.850 1.00 98.62 677 GLU A C 1
ATOM 5334 O O . GLU A 1 677 ? -1.510 -16.390 6.599 1.00 98.62 677 GLU A O 1
ATOM 5339 N N . ILE A 1 678 ? -0.961 -14.673 5.272 1.00 98.75 678 ILE A N 1
ATOM 5340 C CA . ILE A 1 678 ? -2.229 -13.946 5.424 1.00 98.75 678 ILE A CA 1
ATOM 5341 C C . ILE A 1 678 ? -3.393 -14.765 4.861 1.00 98.75 678 ILE A C 1
ATOM 5343 O O . ILE A 1 678 ? -4.419 -14.887 5.528 1.00 98.75 678 ILE A O 1
ATOM 5347 N N . LEU A 1 679 ? -3.244 -15.341 3.664 1.00 98.31 679 LEU A N 1
ATOM 5348 C CA . LEU A 1 679 ? -4.284 -16.177 3.057 1.00 98.31 679 LEU A CA 1
ATOM 5349 C C . LEU A 1 679 ? -4.568 -17.414 3.917 1.00 98.31 679 LEU A C 1
ATOM 5351 O O . LEU A 1 679 ? -5.713 -17.628 4.310 1.00 98.31 679 LEU A O 1
ATOM 5355 N N . LYS A 1 680 ? -3.522 -18.154 4.314 1.00 98.06 680 LYS A N 1
ATOM 5356 C CA . LYS A 1 680 ? -3.644 -19.317 5.215 1.00 98.06 680 LYS A CA 1
ATOM 5357 C C . LYS A 1 680 ? -4.310 -18.951 6.541 1.00 98.06 680 LYS A C 1
ATOM 5359 O O . LYS A 1 680 ? -5.135 -19.706 7.051 1.00 98.06 680 LYS A O 1
ATOM 5364 N N . PHE A 1 681 ? -3.945 -17.806 7.112 1.00 98.56 681 PHE A N 1
ATOM 5365 C CA . PHE A 1 681 ? -4.511 -17.309 8.360 1.00 98.56 681 PHE A CA 1
ATOM 5366 C C . PHE A 1 681 ? -6.005 -17.001 8.224 1.00 98.56 681 PHE A C 1
ATOM 5368 O O . PHE A 1 681 ? -6.796 -17.446 9.057 1.00 98.56 681 PHE A O 1
ATOM 5375 N N . LEU A 1 682 ? -6.404 -16.284 7.170 1.00 98.00 682 LEU A N 1
ATOM 5376 C CA . LEU A 1 682 ? -7.807 -15.953 6.919 1.00 98.00 682 LEU A CA 1
ATOM 5377 C C . LEU A 1 682 ? -8.639 -17.208 6.623 1.00 98.00 682 LEU A C 1
ATOM 5379 O O . LEU A 1 682 ? -9.714 -17.351 7.202 1.00 98.00 682 LEU A O 1
ATOM 5383 N N . ASP A 1 683 ? -8.136 -18.140 5.810 1.00 95.69 683 ASP A N 1
ATOM 5384 C CA . ASP A 1 683 ? -8.799 -19.426 5.545 1.00 95.69 683 ASP A CA 1
ATOM 5385 C C . ASP A 1 683 ? -8.969 -20.254 6.825 1.00 95.69 683 ASP A C 1
ATOM 5387 O O . ASP A 1 683 ? -10.037 -20.818 7.068 1.00 95.69 683 ASP A O 1
ATOM 5391 N N . ARG A 1 684 ? -7.944 -20.305 7.687 1.00 95.81 684 ARG A N 1
ATOM 5392 C CA . ARG A 1 684 ? -8.028 -21.011 8.973 1.00 95.81 684 ARG A CA 1
ATOM 5393 C C . ARG A 1 684 ? -9.103 -20.408 9.873 1.00 95.81 684 ARG A C 1
ATOM 5395 O O . ARG A 1 684 ? -9.914 -21.147 10.423 1.00 95.81 684 ARG A O 1
ATOM 5402 N N . CYS A 1 685 ? -9.092 -19.088 10.047 1.00 96.00 685 CYS A N 1
ATOM 5403 C CA . CYS A 1 685 ? -9.943 -18.425 11.036 1.00 96.00 685 CYS A CA 1
ATOM 5404 C C . CYS A 1 685 ? -11.392 -18.268 10.564 1.00 96.00 685 CYS A C 1
ATOM 5406 O O . CYS A 1 685 ? -12.313 -18.292 11.378 1.00 96.00 685 CYS A O 1
ATOM 5408 N N . LEU A 1 686 ? -11.606 -18.086 9.259 1.00 95.19 686 LEU A N 1
ATOM 5409 C CA . LEU A 1 686 ? -12.936 -17.863 8.696 1.00 95.19 686 LEU A CA 1
ATOM 5410 C C . LEU A 1 686 ? -13.568 -19.146 8.154 1.00 95.19 686 LEU A C 1
ATOM 5412 O O . LEU A 1 686 ? -14.766 -19.128 7.870 1.00 95.19 686 LEU A O 1
ATOM 5416 N N . GLY A 1 687 ? -12.795 -20.230 8.017 1.00 83.38 687 GLY A N 1
ATOM 5417 C CA . GLY A 1 687 ? -13.128 -21.463 7.298 1.00 83.38 687 GLY A CA 1
ATOM 5418 C C . GLY A 1 687 ? -12.675 -21.398 5.831 1.00 83.38 687 GLY A C 1
ATOM 5419 O O . GLY A 1 687 ? -12.559 -20.295 5.290 1.00 83.38 687 GLY A O 1
ATOM 5420 N N . PRO A 1 688 ? -12.489 -22.543 5.146 1.00 73.25 688 PRO A N 1
ATOM 5421 C CA . PRO A 1 688 ? -11.902 -22.568 3.810 1.00 73.25 688 PRO A CA 1
ATOM 5422 C C . PRO A 1 688 ? -12.703 -21.700 2.836 1.00 73.25 688 PRO A C 1
ATOM 5424 O O . PRO A 1 688 ? -13.944 -21.752 2.811 1.00 73.25 688 PRO A O 1
ATOM 5427 N N . SER A 1 689 ? -11.988 -20.894 2.056 1.00 63.16 689 SER A N 1
ATOM 5428 C CA . SER A 1 689 ? -12.486 -20.338 0.805 1.00 63.16 689 SER A CA 1
ATOM 5429 C C . SER A 1 689 ? -12.748 -21.490 -0.173 1.00 63.16 689 SER A C 1
ATOM 5431 O O . SER A 1 689 ? -11.995 -22.457 -0.255 1.00 63.16 689 SER A O 1
ATOM 5433 N N . SER A 1 690 ? -13.870 -21.456 -0.891 1.00 55.72 690 SER A N 1
ATOM 5434 C CA . SER A 1 690 ? -14.339 -22.585 -1.711 1.00 55.72 690 SER A CA 1
ATOM 5435 C C . SER A 1 690 ? -13.521 -22.843 -2.992 1.00 55.72 690 SER A C 1
ATOM 5437 O O . SER A 1 690 ? -13.968 -23.617 -3.829 1.00 55.72 690 SER A O 1
ATOM 5439 N N . ASN A 1 691 ? -12.343 -22.224 -3.142 1.00 49.31 691 ASN A N 1
ATOM 5440 C CA . ASN A 1 691 ? -11.459 -22.330 -4.306 1.00 49.31 691 ASN A CA 1
ATOM 5441 C C . ASN A 1 691 ? -9.980 -22.335 -3.864 1.00 49.31 691 ASN A C 1
ATOM 5443 O O . ASN A 1 691 ? -9.309 -21.306 -3.965 1.00 49.31 691 ASN A O 1
ATOM 5447 N N . LEU A 1 692 ? -9.482 -23.480 -3.388 1.00 39.84 692 LEU A N 1
ATOM 5448 C CA . LEU A 1 692 ? -8.044 -23.779 -3.372 1.00 39.84 692 LEU A CA 1
ATOM 5449 C C . LEU A 1 692 ? -7.702 -24.709 -4.533 1.00 39.84 692 LEU A C 1
ATOM 5451 O O . LEU A 1 692 ? -8.418 -25.726 -4.683 1.00 39.84 692 LEU A O 1
#